Protein AF-A0AAU4XJ20-F1 (afdb_monomer)

Sequence (574 aa):
MHEIRPRGAARIRARSTVLAVLTAVTLGLTTAGTATAQQAAHQAPKASPHKAGSTNRAAAPVPATATSAFPKQSGERCEATKAGSKERRAGAVEACVSTSPILAARTTAQPKSLAATAAAPTAAAAAAASCSITTPGNYSYERFSYCVTGVNVLYLLRDSNGAELGRGTLTISTSASLPASGTTWSEQVTVTMTAASGEVTALNAKFRAACGTGCTATKTAPWYNSDLVLGQSLNGTVTYSSAPAAGAVAEFLTSYKLYVTSPGATAIDPNASWDNPRKIRCDNAVGGTSTAGCVIPSIMPVVPMSAKASDAGGAVAAYAWAQNNLDDGWGKSKPLTRSTSGVADRTARTCGSFTAQTDLVSTDTCSEFPFAETKEGGTDGAQCVEVIPNLGNGEWDTYVLGNSKKLDRTSPCVRAHATAADKQFADAQLTKGFADQRVIDADQFEVKFTLPDTGPHARCLDTTPLNALPNGDGWILNTTEPVPHVNKTTSPLGPPGQRPTQAQACLDRTAPEGTDAQGDIPGWQDAEKFKADNSLTNGQARCHLIPKVTGGRGIQVNLVPCWHSGMNTGTPSM

Structure (mmCIF, N/CA/C/O backbone):
data_AF-A0AAU4XJ20-F1
#
_entry.id   AF-A0AAU4XJ20-F1
#
loop_
_atom_site.group_PDB
_atom_site.id
_atom_site.type_symbol
_atom_site.label_atom_id
_atom_site.label_alt_id
_atom_site.label_comp_id
_atom_site.label_asym_id
_atom_site.label_entity_id
_atom_site.label_seq_id
_atom_site.pdbx_PDB_ins_code
_atom_site.Cartn_x
_atom_site.Cartn_y
_atom_site.Cartn_z
_atom_site.occupancy
_atom_site.B_iso_or_equiv
_atom_site.auth_seq_id
_atom_site.auth_comp_id
_atom_site.auth_asym_id
_atom_site.auth_atom_id
_atom_site.pdbx_PDB_model_num
ATOM 1 N N . MET A 1 1 ? 58.243 -12.423 51.608 1.00 36.16 1 MET A N 1
ATOM 2 C CA . MET A 1 1 ? 58.651 -12.788 50.234 1.00 36.16 1 MET A CA 1
ATOM 3 C C . MET A 1 1 ? 57.671 -12.085 49.301 1.00 36.16 1 MET A C 1
ATOM 5 O O . MET A 1 1 ? 56.499 -12.417 49.372 1.00 36.16 1 MET A O 1
ATOM 9 N N . HIS A 1 2 ? 57.987 -10.848 48.884 1.00 33.62 2 HIS A N 1
ATOM 10 C CA . HIS A 1 2 ? 58.477 -10.471 47.530 1.00 33.62 2 HIS A CA 1
ATOM 11 C C . HIS A 1 2 ? 57.451 -10.815 46.434 1.00 33.62 2 HIS A C 1
ATOM 13 O O . HIS A 1 2 ? 56.965 -11.933 46.428 1.00 33.62 2 HIS A O 1
ATOM 19 N N . GLU A 1 3 ? 57.037 -9.979 45.480 1.00 32.97 3 GLU A N 1
ATOM 20 C CA . GLU A 1 3 ? 57.381 -8.645 44.943 1.00 32.97 3 GLU A CA 1
ATOM 21 C C . GLU A 1 3 ? 56.185 -8.262 44.023 1.00 32.97 3 GLU A C 1
ATOM 23 O O . GLU A 1 3 ? 55.478 -9.140 43.541 1.00 32.97 3 GLU A O 1
ATOM 28 N N . ILE A 1 4 ? 55.709 -7.015 43.940 1.00 34.19 4 ILE A N 1
ATOM 29 C CA . ILE A 1 4 ? 56.126 -5.911 43.041 1.00 34.19 4 ILE A CA 1
ATOM 30 C C . ILE A 1 4 ? 56.022 -6.206 41.514 1.00 34.19 4 ILE A C 1
ATOM 32 O O . ILE A 1 4 ? 56.618 -7.131 40.985 1.00 34.19 4 ILE A O 1
ATOM 36 N N . ARG A 1 5 ? 55.250 -5.330 40.835 1.00 42.62 5 ARG A N 1
ATOM 37 C CA . ARG A 1 5 ? 54.953 -5.157 39.382 1.00 42.62 5 ARG A CA 1
ATOM 38 C C . ARG A 1 5 ? 56.186 -5.021 38.453 1.00 42.62 5 ARG A C 1
ATOM 40 O O . ARG A 1 5 ? 57.239 -4.619 38.932 1.00 42.62 5 ARG A O 1
ATOM 47 N N . PRO A 1 6 ? 56.020 -5.131 37.109 1.00 47.75 6 PRO A N 1
ATOM 48 C CA . PRO A 1 6 ? 55.910 -3.936 36.213 1.00 47.75 6 PRO A CA 1
ATOM 49 C C . PRO A 1 6 ? 54.890 -4.126 35.045 1.00 47.75 6 PRO A C 1
ATOM 51 O O . PRO A 1 6 ? 54.542 -5.250 34.723 1.00 47.75 6 PRO A O 1
ATOM 54 N N . ARG A 1 7 ? 54.173 -3.131 34.479 1.00 36.56 7 ARG A N 1
ATOM 55 C CA . ARG A 1 7 ? 54.469 -1.861 33.746 1.00 36.56 7 ARG A CA 1
ATOM 56 C C . ARG A 1 7 ? 54.807 -2.007 32.239 1.00 36.56 7 ARG A C 1
ATOM 58 O O . ARG A 1 7 ? 55.828 -2.577 31.895 1.00 36.56 7 ARG A O 1
ATOM 65 N N . GLY A 1 8 ? 54.007 -1.320 31.403 1.00 31.56 8 GLY A N 1
ATOM 66 C CA . GLY A 1 8 ? 54.285 -0.828 30.029 1.00 31.56 8 GLY A CA 1
ATOM 67 C C . GLY A 1 8 ? 52.958 -0.455 29.324 1.00 31.56 8 GLY A C 1
ATOM 68 O O . GLY A 1 8 ? 52.155 -1.349 29.109 1.00 31.56 8 GLY A O 1
ATOM 69 N N . ALA A 1 9 ? 52.489 0.808 29.235 1.00 33.06 9 ALA A N 1
ATOM 70 C CA . ALA A 1 9 ? 52.901 1.973 28.403 1.00 33.06 9 ALA A CA 1
ATOM 71 C C . ALA A 1 9 ? 52.717 1.708 26.882 1.00 33.06 9 ALA A C 1
ATOM 73 O O . ALA A 1 9 ? 53.172 0.673 26.429 1.00 33.06 9 ALA A O 1
ATOM 74 N N . ALA A 1 10 ? 52.066 2.519 26.025 1.00 32.53 10 ALA A N 1
ATOM 75 C CA . ALA A 1 10 ? 51.855 3.979 25.923 1.00 32.53 10 ALA A CA 1
ATOM 76 C C . ALA A 1 10 ? 50.513 4.310 25.190 1.00 32.53 10 ALA A C 1
ATOM 78 O O . ALA A 1 10 ? 50.041 3.504 24.400 1.00 32.53 10 ALA A O 1
ATOM 79 N N . ARG A 1 11 ? 49.731 5.350 25.557 1.00 35.44 11 ARG A N 1
ATOM 80 C CA . ARG A 1 11 ? 49.649 6.732 24.978 1.00 35.44 11 ARG A CA 1
ATOM 81 C C . ARG A 1 11 ? 49.805 6.772 23.438 1.00 35.44 11 ARG A C 1
ATOM 83 O O . ARG A 1 11 ? 50.792 6.268 22.936 1.00 35.44 11 ARG A O 1
ATOM 90 N N . ILE A 1 12 ? 48.909 7.391 22.654 1.00 34.91 12 ILE A N 1
ATOM 91 C CA . ILE A 1 12 ? 48.776 8.855 22.459 1.00 34.91 12 ILE A CA 1
ATOM 92 C C . ILE A 1 12 ? 47.399 9.212 21.839 1.00 34.91 12 ILE A C 1
ATOM 94 O O . ILE A 1 12 ? 46.884 8.513 20.975 1.00 34.91 12 ILE A O 1
ATOM 98 N N . ARG A 1 13 ? 46.835 10.346 22.287 1.00 35.59 13 ARG A N 1
ATOM 99 C CA . ARG A 1 13 ? 45.705 11.088 21.693 1.00 35.59 13 ARG A CA 1
ATOM 100 C C . ARG A 1 13 ? 46.135 11.799 20.405 1.00 35.59 13 ARG A C 1
ATOM 102 O O . ARG A 1 13 ? 47.169 12.456 20.426 1.00 35.59 13 ARG A O 1
ATOM 109 N N . ALA A 1 14 ? 45.248 11.894 19.418 1.00 31.31 14 ALA A N 1
ATOM 110 C CA . ALA A 1 14 ? 45.191 13.068 18.549 1.00 31.31 14 ALA A CA 1
ATOM 111 C C . ALA A 1 14 ? 43.733 13.506 18.351 1.00 31.31 14 ALA A C 1
ATOM 113 O O . ALA A 1 14 ? 42.874 12.732 17.943 1.00 31.31 14 ALA A O 1
ATOM 114 N N . ARG A 1 15 ? 43.476 14.756 18.742 1.00 32.44 15 ARG A N 1
ATOM 115 C CA . ARG A 1 15 ? 42.273 15.542 18.468 1.00 32.44 15 ARG A CA 1
ATOM 116 C C . ARG A 1 15 ? 42.469 16.237 17.119 1.00 32.44 15 ARG A C 1
ATOM 118 O O . ARG A 1 15 ? 43.532 16.821 16.935 1.00 32.44 15 ARG A O 1
ATOM 125 N N . SER A 1 16 ? 41.427 16.309 16.295 1.00 29.61 16 SER A N 1
ATOM 126 C CA . SER A 1 16 ? 41.310 17.317 15.230 1.00 29.61 16 SER A CA 1
ATOM 127 C C . SER A 1 16 ? 39.855 17.781 15.096 1.00 29.61 16 SER A C 1
ATOM 129 O O . SER A 1 16 ? 39.064 17.245 14.336 1.00 29.61 16 SER A O 1
ATOM 131 N N . THR A 1 17 ? 39.506 18.777 15.906 1.00 33.38 17 THR A N 1
ATOM 132 C CA . THR A 1 17 ? 38.685 19.950 15.539 1.00 33.38 17 THR A CA 1
ATOM 133 C C . THR A 1 17 ? 39.444 20.761 14.475 1.00 33.38 17 THR A C 1
ATOM 135 O O . THR A 1 17 ? 40.669 20.746 14.523 1.00 33.38 17 THR A O 1
ATOM 138 N N . VAL A 1 18 ? 38.911 21.547 13.540 1.00 31.02 18 VAL A N 1
ATOM 139 C CA . VAL A 1 18 ? 37.603 22.132 13.188 1.00 31.02 18 VAL A CA 1
ATOM 140 C C . VAL A 1 18 ? 37.873 22.843 11.845 1.00 31.02 18 VAL A C 1
ATOM 142 O O . VAL A 1 18 ? 38.970 23.370 11.691 1.00 31.02 18 VAL A O 1
ATOM 145 N N . LEU A 1 19 ? 36.910 22.952 10.924 1.00 28.14 19 LEU A N 1
ATOM 146 C CA . LEU A 1 19 ? 36.649 24.242 10.263 1.00 28.14 19 LEU A CA 1
ATOM 147 C C . LEU A 1 19 ? 35.261 24.264 9.616 1.00 28.14 19 LEU A C 1
ATOM 149 O O . LEU A 1 19 ? 34.884 23.371 8.863 1.00 28.14 19 LEU A O 1
ATOM 153 N N . ALA A 1 20 ? 34.516 25.306 9.967 1.00 31.84 20 ALA A N 1
ATOM 154 C CA . ALA A 1 20 ? 33.204 25.653 9.460 1.00 31.84 20 ALA A CA 1
ATOM 155 C C . ALA A 1 20 ? 33.313 26.390 8.118 1.00 31.84 20 ALA A C 1
ATOM 157 O O . ALA A 1 20 ? 34.233 27.184 7.931 1.00 31.84 20 ALA A O 1
ATOM 158 N N . VAL A 1 21 ? 32.314 26.221 7.249 1.00 29.55 21 VAL A N 1
ATOM 159 C CA . VAL A 1 21 ? 31.978 27.212 6.220 1.00 29.55 21 VAL A CA 1
ATOM 160 C C . VAL A 1 21 ? 30.470 27.438 6.262 1.00 29.55 21 VAL A C 1
ATOM 162 O O . VAL A 1 21 ? 29.679 26.594 5.851 1.00 29.55 21 VAL A O 1
ATOM 165 N N . LEU A 1 22 ? 30.095 28.596 6.806 1.00 29.64 22 LEU A N 1
ATOM 166 C CA . LEU A 1 22 ? 28.813 29.247 6.575 1.00 29.64 22 LEU A CA 1
ATOM 167 C C . LEU A 1 22 ? 28.816 29.823 5.156 1.00 29.64 22 LEU A C 1
ATOM 169 O O . LEU A 1 22 ? 29.710 30.592 4.813 1.00 29.64 22 LEU A O 1
ATOM 173 N N . THR A 1 23 ? 27.776 29.545 4.376 1.00 33.59 23 THR A N 1
ATOM 174 C CA . THR A 1 23 ? 27.365 30.418 3.271 1.00 33.59 23 THR A CA 1
ATOM 175 C C . THR A 1 23 ? 25.874 30.692 3.403 1.00 33.59 23 THR A C 1
ATOM 177 O O . THR A 1 23 ? 25.020 29.862 3.110 1.00 33.59 23 THR A O 1
ATOM 180 N N . ALA A 1 24 ? 25.579 31.881 3.923 1.00 30.08 24 ALA A N 1
ATOM 181 C CA . ALA A 1 24 ? 24.290 32.531 3.797 1.00 30.08 24 ALA A CA 1
ATOM 182 C C . ALA A 1 24 ? 24.243 33.184 2.410 1.00 30.08 24 ALA A C 1
ATOM 184 O O . ALA A 1 24 ? 25.094 34.017 2.100 1.00 30.08 24 ALA A O 1
ATOM 185 N N . VAL A 1 25 ? 23.263 32.816 1.585 1.00 31.80 25 VAL A N 1
ATOM 186 C CA . VAL A 1 25 ? 22.926 33.562 0.370 1.00 31.80 25 VAL A CA 1
ATOM 187 C C . VAL A 1 25 ? 21.595 34.261 0.604 1.00 31.80 25 VAL A C 1
ATOM 189 O O . VAL A 1 25 ? 20.555 33.648 0.826 1.00 31.80 25 VAL A O 1
ATOM 192 N N . THR A 1 26 ? 21.688 35.580 0.594 1.00 31.41 26 THR A N 1
ATOM 193 C CA . THR A 1 26 ? 20.624 36.576 0.614 1.00 31.41 26 THR A CA 1
ATOM 194 C C . THR A 1 26 ? 19.790 36.525 -0.670 1.00 31.41 26 THR A C 1
ATOM 196 O O . THR A 1 26 ? 20.343 36.686 -1.756 1.00 31.41 26 THR A O 1
ATOM 199 N N . LEU A 1 27 ? 18.465 36.394 -0.555 1.00 30.55 27 LEU A N 1
ATOM 200 C CA . LEU A 1 27 ? 17.513 36.720 -1.624 1.00 30.55 27 LEU A CA 1
ATOM 201 C C . LEU A 1 27 ? 16.862 38.071 -1.314 1.00 30.55 27 LEU A C 1
ATOM 203 O O . LEU A 1 27 ? 16.144 38.224 -0.326 1.00 30.55 27 LEU A O 1
ATOM 207 N N . GLY A 1 28 ? 17.166 39.057 -2.157 1.00 29.97 28 GLY A N 1
ATOM 208 C CA . GLY A 1 28 ? 16.568 40.385 -2.143 1.00 29.97 28 GLY A CA 1
ATOM 209 C C . GLY A 1 28 ? 15.246 40.436 -2.914 1.00 29.97 28 GLY A C 1
ATOM 210 O O . GLY A 1 28 ? 15.143 39.925 -4.022 1.00 29.97 28 GLY A O 1
ATOM 211 N N . LEU A 1 29 ? 14.258 41.059 -2.269 1.00 28.86 29 LEU A N 1
ATOM 212 C CA . LEU A 1 29 ? 13.296 42.052 -2.773 1.00 28.86 29 LEU A CA 1
ATOM 213 C C . LEU A 1 29 ? 12.764 41.958 -4.224 1.00 28.86 29 LEU A C 1
ATOM 215 O O . LEU A 1 29 ? 13.434 42.287 -5.194 1.00 28.86 29 LEU A O 1
ATOM 219 N N . THR A 1 30 ? 11.459 41.663 -4.282 1.00 29.00 30 THR A N 1
ATOM 220 C CA . THR A 1 30 ? 10.385 42.384 -4.999 1.00 29.00 30 THR A CA 1
ATOM 221 C C . THR A 1 30 ? 10.644 42.923 -6.411 1.00 29.00 30 THR A C 1
ATOM 223 O O . THR A 1 30 ? 11.262 43.969 -6.584 1.00 29.00 30 THR A O 1
ATOM 226 N N . THR A 1 31 ? 9.918 42.367 -7.383 1.00 30.39 31 THR A N 1
ATOM 227 C CA . THR A 1 31 ? 9.288 43.168 -8.443 1.00 30.39 31 THR A CA 1
ATOM 228 C C . THR A 1 31 ? 7.810 42.799 -8.564 1.00 30.39 31 THR A C 1
ATOM 230 O O . THR A 1 31 ? 7.437 41.665 -8.852 1.00 30.39 31 THR A O 1
ATOM 233 N N . ALA A 1 32 ? 6.965 43.787 -8.273 1.00 29.75 32 ALA A N 1
ATOM 234 C CA . ALA A 1 32 ? 5.574 43.827 -8.690 1.00 29.75 32 ALA A CA 1
ATOM 235 C C . ALA A 1 32 ? 5.523 44.144 -10.192 1.00 29.75 32 ALA A C 1
ATOM 237 O O . ALA A 1 32 ? 6.342 44.919 -10.684 1.00 29.75 32 ALA A O 1
ATOM 238 N N . GLY A 1 33 ? 4.554 43.578 -10.912 1.00 25.56 33 GLY A N 1
ATOM 239 C CA . GLY A 1 33 ? 4.447 43.778 -12.356 1.00 25.56 33 GLY A CA 1
ATOM 240 C C . GLY A 1 33 ? 3.155 43.235 -12.952 1.00 25.56 33 GLY A C 1
ATOM 241 O O . GLY A 1 33 ? 3.169 42.248 -13.670 1.00 25.56 33 GLY A O 1
ATOM 242 N N . THR A 1 34 ? 2.055 43.916 -12.629 1.00 27.42 34 THR A N 1
ATOM 243 C CA . THR A 1 34 ? 0.860 44.121 -13.472 1.00 27.42 34 THR A CA 1
ATOM 244 C C . THR A 1 34 ? 0.098 42.896 -13.994 1.00 27.42 34 THR A C 1
ATOM 246 O O . THR A 1 34 ? 0.376 42.358 -15.063 1.00 27.42 34 THR A O 1
ATOM 249 N N . ALA A 1 35 ? -1.003 42.587 -13.302 1.00 25.22 35 ALA A N 1
ATOM 250 C CA . ALA A 1 35 ? -2.187 42.011 -13.925 1.00 25.22 35 ALA A CA 1
ATOM 251 C C . ALA A 1 35 ? -2.747 43.003 -14.961 1.00 25.22 35 ALA A C 1
ATOM 253 O O . ALA A 1 35 ? -3.074 44.139 -14.616 1.00 25.22 35 ALA A O 1
ATOM 254 N N . THR A 1 36 ? -2.887 42.574 -16.212 1.00 27.05 36 THR A N 1
ATOM 255 C CA . THR A 1 36 ? -3.798 43.209 -17.167 1.00 27.05 36 THR A CA 1
ATOM 256 C C . THR A 1 36 ? -5.055 42.358 -17.247 1.00 27.05 36 THR A C 1
ATOM 258 O O . THR A 1 36 ? -5.070 41.245 -17.766 1.00 27.05 36 THR A O 1
ATOM 261 N N . ALA A 1 37 ? -6.125 42.889 -16.663 1.00 25.30 37 ALA A N 1
ATOM 262 C CA . ALA A 1 37 ? -7.474 42.494 -17.001 1.00 25.30 37 ALA A CA 1
ATOM 263 C C . ALA A 1 37 ? -7.771 43.010 -18.414 1.00 25.30 37 ALA A C 1
ATOM 265 O O . ALA A 1 37 ? -7.664 44.210 -18.660 1.00 25.30 37 ALA A O 1
ATOM 266 N N . GLN A 1 38 ? -8.188 42.128 -19.319 1.00 25.50 38 GLN A N 1
ATOM 267 C CA . GLN A 1 38 ? -8.923 42.550 -20.503 1.00 25.50 38 GLN A CA 1
ATOM 268 C C . GLN A 1 38 ? -10.220 41.754 -20.587 1.00 25.50 38 GLN A C 1
ATOM 270 O O . GLN A 1 38 ? -10.243 40.531 -20.716 1.00 25.50 38 GLN A O 1
ATOM 275 N N . GLN A 1 39 ? -11.307 42.497 -20.403 1.00 25.17 39 GLN A N 1
ATOM 276 C CA . GLN A 1 39 ? -12.683 42.050 -20.490 1.00 25.17 39 GLN A CA 1
ATOM 277 C C . GLN A 1 39 ? -13.047 41.653 -21.924 1.00 25.17 39 GLN A C 1
ATOM 279 O O . GLN A 1 39 ? -12.772 42.376 -22.874 1.00 25.17 39 GLN A O 1
ATOM 284 N N . ALA A 1 40 ? -13.729 40.511 -21.995 1.00 23.86 40 ALA A N 1
ATOM 285 C CA . ALA A 1 40 ? -14.938 40.230 -22.762 1.00 23.86 40 ALA A CA 1
ATOM 286 C C . ALA A 1 40 ? -15.026 40.682 -24.232 1.00 23.86 40 ALA A C 1
ATOM 288 O O . ALA A 1 40 ? -15.221 41.852 -24.545 1.00 23.86 40 ALA A O 1
ATOM 289 N N . ALA A 1 41 ? -15.175 39.686 -25.106 1.00 24.86 41 ALA A N 1
ATOM 290 C CA . ALA A 1 41 ? -16.140 39.769 -26.194 1.00 24.86 41 ALA A CA 1
ATOM 291 C C . ALA A 1 41 ? -17.032 38.519 -26.169 1.00 24.86 41 ALA A C 1
ATOM 293 O O . ALA A 1 41 ? -16.570 37.387 -26.293 1.00 24.86 41 ALA A O 1
ATOM 294 N N . HIS A 1 42 ? -18.323 38.758 -25.945 1.00 24.69 42 HIS A N 1
ATOM 295 C CA . HIS A 1 42 ? -19.412 37.799 -26.054 1.00 24.69 42 HIS A CA 1
ATOM 296 C C . HIS A 1 42 ? -19.491 37.185 -27.455 1.00 24.69 42 HIS A C 1
ATOM 298 O O . HIS A 1 42 ? -19.696 37.913 -28.423 1.00 24.69 42 HIS A O 1
ATOM 304 N N . GLN A 1 43 ? -19.498 35.854 -27.543 1.00 25.05 43 GLN A N 1
ATOM 305 C CA . GLN A 1 43 ? -20.256 35.147 -28.576 1.00 25.05 43 GLN A CA 1
ATOM 306 C C . GLN A 1 43 ? -20.977 33.946 -27.954 1.00 25.05 43 GLN A C 1
ATOM 308 O O . GLN A 1 43 ? -20.374 33.092 -27.308 1.00 25.05 43 GLN A O 1
ATOM 313 N N . ALA A 1 44 ? -22.300 33.942 -28.109 1.00 24.62 44 ALA A N 1
ATOM 314 C CA . ALA A 1 44 ? -23.206 32.906 -27.638 1.00 24.62 44 ALA A CA 1
ATOM 315 C C . ALA A 1 44 ? -23.003 31.590 -28.421 1.00 24.62 44 ALA A C 1
ATOM 317 O O . ALA A 1 44 ? -22.858 31.636 -29.646 1.00 24.62 44 ALA A O 1
ATOM 318 N N . PRO A 1 45 ? -23.028 30.413 -27.768 1.00 24.28 45 PRO A N 1
ATOM 319 C CA . PRO A 1 45 ? -22.847 29.144 -28.458 1.00 24.28 45 PRO A CA 1
ATOM 320 C C . PRO A 1 45 ? -24.155 28.685 -29.118 1.00 24.28 45 PRO A C 1
ATOM 322 O O . PRO A 1 45 ? -25.199 28.573 -28.473 1.00 24.28 45 PRO A O 1
ATOM 325 N N . LYS A 1 46 ? -24.087 28.372 -30.417 1.00 26.11 46 LYS A N 1
ATOM 326 C CA . LYS A 1 46 ? -25.129 27.618 -31.123 1.00 26.11 46 LYS A CA 1
ATOM 327 C C . LYS A 1 46 ? -25.125 26.174 -30.618 1.00 26.11 46 LYS A C 1
ATOM 329 O O . LYS A 1 46 ? -24.128 25.469 -30.740 1.00 26.11 46 LYS A O 1
ATOM 334 N N . ALA A 1 47 ? -26.256 25.750 -30.069 1.00 25.83 47 ALA A N 1
ATOM 335 C CA . ALA A 1 47 ? -26.515 24.382 -29.658 1.00 25.83 47 ALA A CA 1
ATOM 336 C C . ALA A 1 47 ? -26.763 23.471 -30.873 1.00 25.83 47 ALA A C 1
ATOM 338 O O . ALA A 1 47 ? -27.598 23.780 -31.724 1.00 25.83 47 ALA A O 1
ATOM 339 N N . SER A 1 48 ? -26.087 22.321 -30.918 1.00 24.62 48 SER A N 1
ATOM 340 C CA . SER A 1 48 ? -26.604 21.075 -31.502 1.00 24.62 48 SER A CA 1
ATOM 341 C C . SER A 1 48 ? -25.793 19.867 -31.008 1.00 24.62 48 SER A C 1
ATOM 343 O O . SER A 1 48 ? -24.654 20.031 -30.572 1.00 24.62 48 SER A O 1
ATOM 345 N N . PRO A 1 49 ? -26.404 18.671 -30.957 1.00 27.70 49 PRO A N 1
ATOM 346 C CA . PRO A 1 49 ? -26.225 17.748 -29.846 1.00 27.70 49 PRO A CA 1
ATOM 347 C C . PRO A 1 49 ? -25.270 16.609 -30.202 1.00 27.70 49 PRO A C 1
ATOM 349 O O . PRO A 1 49 ? -25.588 15.755 -31.026 1.00 27.70 49 PRO A O 1
ATOM 352 N N . HIS A 1 50 ? -24.135 16.526 -29.511 1.00 23.86 50 HIS A N 1
ATOM 353 C CA . HIS A 1 50 ? -23.345 15.301 -29.481 1.00 23.86 50 HIS A CA 1
ATOM 354 C C . HIS A 1 50 ? -23.408 14.686 -28.088 1.00 23.86 50 HIS A C 1
ATOM 356 O O . HIS A 1 50 ? -23.030 15.295 -27.091 1.00 23.86 50 HIS A O 1
ATOM 362 N N . LYS A 1 51 ? -23.964 13.469 -28.053 1.00 26.39 51 LYS A N 1
ATOM 363 C CA . LYS A 1 51 ? -24.025 12.562 -26.907 1.00 26.39 51 LYS A CA 1
ATOM 364 C C . LYS A 1 51 ? -22.692 12.577 -26.156 1.00 26.39 51 LYS A C 1
ATOM 366 O O . LYS A 1 51 ? -21.694 12.074 -26.663 1.00 26.39 51 LYS A O 1
ATOM 371 N N . ALA A 1 52 ? -22.711 13.114 -24.940 1.00 22.98 52 ALA A N 1
ATOM 372 C CA . ALA A 1 52 ? -21.644 12.934 -23.975 1.00 22.98 52 ALA A CA 1
ATOM 373 C C . ALA A 1 52 ? -21.567 11.441 -23.622 1.00 22.98 52 ALA A C 1
ATOM 375 O O . ALA A 1 52 ? -22.382 10.921 -22.860 1.00 22.98 52 ALA A O 1
ATOM 376 N N . GLY A 1 53 ? -20.613 10.739 -24.233 1.00 23.09 53 GLY A N 1
ATOM 377 C CA . GLY A 1 53 ? -20.135 9.467 -23.717 1.00 23.09 53 GLY A CA 1
ATOM 378 C C . GLY A 1 53 ? -19.518 9.734 -22.351 1.00 23.09 53 GLY A C 1
ATOM 379 O O . GLY A 1 53 ? -18.591 10.530 -22.235 1.00 23.09 53 GLY A O 1
ATOM 380 N N . SER A 1 54 ? -20.095 9.122 -21.322 1.00 25.05 54 SER A N 1
ATOM 381 C CA . SER A 1 54 ? -19.595 9.138 -19.953 1.00 25.05 54 SER A CA 1
ATOM 382 C C . SER A 1 54 ? -18.145 8.646 -19.939 1.00 25.05 54 SER A C 1
ATOM 384 O O . SER A 1 54 ? -17.884 7.450 -20.029 1.00 25.05 54 SER A O 1
ATOM 386 N N . THR A 1 55 ? -17.190 9.572 -19.866 1.00 24.36 55 THR A N 1
ATOM 387 C CA . THR A 1 55 ? -15.814 9.243 -19.519 1.00 24.36 55 THR A CA 1
ATOM 388 C C . THR A 1 55 ? -15.780 9.033 -18.013 1.00 24.36 55 THR A C 1
ATOM 390 O O . THR A 1 55 ? -16.008 9.948 -17.218 1.00 24.36 55 THR A O 1
ATOM 393 N N . ASN A 1 56 ? -15.572 7.776 -17.625 1.00 25.38 56 ASN A N 1
ATOM 394 C CA . ASN A 1 56 ? -15.286 7.387 -16.256 1.00 25.38 56 ASN A CA 1
ATOM 395 C C . ASN A 1 56 ? -14.074 8.185 -15.773 1.00 25.38 56 ASN A C 1
ATOM 397 O O . ASN A 1 56 ? -12.933 7.889 -16.113 1.00 25.38 56 ASN A O 1
ATOM 401 N N . ARG A 1 57 ? -14.340 9.207 -14.962 1.00 24.03 57 ARG A N 1
ATOM 402 C CA . ARG A 1 57 ? -13.345 9.825 -14.097 1.00 24.03 57 ARG A CA 1
ATOM 403 C C . ARG A 1 57 ? -12.787 8.703 -13.229 1.00 24.03 57 ARG A C 1
ATOM 405 O O . ARG A 1 57 ? -13.549 8.099 -12.476 1.00 24.03 57 ARG A O 1
ATOM 412 N N . ALA A 1 58 ? -11.500 8.395 -13.380 1.00 26.44 58 ALA A N 1
ATOM 413 C CA . ALA A 1 58 ? -10.817 7.421 -12.544 1.00 26.44 58 ALA A CA 1
ATOM 414 C C . ALA A 1 58 ? -11.098 7.763 -11.075 1.00 26.44 58 ALA A C 1
ATOM 416 O O . ALA A 1 58 ? -10.715 8.826 -10.579 1.00 26.44 58 ALA A O 1
ATOM 417 N N . ALA A 1 59 ? -11.864 6.897 -10.415 1.00 23.55 59 ALA A N 1
ATOM 418 C CA . ALA A 1 59 ? -12.131 7.017 -8.999 1.00 23.55 59 ALA A CA 1
ATOM 419 C C . ALA A 1 59 ? -10.797 6.883 -8.257 1.00 23.55 59 ALA A C 1
ATOM 421 O O . ALA A 1 59 ? -9.992 5.998 -8.561 1.00 23.55 59 ALA A O 1
ATOM 422 N N . ALA A 1 60 ? -10.564 7.762 -7.282 1.00 25.38 60 ALA A N 1
ATOM 423 C CA . ALA A 1 60 ? -9.508 7.559 -6.301 1.00 25.38 60 ALA A CA 1
ATOM 424 C C . ALA A 1 60 ? -9.656 6.149 -5.687 1.00 25.38 60 ALA A C 1
ATOM 426 O O . ALA A 1 60 ? -10.788 5.678 -5.532 1.00 25.38 60 ALA A O 1
ATOM 427 N N . PRO A 1 61 ? -8.549 5.450 -5.380 1.00 33.75 61 PRO A N 1
ATOM 428 C CA . PRO A 1 61 ? -8.616 4.067 -4.937 1.00 33.75 61 PRO A CA 1
ATOM 429 C C . PRO A 1 61 ? -9.443 3.961 -3.659 1.00 33.75 61 PRO A C 1
ATOM 431 O O . PRO A 1 61 ? -9.166 4.649 -2.680 1.00 33.75 61 PRO A O 1
ATOM 434 N N . VAL A 1 62 ? -10.437 3.076 -3.676 1.00 30.95 62 VAL A N 1
ATOM 435 C CA . VAL A 1 62 ? -11.050 2.576 -2.448 1.00 30.95 62 VAL A CA 1
ATOM 436 C C . VAL A 1 62 ? -9.979 1.703 -1.783 1.00 30.95 62 VAL A C 1
ATOM 438 O O . VAL A 1 62 ? -9.483 0.784 -2.443 1.00 30.95 62 VAL A O 1
ATOM 441 N N . PRO A 1 63 ? -9.550 1.996 -0.544 1.00 50.47 63 PRO A N 1
ATOM 442 C CA . PRO A 1 63 ? -8.639 1.125 0.191 1.00 50.47 63 PRO A CA 1
ATOM 443 C C . PRO A 1 63 ? -9.205 -0.297 0.244 1.00 50.47 63 PRO A C 1
ATOM 445 O O . PRO A 1 63 ? -10.422 -0.478 0.211 1.00 50.47 63 PRO A O 1
ATOM 448 N N . ALA A 1 64 ? -8.346 -1.315 0.325 1.00 58.75 64 ALA A N 1
ATOM 449 C CA . ALA A 1 64 ? -8.801 -2.686 0.531 1.00 58.75 64 ALA A CA 1
ATOM 450 C C . ALA A 1 64 ? -9.522 -2.780 1.888 1.00 58.75 64 ALA A C 1
ATOM 452 O O . ALA A 1 64 ? -8.895 -2.936 2.935 1.00 58.75 64 ALA A O 1
ATOM 453 N N . THR A 1 65 ? -10.845 -2.625 1.866 1.00 71.12 65 THR A N 1
ATOM 454 C CA . THR A 1 65 ? -11.692 -2.697 3.050 1.00 71.12 65 THR A CA 1
ATOM 455 C C . THR A 1 65 ? -12.047 -4.154 3.301 1.00 71.12 65 THR A C 1
ATOM 457 O O . THR A 1 65 ? -12.700 -4.793 2.476 1.00 71.12 65 THR A O 1
ATOM 460 N N . ALA A 1 66 ? -11.647 -4.688 4.450 1.00 79.31 66 ALA A N 1
ATOM 461 C CA . ALA A 1 66 ? -12.109 -5.993 4.901 1.00 79.31 66 ALA A CA 1
ATOM 462 C C . ALA A 1 66 ? -13.076 -5.825 6.069 1.00 79.31 66 ALA A C 1
ATOM 464 O O . ALA A 1 66 ? -12.954 -4.894 6.862 1.00 79.31 66 ALA A O 1
ATOM 465 N N . THR A 1 67 ? -14.013 -6.755 6.214 1.00 79.62 67 THR A N 1
ATOM 466 C CA . THR A 1 67 ? -14.943 -6.756 7.341 1.00 79.62 67 THR A CA 1
ATOM 467 C C . THR A 1 67 ? -14.670 -7.918 8.289 1.00 79.62 67 THR A C 1
ATOM 469 O O . THR A 1 67 ? -13.966 -8.887 7.976 1.00 79.62 67 THR A O 1
ATOM 472 N N . SER A 1 68 ? -15.177 -7.817 9.510 1.00 77.38 68 SER A N 1
ATOM 473 C CA . SER A 1 68 ? -15.309 -8.956 10.418 1.00 77.38 68 SER A CA 1
ATOM 474 C C . SER A 1 68 ? -16.601 -8.810 11.194 1.00 77.38 68 SER A C 1
ATOM 476 O O . SER A 1 68 ? -16.952 -7.709 11.621 1.00 77.38 68 SER A O 1
ATOM 478 N N . ALA A 1 69 ? -17.309 -9.922 11.370 1.00 75.25 69 ALA A N 1
ATOM 479 C CA . ALA A 1 69 ? -18.493 -9.927 12.207 1.00 75.25 69 ALA A CA 1
ATOM 480 C C . ALA A 1 69 ? -18.112 -9.503 13.628 1.00 75.25 69 ALA A C 1
ATOM 482 O O . ALA A 1 69 ? -17.048 -9.874 14.135 1.00 75.25 69 ALA A O 1
ATOM 483 N N . PHE A 1 70 ? -18.988 -8.735 14.273 1.00 78.25 70 PHE A N 1
ATOM 484 C CA . PHE A 1 70 ? -18.863 -8.521 15.705 1.00 78.25 70 PHE A CA 1
ATOM 485 C C . PHE A 1 70 ? -18.877 -9.885 16.424 1.00 78.25 70 PHE A C 1
ATOM 487 O O . PHE A 1 70 ? -19.648 -10.764 16.011 1.00 78.25 70 PHE A O 1
ATOM 494 N N . PRO A 1 71 ? -18.044 -10.099 17.463 1.00 72.38 71 PRO A N 1
ATOM 495 C CA . PRO A 1 71 ? -18.026 -11.360 18.194 1.00 72.38 71 PRO A CA 1
ATOM 496 C C . PRO A 1 71 ? -19.439 -11.767 18.623 1.00 72.38 71 PRO A C 1
ATOM 498 O O . PRO A 1 71 ? -20.246 -10.928 19.029 1.00 72.38 71 PRO A O 1
ATOM 501 N N . LYS A 1 72 ? -19.761 -13.060 18.498 1.00 61.44 72 LYS A N 1
ATOM 502 C CA . LYS A 1 72 ? -21.091 -13.574 18.845 1.00 61.44 72 LYS A CA 1
ATOM 503 C C . LYS A 1 72 ? -21.430 -13.188 20.289 1.00 61.44 72 LYS A C 1
ATOM 505 O O . LYS A 1 72 ? -20.553 -13.240 21.146 1.00 61.44 72 LYS A O 1
ATOM 510 N N . GLN A 1 73 ? -22.696 -12.810 20.494 1.00 61.53 73 GLN A N 1
ATOM 511 C CA . GLN A 1 73 ? -23.305 -12.325 21.736 1.00 61.53 73 GLN A CA 1
ATOM 512 C C . GLN A 1 73 ? -22.529 -12.754 22.989 1.00 61.53 73 GLN A C 1
ATOM 514 O O . GLN A 1 73 ? -22.463 -13.949 23.290 1.00 61.53 73 GLN A O 1
ATOM 519 N N . SER A 1 74 ? -21.959 -11.799 23.736 1.00 61.19 74 SER A N 1
ATOM 520 C CA . SER A 1 74 ? -21.512 -12.117 25.093 1.00 61.19 74 SER A CA 1
ATOM 521 C C . SER A 1 74 ? -22.738 -12.626 25.855 1.00 61.19 74 SER A C 1
ATOM 523 O O . SER A 1 74 ? -23.758 -11.930 25.866 1.00 61.19 74 SER A O 1
ATOM 525 N N . GLY A 1 75 ? -22.659 -13.819 26.455 1.00 63.47 75 GLY A N 1
ATOM 526 C CA . GLY A 1 75 ? -23.759 -14.369 27.252 1.00 63.47 75 GLY A CA 1
ATOM 527 C C . GLY A 1 75 ? -24.305 -13.327 28.234 1.00 63.47 75 GLY A C 1
ATOM 528 O O . GLY A 1 75 ? -23.542 -12.498 28.736 1.00 63.47 75 GLY A O 1
ATOM 529 N N . GLU A 1 76 ? -25.623 -13.333 28.446 1.00 78.81 76 GLU A N 1
ATOM 530 C CA . GLU A 1 76 ? -26.291 -12.417 29.374 1.00 78.81 76 GLU A CA 1
ATOM 531 C C . GLU A 1 76 ? -25.641 -12.519 30.759 1.00 78.81 76 GLU A C 1
ATOM 533 O O . GLU A 1 76 ? -25.509 -13.611 31.313 1.00 78.81 76 GLU A O 1
ATOM 538 N N . ARG A 1 77 ? -25.181 -11.384 31.296 1.00 81.12 77 ARG A N 1
ATOM 539 C CA . ARG A 1 77 ? -24.607 -11.298 32.641 1.00 81.12 77 ARG A CA 1
ATOM 540 C C . ARG A 1 77 ? -25.560 -10.552 33.547 1.00 81.12 77 ARG A C 1
ATOM 542 O O . ARG A 1 77 ? -25.761 -9.354 33.354 1.00 81.12 77 ARG A O 1
ATOM 549 N N . CYS A 1 78 ? -26.112 -11.264 34.519 1.00 83.50 78 CYS A N 1
ATOM 550 C CA . CYS A 1 78 ? -27.025 -10.723 35.511 1.00 83.50 78 CYS A CA 1
ATOM 551 C C . CYS A 1 78 ? -26.314 -10.543 36.850 1.00 83.50 78 CYS A C 1
ATOM 553 O O . CYS A 1 78 ? -25.583 -11.424 37.297 1.00 83.50 78 CYS A O 1
ATOM 555 N N . GLU A 1 79 ? -26.552 -9.404 37.483 1.00 84.00 79 GLU A N 1
ATOM 556 C CA . GLU A 1 79 ? -26.092 -9.083 38.829 1.00 84.00 79 GLU A CA 1
ATOM 557 C C . GLU A 1 79 ? -27.305 -8.734 39.693 1.00 84.00 79 GLU A C 1
ATOM 559 O O . GLU A 1 79 ? -28.269 -8.124 39.219 1.00 84.00 79 GLU A O 1
ATOM 564 N N . ALA A 1 80 ? -27.273 -9.103 40.974 1.00 82.38 80 ALA A N 1
ATOM 565 C CA . ALA A 1 80 ? -28.348 -8.749 41.895 1.00 82.38 80 ALA A CA 1
ATOM 566 C C . ALA A 1 80 ? -28.440 -7.222 42.042 1.00 82.38 80 ALA A C 1
ATOM 568 O O . ALA A 1 80 ? -27.425 -6.548 42.213 1.00 82.38 80 ALA A O 1
ATOM 569 N N . THR A 1 81 ? -29.648 -6.658 42.038 1.00 77.44 81 THR A N 1
ATOM 570 C CA . THR A 1 81 ? -29.817 -5.228 42.336 1.00 77.44 81 THR A CA 1
ATOM 571 C C . THR A 1 81 ? -29.504 -4.960 43.811 1.00 77.44 81 THR A C 1
ATOM 573 O O . THR A 1 81 ? -29.848 -5.743 44.704 1.00 77.44 81 THR A O 1
ATOM 576 N N . LYS A 1 82 ? -28.831 -3.843 44.105 1.00 73.56 82 LYS A N 1
ATOM 577 C CA . LYS A 1 82 ? -28.446 -3.520 45.484 1.00 73.56 82 LYS A CA 1
ATOM 578 C C . LYS A 1 82 ? -29.675 -3.237 46.354 1.00 73.56 82 LYS A C 1
ATOM 580 O O . LYS A 1 82 ? -30.570 -2.485 45.975 1.00 73.56 82 LYS A O 1
ATOM 585 N N . ALA A 1 83 ? -29.667 -3.758 47.582 1.00 69.25 83 ALA A N 1
ATOM 586 C CA . ALA A 1 83 ? -30.675 -3.431 48.586 1.00 69.25 83 ALA A CA 1
ATOM 587 C C . ALA A 1 83 ? -30.814 -1.906 48.790 1.00 69.25 83 ALA A C 1
ATOM 589 O O . ALA A 1 83 ? -29.827 -1.199 48.999 1.00 69.25 83 ALA A O 1
ATOM 590 N N . GLY A 1 84 ? -32.053 -1.405 48.728 1.00 68.06 84 GLY A N 1
ATOM 591 C CA . GLY A 1 84 ? -32.385 0.011 48.922 1.00 68.06 84 GLY A CA 1
ATOM 592 C C . GLY A 1 84 ? -32.279 0.905 47.679 1.00 68.06 84 GLY A C 1
ATOM 593 O O . GLY A 1 84 ? -32.653 2.078 47.778 1.00 68.06 84 GLY A O 1
ATOM 594 N N . SER A 1 85 ? -31.825 0.375 46.535 1.00 74.00 85 SER A N 1
ATOM 595 C CA . SER A 1 85 ? -31.760 1.107 45.263 1.00 74.00 85 SER A CA 1
ATOM 596 C C . SER A 1 85 ? -33.153 1.423 44.697 1.00 74.00 85 SER A C 1
ATOM 598 O O . SER A 1 85 ? -34.148 0.826 45.120 1.00 74.00 85 SER A O 1
ATOM 600 N N . LYS A 1 86 ? -33.247 2.363 43.742 1.00 74.88 86 LYS A N 1
ATOM 601 C CA . LYS A 1 86 ? -34.522 2.705 43.076 1.00 74.88 86 LYS A CA 1
ATOM 602 C C . LYS A 1 86 ? -35.148 1.463 42.432 1.00 74.88 86 LYS A C 1
ATOM 604 O O . LYS A 1 86 ? -36.344 1.242 42.553 1.00 74.88 86 LYS A O 1
ATOM 609 N N . GLU A 1 87 ? -34.321 0.625 41.827 1.00 75.56 87 GLU A N 1
ATOM 610 C CA . GLU A 1 87 ? -34.712 -0.584 41.098 1.00 75.56 87 GLU A CA 1
ATOM 611 C C . GLU A 1 87 ? -35.250 -1.632 42.068 1.00 75.56 87 GLU A C 1
ATOM 613 O O . GLU A 1 87 ? -36.307 -2.205 41.830 1.00 75.56 87 GLU A O 1
ATOM 618 N N . ARG A 1 88 ? -34.583 -1.822 43.216 1.00 77.94 88 ARG A N 1
ATOM 619 C CA . ARG A 1 88 ? -35.065 -2.728 44.265 1.00 77.94 88 ARG A CA 1
ATOM 620 C C . ARG A 1 88 ? -36.389 -2.259 44.867 1.00 77.94 88 ARG A C 1
ATOM 622 O O . ARG A 1 88 ? -37.218 -3.092 45.215 1.00 77.94 88 ARG A O 1
ATOM 629 N N . ARG A 1 89 ? -36.613 -0.941 44.969 1.00 78.88 89 ARG A N 1
ATOM 630 C CA . ARG A 1 89 ? -37.907 -0.362 45.385 1.00 78.88 89 ARG A CA 1
ATOM 631 C C . ARG A 1 89 ? -38.995 -0.538 44.325 1.00 78.88 89 ARG A C 1
ATOM 633 O O . ARG A 1 89 ? -40.154 -0.675 44.690 1.00 78.88 89 ARG A O 1
ATOM 640 N N . ALA A 1 90 ? -38.615 -0.570 43.050 1.00 77.19 90 ALA A N 1
ATOM 641 C CA . ALA A 1 90 ? -39.497 -0.886 41.929 1.00 77.19 90 ALA A CA 1
ATOM 642 C C . ALA A 1 90 ? -39.735 -2.402 41.749 1.00 77.19 90 ALA A C 1
ATOM 644 O O . ALA A 1 90 ? -40.395 -2.809 40.800 1.00 77.19 90 ALA A O 1
ATOM 645 N N . GLY A 1 91 ? -39.212 -3.246 42.648 1.00 81.75 91 GLY A N 1
ATOM 646 C CA . GLY A 1 91 ? -39.413 -4.697 42.630 1.00 81.75 91 GLY A CA 1
ATOM 647 C C . GLY A 1 91 ? -38.362 -5.490 41.847 1.00 81.75 91 GLY A C 1
ATOM 648 O O . GLY A 1 91 ? -38.427 -6.718 41.832 1.00 81.75 91 GLY A O 1
ATOM 649 N N . ALA A 1 92 ? -37.367 -4.834 41.239 1.00 83.75 92 ALA A N 1
ATOM 650 C CA . ALA A 1 92 ? -36.314 -5.528 40.503 1.00 83.75 92 ALA A CA 1
ATOM 651 C C . ALA A 1 92 ? -35.373 -6.250 41.466 1.00 83.75 92 ALA A C 1
ATOM 653 O O . ALA A 1 92 ? -34.849 -5.632 42.400 1.00 83.75 92 ALA A O 1
ATOM 654 N N . VAL A 1 93 ? -35.096 -7.530 41.214 1.00 85.06 93 VAL A N 1
ATOM 655 C CA . VAL A 1 93 ? -34.122 -8.307 41.991 1.00 85.06 93 VAL A CA 1
ATOM 656 C C . VAL A 1 93 ? -32.787 -8.501 41.276 1.00 85.06 93 VAL A C 1
ATOM 658 O O . VAL A 1 93 ? -31.768 -8.689 41.947 1.00 85.06 93 VAL A O 1
ATOM 661 N N . GLU A 1 94 ? -32.779 -8.389 39.948 1.00 86.88 94 GLU A N 1
ATOM 662 C CA . GLU A 1 94 ? -31.600 -8.553 39.099 1.00 86.88 94 GLU A CA 1
ATOM 663 C C . GLU A 1 94 ? -31.567 -7.538 37.946 1.00 86.88 94 GLU A C 1
ATOM 665 O O . GLU A 1 94 ? -32.603 -7.062 37.469 1.00 86.88 94 GLU A O 1
ATOM 670 N N . ALA A 1 95 ? -30.352 -7.199 37.519 1.00 86.50 95 ALA A N 1
ATOM 671 C CA . ALA A 1 95 ? -30.061 -6.380 36.352 1.00 86.50 95 ALA A CA 1
ATOM 672 C C . ALA A 1 95 ? -29.132 -7.152 35.412 1.00 86.50 95 ALA A C 1
ATOM 674 O O . ALA A 1 95 ? -28.056 -7.586 35.824 1.00 86.50 95 ALA A O 1
ATOM 675 N N . CYS A 1 96 ? -29.533 -7.300 34.153 1.00 86.19 96 CYS A N 1
ATOM 676 C CA . CYS A 1 96 ? -28.834 -8.110 33.164 1.00 86.19 96 CYS A CA 1
ATOM 677 C C . CYS A 1 96 ? -28.303 -7.259 32.010 1.00 86.19 96 CYS A C 1
ATOM 679 O O . CYS A 1 96 ? -29.013 -6.394 31.496 1.00 86.19 96 CYS A O 1
ATOM 681 N N . VAL A 1 97 ? -27.069 -7.533 31.574 1.00 86.56 97 VAL A N 1
ATOM 682 C CA . VAL A 1 97 ? -26.429 -6.877 30.425 1.00 86.56 97 VAL A CA 1
ATOM 683 C C . VAL A 1 97 ? -25.974 -7.910 29.400 1.00 86.56 97 VAL A C 1
ATOM 685 O O . VAL A 1 97 ? -25.367 -8.924 29.745 1.00 86.56 97 VAL A O 1
ATOM 688 N N . SER A 1 98 ? -26.234 -7.643 28.122 1.00 83.31 98 SER A N 1
ATOM 689 C CA . SER A 1 98 ? -25.717 -8.443 27.005 1.00 83.31 98 SER A CA 1
ATOM 690 C C . SER A 1 98 ? -25.307 -7.571 25.817 1.00 83.31 98 SER A C 1
ATOM 692 O O . SER A 1 98 ? -25.763 -6.436 25.685 1.00 83.31 98 SER A O 1
ATOM 694 N N . THR A 1 99 ? -24.435 -8.096 24.950 1.00 83.88 99 THR A N 1
ATOM 695 C CA . THR A 1 99 ? -24.022 -7.447 23.692 1.00 83.88 99 THR A CA 1
ATOM 696 C C . THR A 1 99 ? -24.546 -8.216 22.503 1.00 83.88 99 THR A C 1
ATOM 698 O O . THR A 1 99 ? -24.474 -9.432 22.506 1.00 83.88 99 THR A O 1
ATOM 701 N N . SER A 1 100 ? -25.007 -7.552 21.452 1.00 79.88 100 SER A N 1
ATOM 702 C CA . SER A 1 100 ? -25.329 -8.204 20.179 1.00 79.88 100 SER A CA 1
ATOM 703 C C . SER A 1 100 ? -25.085 -7.245 19.017 1.00 79.88 100 SER A C 1
ATOM 705 O O . SER A 1 100 ? -25.229 -6.036 19.193 1.00 79.88 100 SER A O 1
ATOM 707 N N . PRO A 1 101 ? -24.719 -7.721 17.819 1.00 75.94 101 PRO A N 1
ATOM 708 C CA . PRO A 1 101 ? -24.794 -6.866 16.641 1.00 75.94 101 PRO A CA 1
ATOM 709 C C . PRO A 1 101 ? -26.257 -6.468 16.391 1.00 75.94 101 PRO A C 1
ATOM 711 O O . PRO A 1 101 ? -27.166 -7.271 16.617 1.00 75.94 101 PRO A O 1
ATOM 714 N N . ILE A 1 102 ? -26.500 -5.253 15.886 1.00 67.94 102 ILE A N 1
ATOM 715 C CA . ILE A 1 102 ? -27.796 -4.928 15.283 1.00 67.94 102 ILE A CA 1
ATOM 716 C C . ILE A 1 102 ? -28.025 -5.949 14.169 1.00 67.94 102 ILE A C 1
ATOM 718 O O . ILE A 1 102 ? -27.242 -6.031 13.221 1.00 67.94 102 ILE A O 1
ATOM 722 N N . LEU A 1 103 ? -29.096 -6.737 14.280 1.00 55.31 103 LEU A N 1
ATOM 723 C CA . LEU A 1 103 ? -29.541 -7.555 13.162 1.00 55.31 103 LEU A CA 1
ATOM 724 C C . LEU A 1 103 ? -29.878 -6.597 12.024 1.00 55.31 103 LEU A C 1
ATOM 726 O O . LEU A 1 103 ? -30.720 -5.715 12.201 1.00 55.31 103 LEU A O 1
ATOM 730 N N . ALA A 1 104 ? -29.217 -6.754 10.875 1.00 47.09 104 ALA A N 1
ATOM 731 C CA . ALA A 1 104 ? -29.617 -6.053 9.667 1.00 47.09 104 ALA A CA 1
ATOM 732 C C . ALA A 1 104 ? -31.118 -6.297 9.485 1.00 47.09 104 ALA A C 1
ATOM 734 O O . ALA A 1 104 ? -31.552 -7.444 9.330 1.00 47.09 104 ALA A O 1
ATOM 735 N N . ALA A 1 105 ? -31.921 -5.237 9.595 1.00 39.53 105 ALA A N 1
ATOM 736 C CA . ALA A 1 105 ? -33.341 -5.342 9.323 1.00 39.53 105 ALA A CA 1
ATOM 737 C C . ALA A 1 105 ? -33.476 -5.956 7.925 1.00 39.53 105 ALA A C 1
ATOM 739 O O . ALA A 1 105 ? -32.815 -5.500 6.991 1.00 39.53 105 ALA A O 1
ATOM 740 N N . ARG A 1 106 ? -34.292 -7.007 7.775 1.00 30.33 106 ARG A N 1
ATOM 741 C CA . ARG A 1 106 ? -34.713 -7.473 6.449 1.00 30.33 106 ARG A CA 1
ATOM 742 C C . ARG A 1 106 ? -35.540 -6.347 5.838 1.00 30.33 106 ARG A C 1
ATOM 744 O O . ARG A 1 106 ? -36.752 -6.302 6.011 1.00 30.33 106 ARG A O 1
ATOM 751 N N . THR A 1 107 ? -34.884 -5.389 5.201 1.00 29.00 107 THR A N 1
ATOM 752 C CA . THR A 1 107 ? -35.553 -4.308 4.498 1.00 29.00 107 THR A CA 1
ATOM 753 C C . THR A 1 107 ? -36.057 -4.867 3.179 1.00 29.00 107 THR A C 1
ATOM 755 O O . THR A 1 107 ? -35.296 -5.159 2.259 1.00 29.00 107 THR A O 1
ATOM 758 N N . THR A 1 108 ? -37.375 -5.024 3.078 1.00 30.52 108 THR A N 1
ATOM 759 C CA . THR A 1 108 ? -38.052 -4.911 1.787 1.00 30.52 108 THR A CA 1
ATOM 760 C C . THR A 1 108 ? -37.582 -3.612 1.137 1.00 30.52 108 THR A C 1
ATOM 762 O O . THR A 1 108 ? -37.621 -2.556 1.768 1.00 30.52 108 THR A O 1
ATOM 765 N N . ALA A 1 109 ? -37.061 -3.718 -0.085 1.00 31.80 109 ALA A N 1
ATOM 766 C CA . ALA A 1 109 ? -36.455 -2.618 -0.821 1.00 31.80 109 ALA A CA 1
ATOM 767 C C . ALA A 1 109 ? -37.366 -1.378 -0.838 1.00 31.80 109 ALA A C 1
ATOM 769 O O . ALA A 1 109 ? -38.514 -1.459 -1.269 1.00 31.80 109 ALA A O 1
ATOM 770 N N . GLN A 1 110 ? -36.842 -0.228 -0.410 1.00 27.14 110 GLN A N 1
ATOM 771 C CA . GLN A 1 110 ? -37.505 1.065 -0.584 1.00 27.14 110 GLN A CA 1
ATOM 772 C C . GLN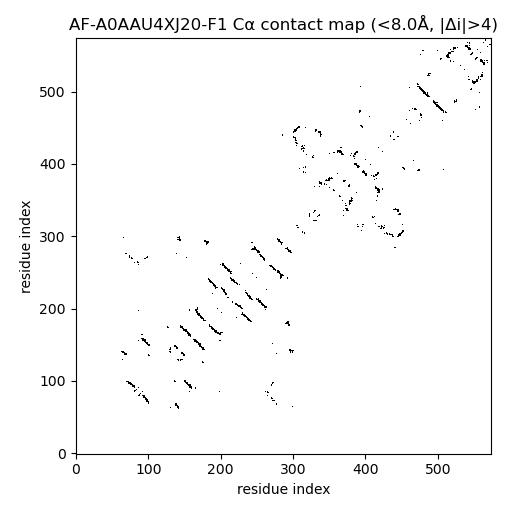 A 1 110 ? -36.480 2.109 -1.077 1.00 27.14 110 GLN A C 1
ATOM 774 O O . GLN A 1 110 ? -35.299 2.005 -0.730 1.00 27.14 110 GLN A O 1
ATOM 779 N N . PRO A 1 111 ? -36.871 3.042 -1.971 1.00 30.75 111 PRO A N 1
ATOM 780 C CA . PRO A 1 111 ? -35.955 3.684 -2.907 1.00 30.75 111 PRO A CA 1
ATOM 781 C C . PRO A 1 111 ? -35.077 4.765 -2.273 1.00 30.75 111 PRO A C 1
ATOM 783 O O . PRO A 1 111 ? -35.486 5.481 -1.361 1.00 30.75 111 PRO A O 1
ATOM 786 N N . LYS A 1 112 ? -33.879 4.919 -2.849 1.00 27.02 112 LYS A N 1
ATOM 787 C CA . LYS A 1 112 ? -32.928 6.008 -2.593 1.00 27.02 112 LYS A CA 1
ATOM 788 C C . LYS A 1 112 ? -33.586 7.375 -2.808 1.00 27.02 112 LYS A C 1
ATOM 790 O O . LYS A 1 112 ? -33.915 7.726 -3.937 1.00 27.02 112 LYS A O 1
ATOM 795 N N . SER A 1 113 ? -33.665 8.170 -1.746 1.00 26.16 113 SER A N 1
ATOM 796 C CA . SER A 1 113 ? -33.780 9.625 -1.837 1.00 26.16 113 SER A CA 1
ATOM 797 C C . SER A 1 113 ? -32.380 10.232 -1.715 1.00 26.16 113 SER A C 1
ATOM 799 O O . SER A 1 113 ? -31.695 10.047 -0.710 1.00 26.16 113 SER A O 1
ATOM 801 N N . LEU A 1 114 ? -31.939 10.902 -2.780 1.00 32.97 114 LEU A N 1
ATOM 802 C CA . LEU A 1 114 ? -30.739 11.731 -2.837 1.00 32.97 114 LEU A CA 1
ATOM 803 C C . LEU A 1 114 ? -31.124 13.156 -2.429 1.00 32.97 114 LEU A C 1
ATOM 805 O O . LEU A 1 114 ? -31.740 13.849 -3.230 1.00 32.97 114 LEU A O 1
ATOM 809 N N . ALA A 1 115 ? -30.736 13.600 -1.233 1.00 26.72 115 ALA A N 1
ATOM 810 C CA . ALA A 1 115 ? -30.503 15.018 -0.938 1.00 26.72 115 ALA A CA 1
ATOM 811 C C . ALA A 1 115 ? -29.888 15.195 0.460 1.00 26.72 115 ALA A C 1
ATOM 813 O O . ALA A 1 115 ? -30.578 15.039 1.461 1.00 26.72 115 ALA A O 1
ATOM 814 N N . ALA A 1 116 ? -28.615 15.588 0.523 1.00 25.92 116 ALA A N 1
ATOM 815 C CA . ALA A 1 116 ? -28.113 16.479 1.568 1.00 25.92 116 ALA A CA 1
ATOM 816 C C . ALA A 1 116 ? -26.815 17.140 1.083 1.00 25.92 116 ALA A C 1
ATOM 818 O O . ALA A 1 116 ? -25.810 16.486 0.812 1.00 25.92 116 ALA A O 1
ATOM 819 N N . THR A 1 117 ? -26.902 18.452 0.917 1.00 24.42 117 THR A N 1
ATOM 820 C CA . THR A 1 117 ? -25.869 19.403 0.508 1.00 24.42 117 THR A CA 1
ATOM 821 C C . THR A 1 117 ? -24.698 19.474 1.487 1.00 24.42 117 THR A C 1
ATOM 823 O O . THR A 1 117 ? -24.871 19.400 2.701 1.00 24.42 117 THR A O 1
ATOM 826 N N . ALA A 1 118 ? -23.504 19.653 0.920 1.00 28.53 118 ALA A N 1
ATOM 827 C CA . ALA A 1 118 ? -22.220 19.713 1.600 1.00 28.53 118 ALA A CA 1
ATOM 828 C C . ALA A 1 118 ? -22.093 20.903 2.568 1.00 28.53 118 ALA A C 1
ATOM 830 O O . ALA A 1 118 ? -22.297 22.054 2.186 1.00 28.53 118 ALA A O 1
ATOM 831 N N . ALA A 1 119 ? -21.646 20.610 3.788 1.00 26.05 119 ALA A N 1
ATOM 832 C CA . ALA A 1 119 ? -20.973 21.550 4.677 1.00 26.05 119 ALA A CA 1
ATOM 833 C C . ALA A 1 119 ? -19.552 21.019 4.940 1.00 26.05 119 ALA A C 1
ATOM 835 O O . ALA A 1 119 ? -19.351 19.808 5.040 1.00 26.05 119 ALA A O 1
ATOM 836 N N . ALA A 1 120 ? -18.564 21.916 4.989 1.00 28.20 120 ALA A N 1
ATOM 837 C CA . ALA A 1 120 ? -17.149 21.565 5.120 1.00 28.20 120 ALA A CA 1
ATOM 838 C C . ALA A 1 120 ? -16.873 20.744 6.404 1.00 28.20 120 ALA A C 1
ATOM 840 O O . ALA A 1 120 ? -17.419 21.082 7.458 1.00 28.20 120 ALA A O 1
ATOM 841 N N . PRO A 1 121 ? -16.036 19.686 6.361 1.00 28.06 121 PRO A N 1
ATOM 842 C CA . PRO A 1 121 ? -15.849 18.809 7.507 1.00 28.06 121 PRO A CA 1
ATOM 843 C C . PRO A 1 121 ? -14.892 19.421 8.535 1.00 28.06 121 PRO A C 1
ATOM 845 O O . PRO A 1 121 ? -13.831 19.944 8.199 1.00 28.06 121 PRO A O 1
ATOM 848 N N . THR A 1 122 ? -15.245 19.300 9.813 1.00 29.42 122 THR A N 1
ATOM 849 C CA . THR A 1 122 ? -14.320 19.479 10.939 1.00 29.42 122 THR A CA 1
ATOM 850 C C . THR A 1 122 ? -13.417 18.247 11.080 1.00 29.42 122 THR A C 1
ATOM 852 O O . THR A 1 122 ? -13.741 17.166 10.591 1.00 29.42 122 THR A O 1
ATOM 855 N N . ALA A 1 123 ? -12.285 18.369 11.781 1.00 32.16 123 ALA A N 1
ATOM 856 C CA . ALA A 1 123 ? -11.298 17.291 11.960 1.00 32.16 123 ALA A CA 1
ATOM 857 C C . ALA A 1 123 ? -11.867 15.971 12.541 1.00 32.16 123 ALA A C 1
ATOM 859 O O . ALA A 1 123 ? -11.299 14.907 12.313 1.00 32.16 123 ALA A O 1
ATOM 860 N N . ALA A 1 124 ? -13.015 16.008 13.228 1.00 32.47 124 ALA A N 1
ATOM 861 C CA . ALA A 1 124 ? -13.728 14.811 13.685 1.00 32.47 124 ALA A CA 1
ATOM 862 C C . ALA A 1 124 ? -14.371 14.009 12.531 1.00 32.47 124 ALA A C 1
ATOM 864 O O . ALA A 1 124 ? -14.449 12.785 12.595 1.00 32.47 124 ALA A O 1
ATOM 865 N N . ALA A 1 125 ? -14.775 14.675 11.445 1.00 27.06 125 ALA A N 1
ATOM 866 C CA . ALA A 1 125 ? -15.301 14.027 10.246 1.00 27.06 125 ALA A CA 1
ATOM 867 C C . ALA A 1 125 ? -14.192 13.408 9.375 1.00 27.06 125 ALA A C 1
ATOM 869 O O . ALA A 1 125 ? -14.450 12.444 8.661 1.00 27.06 125 ALA A O 1
ATOM 870 N N . ALA A 1 126 ? -12.945 13.883 9.488 1.00 28.47 126 ALA A N 1
ATOM 871 C CA . ALA A 1 126 ? -11.797 13.254 8.830 1.00 28.47 126 ALA A CA 1
ATOM 872 C C . ALA A 1 126 ? -11.473 11.862 9.415 1.00 28.47 126 ALA A C 1
ATOM 874 O O . ALA A 1 126 ? -11.038 10.983 8.679 1.00 28.47 126 ALA A O 1
ATOM 875 N N . ALA A 1 127 ? -11.754 11.630 10.705 1.00 36.19 127 ALA A N 1
ATOM 876 C CA . ALA A 1 127 ? -11.616 10.315 11.343 1.00 36.19 127 ALA A CA 1
ATOM 877 C C . ALA A 1 127 ? -12.754 9.339 10.980 1.00 36.19 127 ALA A C 1
ATOM 879 O O . ALA A 1 127 ? -12.548 8.130 10.976 1.00 36.19 127 ALA A O 1
ATOM 880 N N . ALA A 1 128 ? -13.942 9.851 10.636 1.00 34.47 128 ALA A N 1
ATOM 881 C CA . ALA A 1 128 ? -15.046 9.047 10.104 1.00 34.47 128 ALA A CA 1
ATOM 882 C C . ALA A 1 128 ? -14.896 8.746 8.598 1.00 34.47 128 ALA A C 1
ATOM 884 O O . ALA A 1 128 ? -15.524 7.820 8.089 1.00 34.47 128 ALA A O 1
ATOM 885 N N . ALA A 1 129 ? -14.070 9.515 7.879 1.00 33.66 129 ALA A N 1
ATOM 886 C CA . ALA A 1 129 ? -13.892 9.394 6.434 1.00 33.66 129 ALA A CA 1
ATOM 887 C C . ALA A 1 129 ? -13.002 8.212 5.998 1.00 33.66 129 ALA A C 1
ATOM 889 O O . ALA A 1 129 ? -13.088 7.810 4.841 1.00 33.66 129 ALA A O 1
ATOM 890 N N . SER A 1 130 ? -12.177 7.639 6.884 1.00 48.44 130 SER A N 1
ATOM 891 C CA . SER A 1 130 ? -11.241 6.550 6.541 1.00 48.44 130 SER A CA 1
ATOM 892 C C . SER A 1 130 ? -11.774 5.136 6.778 1.00 48.44 130 SER A C 1
ATOM 894 O O . SER A 1 130 ? -11.026 4.183 6.621 1.00 48.44 130 SER A O 1
ATOM 896 N N . CYS A 1 131 ? -13.034 4.961 7.177 1.00 55.88 131 CYS A N 1
ATOM 897 C CA . CYS A 1 131 ? -13.667 3.645 7.165 1.00 55.88 131 CYS A CA 1
ATOM 898 C C . CYS A 1 131 ? -15.125 3.799 6.736 1.00 55.88 131 CYS A C 1
ATOM 900 O O . CYS A 1 131 ? -15.966 4.256 7.514 1.00 55.88 131 CYS A O 1
ATOM 902 N N . SER A 1 132 ? -15.453 3.397 5.507 1.00 55.47 132 SER A N 1
ATOM 903 C CA . SER A 1 132 ? -16.853 3.344 5.084 1.00 55.47 132 SER A CA 1
ATOM 904 C C . SER A 1 132 ? -17.598 2.276 5.898 1.00 55.47 132 SER A C 1
ATOM 906 O O . SER A 1 132 ? -17.281 1.085 5.872 1.00 55.47 132 SER A O 1
ATOM 908 N N . ILE A 1 133 ? -18.576 2.716 6.685 1.00 60.84 133 ILE A N 1
ATOM 909 C CA . ILE A 1 133 ? -19.434 1.845 7.486 1.00 60.84 133 ILE A CA 1
ATOM 910 C C . ILE A 1 133 ? -20.624 1.474 6.608 1.00 60.84 133 ILE A C 1
ATOM 912 O O . ILE A 1 133 ? -21.629 2.179 6.556 1.00 60.84 133 ILE A O 1
ATOM 916 N N . THR A 1 134 ? -20.490 0.389 5.855 1.00 58.59 134 THR A N 1
ATOM 917 C CA . THR A 1 134 ? -21.538 -0.061 4.926 1.00 58.59 134 THR A CA 1
ATOM 918 C C . THR A 1 134 ? -22.491 -1.073 5.555 1.00 58.59 134 THR A C 1
ATOM 920 O O . THR A 1 134 ? -23.608 -1.234 5.072 1.00 58.59 134 THR A O 1
ATOM 923 N N . THR A 1 135 ? -22.080 -1.734 6.646 1.00 64.31 135 THR A N 1
ATOM 924 C CA . THR A 1 135 ? -22.854 -2.810 7.286 1.00 64.31 135 THR A CA 1
ATOM 925 C C . THR A 1 135 ? -22.818 -2.682 8.816 1.00 64.31 135 THR A C 1
ATOM 927 O O . THR A 1 135 ? -21.800 -3.022 9.424 1.00 64.31 135 THR A O 1
ATOM 930 N N . PRO A 1 136 ? -23.901 -2.214 9.468 1.00 75.69 136 PRO A N 1
ATOM 931 C CA . PRO A 1 136 ? -24.011 -2.209 10.928 1.00 75.69 136 PRO A CA 1
ATOM 932 C C . PRO A 1 136 ? -23.749 -3.596 11.538 1.00 75.69 136 PRO A C 1
ATOM 934 O O . PRO A 1 136 ? -24.012 -4.623 10.910 1.00 75.69 136 PRO A O 1
ATOM 937 N N . GLY A 1 137 ? -23.206 -3.632 12.755 1.00 75.62 137 GLY A N 1
ATOM 938 C CA . GLY A 1 137 ? -22.868 -4.871 13.463 1.00 75.62 137 GLY A CA 1
ATOM 939 C C . GLY A 1 137 ? -21.612 -5.584 12.945 1.00 75.62 137 GLY A C 1
ATOM 940 O O . GLY A 1 137 ? -21.330 -6.705 13.368 1.00 75.62 137 GLY A O 1
ATOM 941 N N . ASN A 1 138 ? -20.853 -4.957 12.042 1.00 83.62 138 ASN A N 1
ATOM 942 C CA . ASN A 1 138 ? -19.588 -5.474 11.531 1.00 83.62 138 ASN A CA 1
ATOM 943 C C . ASN A 1 138 ? -18.481 -4.446 11.734 1.00 83.62 138 ASN A C 1
ATOM 945 O O . ASN A 1 138 ? -18.685 -3.245 11.539 1.00 83.62 138 ASN A O 1
ATOM 949 N N . TYR A 1 139 ? -17.299 -4.936 12.092 1.00 87.56 139 TYR A N 1
ATOM 950 C CA . TYR A 1 139 ? -16.093 -4.136 11.998 1.00 87.56 139 TYR A CA 1
ATOM 951 C C . TYR A 1 139 ? -15.707 -3.964 10.528 1.00 87.56 139 TYR A C 1
ATOM 953 O O . TYR A 1 139 ? -15.801 -4.910 9.742 1.00 87.56 139 TYR A O 1
ATOM 961 N N . SER A 1 140 ? -15.245 -2.768 10.186 1.00 89.81 140 SER A N 1
ATOM 962 C CA . SER A 1 140 ? -14.613 -2.412 8.920 1.00 89.81 140 SER A CA 1
ATOM 963 C C . SER A 1 140 ? -13.148 -2.086 9.190 1.00 89.81 140 SER A C 1
ATOM 965 O O . SER A 1 140 ? -12.841 -1.392 10.162 1.00 89.81 140 SER A O 1
ATOM 967 N N . TYR A 1 141 ? -12.251 -2.610 8.362 1.00 90.38 141 TYR A N 1
ATOM 968 C CA . TYR A 1 141 ? -10.808 -2.477 8.517 1.00 90.38 141 TYR A CA 1
ATOM 969 C C . TYR A 1 141 ? -10.171 -2.022 7.219 1.00 90.38 141 TYR A C 1
ATOM 971 O O . TYR A 1 141 ? -10.401 -2.616 6.164 1.00 90.38 141 TYR A O 1
ATOM 979 N N . GLU A 1 142 ? -9.274 -1.059 7.347 1.00 92.06 142 GLU A N 1
ATOM 980 C CA . GLU A 1 142 ? -8.213 -0.809 6.385 1.00 92.06 142 GLU A CA 1
ATOM 981 C C . GLU A 1 142 ? -6.873 -1.075 7.076 1.00 92.06 142 GLU A C 1
ATOM 983 O O . GLU A 1 142 ? -6.800 -1.364 8.274 1.00 92.06 142 GLU A O 1
ATOM 988 N N . ARG A 1 143 ? -5.767 -0.988 6.337 1.00 93.38 143 ARG A N 1
ATOM 989 C CA . ARG A 1 143 ? -4.451 -1.303 6.906 1.00 93.38 143 ARG A CA 1
ATOM 990 C C . ARG A 1 143 ? -4.081 -0.411 8.094 1.00 93.38 143 ARG A C 1
ATOM 992 O O . ARG A 1 143 ? -3.431 -0.879 9.026 1.00 93.38 143 ARG A O 1
ATOM 999 N N . PHE A 1 144 ? -4.520 0.844 8.073 1.00 95.44 144 PHE A N 1
ATOM 1000 C CA . PHE A 1 144 ? -4.213 1.853 9.087 1.00 95.44 144 PHE A CA 1
ATOM 1001 C C . PHE A 1 144 ? -5.457 2.377 9.808 1.00 95.44 144 PHE A C 1
ATOM 1003 O O . PHE A 1 144 ? -5.399 3.427 10.440 1.00 95.44 144 PHE A O 1
ATOM 1010 N N . SER A 1 145 ? -6.592 1.687 9.736 1.00 93.19 145 SER A N 1
ATOM 1011 C CA . SER A 1 145 ? -7.809 2.122 10.423 1.00 93.19 145 SER A CA 1
ATOM 1012 C C . SER A 1 145 ? -8.738 0.953 10.716 1.00 93.19 145 SER A C 1
ATOM 1014 O O . SER A 1 145 ? -8.711 -0.089 10.062 1.00 93.19 145 SER A O 1
ATOM 1016 N N . TYR A 1 146 ? -9.570 1.122 11.735 1.00 92.94 146 TYR A N 1
ATOM 1017 C CA . TYR A 1 146 ? -10.674 0.215 12.008 1.00 92.94 146 TYR A CA 1
ATOM 1018 C C . TYR A 1 146 ? -11.844 0.983 12.597 1.00 92.94 146 TYR A C 1
ATOM 1020 O O . TYR A 1 146 ? -11.659 1.978 13.300 1.00 92.94 146 TYR A O 1
ATOM 1028 N N . CYS A 1 147 ? -13.057 0.517 12.330 1.00 91.44 147 CYS A N 1
ATOM 1029 C CA . CYS A 1 147 ? -14.253 1.043 12.968 1.00 91.44 147 CYS A CA 1
ATOM 1030 C C . CYS A 1 147 ? -15.348 -0.015 13.080 1.00 91.44 147 CYS A C 1
ATOM 1032 O O . CYS A 1 147 ? -15.328 -1.029 12.387 1.00 91.44 147 CYS A O 1
ATOM 1034 N N . VAL A 1 148 ? -16.328 0.242 13.936 1.00 88.56 148 VAL A N 1
ATOM 1035 C CA . VAL A 1 148 ? -17.571 -0.522 14.039 1.00 88.56 148 VAL A CA 1
ATOM 1036 C C . VAL A 1 148 ? -18.706 0.433 14.379 1.00 88.56 148 VAL A C 1
ATOM 1038 O O . VAL A 1 148 ? -18.514 1.402 15.112 1.00 88.56 148 VAL A O 1
ATOM 1041 N N . THR A 1 149 ? -19.904 0.152 13.876 1.00 84.81 149 THR A N 1
ATOM 1042 C CA . THR A 1 149 ? -21.141 0.778 14.362 1.00 84.81 149 THR A CA 1
ATOM 1043 C C . THR A 1 149 ? -22.214 -0.273 14.552 1.00 84.81 149 THR A C 1
ATOM 1045 O O . THR A 1 149 ? -22.112 -1.384 14.028 1.00 84.81 149 THR A O 1
ATOM 1048 N N . GLY A 1 150 ? -23.275 0.084 15.270 1.00 76.44 150 GLY A N 1
ATOM 1049 C CA . GLY A 1 150 ? -24.441 -0.779 15.381 1.00 76.44 150 GLY A CA 1
ATOM 1050 C C . GLY A 1 150 ? -24.184 -2.015 16.235 1.00 76.44 150 GLY A C 1
ATOM 1051 O O . GLY A 1 150 ? -24.658 -3.101 15.912 1.00 76.44 150 GLY A O 1
ATOM 1052 N N . VAL A 1 151 ? -23.413 -1.858 17.309 1.00 85.44 151 VAL A N 1
ATOM 1053 C CA . VAL A 1 151 ? -23.305 -2.860 18.372 1.00 85.44 151 VAL A CA 1
ATOM 1054 C C . VAL A 1 151 ? -24.307 -2.486 19.452 1.00 85.44 151 VAL A C 1
ATOM 1056 O O . VAL A 1 151 ? -24.187 -1.425 20.057 1.00 85.44 151 VAL A O 1
ATOM 1059 N N . ASN A 1 152 ? -25.296 -3.337 19.690 1.00 88.12 152 ASN A N 1
ATOM 1060 C CA . ASN A 1 152 ? -26.287 -3.138 20.734 1.00 88.12 152 ASN A CA 1
ATOM 1061 C C . ASN A 1 152 ? -25.799 -3.691 22.068 1.00 88.12 152 ASN A C 1
ATOM 1063 O O . ASN A 1 152 ? -25.328 -4.825 22.153 1.00 88.12 152 ASN A O 1
ATOM 1067 N N . VAL A 1 153 ? -26.009 -2.915 23.123 1.00 88.69 153 VAL A N 1
ATOM 1068 C CA . VAL A 1 153 ? -25.934 -3.364 24.507 1.00 88.69 153 VAL A CA 1
ATOM 1069 C C . VAL A 1 153 ? -27.321 -3.263 25.108 1.00 88.69 153 VAL A C 1
ATOM 1071 O O . VAL A 1 153 ? -27.897 -2.177 25.188 1.00 88.69 153 VAL A O 1
ATOM 1074 N N . LEU A 1 154 ? -27.864 -4.412 25.490 1.00 89.56 154 LEU A N 1
ATOM 1075 C CA . LEU A 1 154 ? -29.182 -4.522 26.092 1.00 89.56 154 LEU A CA 1
ATOM 1076 C C . LEU A 1 154 ? -29.031 -4.559 27.609 1.00 89.56 154 LEU A C 1
ATOM 1078 O O . LEU A 1 154 ? -28.291 -5.394 28.126 1.00 89.56 154 LEU A O 1
ATOM 1082 N N . TYR A 1 155 ? -29.752 -3.676 28.292 1.00 89.94 155 TYR A N 1
ATOM 1083 C CA . TYR A 1 155 ? -29.916 -3.656 29.740 1.00 89.94 155 TYR A CA 1
ATOM 1084 C C . TYR A 1 155 ? -31.355 -4.043 30.090 1.00 89.94 155 TYR A C 1
ATOM 1086 O O . TYR A 1 155 ? -32.292 -3.434 29.569 1.00 89.94 155 TYR A O 1
ATOM 1094 N N . LEU A 1 156 ? -31.531 -5.032 30.967 1.00 89.25 156 LEU A N 1
ATOM 1095 C CA . LEU A 1 156 ? -32.833 -5.511 31.440 1.00 89.25 156 LEU A CA 1
ATOM 1096 C C . LEU A 1 156 ? -32.902 -5.462 32.967 1.00 89.25 156 LEU A C 1
ATOM 1098 O O . LEU A 1 156 ? -31.965 -5.891 33.637 1.00 89.25 156 LEU A O 1
ATOM 1102 N N . LEU A 1 157 ? -34.032 -5.001 33.501 1.00 87.44 157 LEU A N 1
ATOM 1103 C CA . LEU A 1 157 ? -34.406 -5.155 34.909 1.00 87.44 157 LEU A CA 1
ATOM 1104 C C . LEU A 1 157 ? -35.454 -6.253 35.033 1.00 87.44 157 LEU A C 1
ATOM 1106 O O . LEU A 1 157 ? -36.460 -6.205 34.321 1.00 87.44 157 LEU A O 1
ATOM 1110 N N . ARG A 1 158 ? -35.251 -7.207 35.948 1.00 88.38 158 ARG A N 1
ATOM 1111 C CA . ARG A 1 158 ? -36.215 -8.286 36.201 1.00 88.38 158 ARG A CA 1
ATOM 1112 C C . ARG A 1 158 ? -36.604 -8.401 37.669 1.00 88.38 158 ARG A C 1
ATOM 1114 O O . ARG A 1 158 ? -35.800 -8.116 38.561 1.00 88.38 158 ARG A O 1
ATOM 1121 N N . ASP A 1 159 ? -37.849 -8.799 37.905 1.00 87.19 159 ASP A N 1
ATOM 1122 C CA . ASP A 1 159 ? -38.386 -9.114 39.231 1.00 87.19 159 ASP A CA 1
ATOM 1123 C C . ASP A 1 159 ? -37.992 -10.530 39.702 1.00 87.19 159 ASP A C 1
ATOM 1125 O O . ASP A 1 159 ? -37.278 -11.261 39.014 1.00 87.19 159 ASP A O 1
ATOM 1129 N N . SER A 1 160 ? -38.459 -10.938 40.887 1.00 86.00 160 SER A N 1
ATOM 1130 C CA . SER A 1 160 ? -38.178 -12.268 41.456 1.00 86.00 160 SER A CA 1
ATOM 1131 C C . SER A 1 160 ? -38.753 -13.448 40.671 1.00 86.00 160 SER A C 1
ATOM 1133 O O . SER A 1 160 ? -38.369 -14.584 40.935 1.00 86.00 160 SER A O 1
ATOM 1135 N N . ASN A 1 161 ? -39.669 -13.197 39.736 1.00 85.88 161 ASN A N 1
ATOM 1136 C CA . ASN A 1 161 ? -40.277 -14.199 38.865 1.00 85.88 161 ASN A CA 1
ATOM 1137 C C . ASN A 1 161 ? -39.633 -14.206 37.465 1.00 85.88 161 ASN A C 1
ATOM 1139 O O . ASN A 1 161 ? -40.071 -14.960 36.596 1.00 85.88 161 ASN A O 1
ATOM 1143 N N . GLY A 1 162 ? -38.618 -13.364 37.232 1.00 81.88 162 GLY A N 1
ATOM 1144 C CA . GLY A 1 162 ? -37.975 -13.178 35.933 1.00 81.88 162 GLY A CA 1
ATOM 1145 C C . GLY A 1 162 ? -38.755 -12.276 34.969 1.00 81.88 162 GLY A C 1
ATOM 1146 O O . GLY A 1 162 ? -38.386 -12.185 33.797 1.00 81.88 162 GLY A O 1
ATOM 1147 N N . ALA A 1 163 ? -39.819 -11.605 35.423 1.00 88.25 163 ALA A N 1
ATOM 1148 C CA . ALA A 1 163 ? -40.597 -10.694 34.593 1.00 88.25 163 ALA A CA 1
ATOM 1149 C C . ALA A 1 163 ? -39.822 -9.392 34.339 1.00 88.25 163 ALA A C 1
ATOM 1151 O O . ALA A 1 163 ? -39.240 -8.813 35.256 1.00 88.25 163 ALA A O 1
ATOM 1152 N N . GLU A 1 164 ? -39.820 -8.922 33.090 1.00 90.44 164 GLU A N 1
ATOM 1153 C CA . GLU A 1 164 ? -39.154 -7.679 32.690 1.00 90.44 164 GLU A CA 1
ATOM 1154 C C . GLU A 1 164 ? -39.905 -6.456 33.236 1.00 90.44 164 GLU A C 1
ATOM 1156 O O . GLU A 1 164 ? -41.047 -6.196 32.863 1.00 90.44 164 GLU A O 1
ATOM 1161 N N . LEU A 1 165 ? -39.237 -5.682 34.091 1.00 87.38 165 LEU A N 1
ATOM 1162 C CA . LEU A 1 165 ? -39.753 -4.432 34.661 1.00 87.38 165 LEU A CA 1
ATOM 1163 C C . LEU A 1 165 ? -39.336 -3.206 33.845 1.00 87.38 165 LEU A C 1
ATOM 1165 O O . LEU A 1 165 ? -39.979 -2.158 33.887 1.00 87.38 165 LEU A O 1
ATOM 1169 N N . GLY A 1 166 ? -38.245 -3.316 33.091 1.00 88.62 166 GLY A N 1
ATOM 1170 C CA . GLY A 1 166 ? -37.779 -2.243 32.231 1.00 88.62 166 GLY A CA 1
ATOM 1171 C C . GLY A 1 166 ? -36.578 -2.639 31.389 1.00 88.62 166 GLY A C 1
ATOM 1172 O O . GLY A 1 166 ? -35.860 -3.595 31.695 1.00 88.62 166 GLY A O 1
ATOM 1173 N N . ARG A 1 167 ? -36.363 -1.871 30.322 1.00 90.94 167 ARG A N 1
ATOM 1174 C CA . ARG A 1 167 ? -35.352 -2.143 29.302 1.00 90.94 167 ARG A CA 1
ATOM 1175 C C . ARG A 1 167 ? -34.716 -0.865 28.795 1.00 90.94 167 ARG A C 1
ATOM 1177 O O . ARG A 1 167 ? -35.404 0.102 28.485 1.00 90.94 167 ARG A O 1
ATOM 1184 N N . GLY A 1 168 ? -33.401 -0.900 28.627 1.00 91.19 168 GLY A N 1
ATOM 1185 C CA . GLY A 1 168 ? -32.651 0.118 27.903 1.00 91.19 168 GLY A CA 1
ATOM 1186 C C . GLY A 1 168 ? -31.795 -0.519 26.816 1.00 91.19 168 GLY A C 1
ATOM 1187 O O . GLY A 1 168 ? -31.217 -1.583 27.019 1.00 91.19 168 GLY A O 1
ATOM 1188 N N . THR A 1 169 ? -31.720 0.116 25.650 1.00 91.88 169 THR A N 1
ATOM 1189 C CA . THR A 1 169 ? -30.813 -0.288 24.567 1.00 91.88 169 THR A CA 1
ATOM 1190 C C . THR A 1 169 ? -29.825 0.831 24.302 1.00 91.88 169 THR A C 1
ATOM 1192 O O . THR A 1 169 ? -30.218 1.973 24.055 1.00 91.88 169 THR A O 1
ATOM 1195 N N . LEU A 1 170 ? -28.542 0.488 24.354 1.00 92.06 170 LEU A N 1
ATOM 1196 C CA . LEU A 1 170 ? -27.445 1.357 23.960 1.00 92.06 170 LEU A CA 1
ATOM 1197 C C . LEU A 1 170 ? -26.870 0.866 22.635 1.00 92.06 170 LEU A C 1
ATOM 1199 O O . LEU A 1 170 ? -26.738 -0.336 22.429 1.00 92.06 170 LEU A O 1
ATOM 1203 N N . THR A 1 171 ? -26.474 1.781 21.763 1.00 91.44 171 THR A N 1
ATOM 1204 C CA . THR A 1 171 ? -25.735 1.471 20.541 1.00 91.44 171 THR A CA 1
ATOM 1205 C C . THR A 1 171 ? -24.332 2.054 20.642 1.00 91.44 171 THR A C 1
ATOM 1207 O O . THR A 1 171 ? -24.169 3.226 20.979 1.00 91.44 171 THR A O 1
ATOM 1210 N N . ILE A 1 172 ? -23.323 1.231 20.361 1.00 89.62 172 ILE A N 1
ATOM 1211 C CA . ILE A 1 172 ? -21.909 1.607 20.380 1.00 89.62 172 ILE A CA 1
ATOM 1212 C C . ILE A 1 172 ? -21.408 1.791 18.948 1.00 89.62 172 ILE A C 1
ATOM 1214 O O . ILE A 1 172 ? -21.697 0.980 18.058 1.00 89.62 172 ILE A O 1
ATOM 1218 N N . SER A 1 173 ? -20.593 2.826 18.776 1.00 90.06 173 SER A N 1
ATOM 1219 C CA . SER A 1 173 ? -19.747 3.038 17.609 1.00 90.06 173 SER A CA 1
ATOM 1220 C C . SER A 1 173 ? -18.323 3.346 18.062 1.00 90.06 173 SER A C 1
ATOM 1222 O O . SER A 1 173 ? -18.133 4.165 18.965 1.00 90.06 173 SER A O 1
ATOM 1224 N N . THR A 1 174 ? -17.324 2.715 17.444 1.00 91.88 174 THR A N 1
ATOM 1225 C CA . THR A 1 174 ? -15.914 3.056 17.673 1.00 91.88 174 THR A CA 1
ATOM 1226 C C . THR A 1 174 ? -15.140 3.185 16.372 1.00 91.88 174 THR A C 1
ATOM 1228 O O . THR A 1 174 ? -15.497 2.575 15.365 1.00 91.88 174 THR A O 1
ATOM 1231 N N . SER A 1 175 ? -14.094 4.009 16.374 1.00 92.62 175 SER A N 1
ATOM 1232 C CA . SER A 1 175 ? -13.209 4.192 15.221 1.00 92.62 175 SER A CA 1
ATOM 1233 C C . SER A 1 175 ? -11.820 4.653 15.645 1.00 92.62 175 SER A C 1
ATOM 1235 O O . SER A 1 175 ? -11.699 5.511 16.522 1.00 92.62 175 SER A O 1
ATOM 1237 N N . ALA A 1 176 ? -10.779 4.159 14.983 1.00 94.75 176 ALA A N 1
ATOM 1238 C CA . ALA A 1 176 ? -9.406 4.593 15.207 1.00 94.75 176 ALA A CA 1
ATOM 1239 C C . ALA A 1 176 ? -8.592 4.615 13.910 1.00 94.75 176 ALA A C 1
ATOM 1241 O O . ALA A 1 176 ? -8.815 3.803 13.011 1.00 94.75 176 ALA A O 1
ATOM 1242 N N . SER A 1 177 ? -7.587 5.493 13.886 1.00 95.44 177 SER A N 1
ATOM 1243 C CA . SER A 1 177 ? -6.522 5.503 12.882 1.00 95.44 177 SER A CA 1
ATOM 1244 C C . SER A 1 177 ? -5.205 5.106 13.538 1.00 95.44 177 SER A C 1
ATOM 1246 O O . SER A 1 177 ? -4.828 5.648 14.579 1.00 95.44 177 SER A O 1
ATOM 1248 N N . LEU A 1 178 ? -4.508 4.157 12.928 1.00 95.94 178 LEU A N 1
ATOM 1249 C CA . LEU A 1 178 ? -3.213 3.662 13.360 1.00 95.94 178 LEU A CA 1
ATOM 1250 C C . LEU A 1 178 ? -2.086 4.466 12.694 1.00 95.94 178 LEU A C 1
ATOM 1252 O O . LEU A 1 178 ? -2.147 4.744 11.495 1.00 95.94 178 LEU A O 1
ATOM 1256 N N . PRO A 1 179 ? -1.041 4.841 13.444 1.00 94.25 179 PRO A N 1
ATOM 1257 C CA . PRO A 1 179 ? 0.068 5.613 12.908 1.00 94.25 179 PRO A CA 1
ATOM 1258 C C . PRO A 1 179 ? 1.021 4.727 12.096 1.00 94.25 179 PRO A C 1
ATOM 1260 O O . PRO A 1 179 ? 1.654 3.830 12.647 1.00 94.25 179 PRO A O 1
ATOM 1263 N N . ALA A 1 180 ? 1.224 5.033 10.812 1.00 91.12 180 ALA A N 1
ATOM 1264 C CA . ALA A 1 180 ? 2.312 4.426 10.032 1.00 91.12 180 ALA A CA 1
ATOM 1265 C C . ALA A 1 180 ? 3.702 4.761 10.615 1.00 91.12 180 ALA A C 1
ATOM 1267 O O . ALA A 1 180 ? 4.626 3.953 10.526 1.00 91.12 180 ALA A O 1
ATOM 1268 N N . SER A 1 181 ? 3.812 5.922 11.272 1.00 91.75 181 SER A N 1
ATOM 1269 C CA . SER A 1 181 ? 4.949 6.362 12.086 1.00 91.75 181 SER A CA 1
ATOM 1270 C C . SER A 1 181 ? 4.435 6.942 13.404 1.00 91.75 181 SER A C 1
ATOM 1272 O O . SER A 1 181 ? 3.663 7.902 13.404 1.00 91.75 181 SER A O 1
ATOM 1274 N N . GLY A 1 182 ? 4.886 6.384 14.523 1.00 92.56 182 GLY A N 1
ATOM 1275 C CA . GLY A 1 182 ? 4.464 6.725 15.878 1.00 92.56 182 GLY A CA 1
ATOM 1276 C C . GLY A 1 182 ? 3.967 5.506 16.653 1.00 92.56 182 GLY A C 1
ATOM 1277 O O . GLY A 1 182 ? 3.552 4.504 16.087 1.00 92.56 182 GLY A O 1
ATOM 1278 N N . THR A 1 183 ? 3.999 5.592 17.979 1.00 91.88 183 THR A N 1
ATOM 1279 C CA . THR A 1 183 ? 3.703 4.466 18.882 1.00 91.88 183 THR A CA 1
ATOM 1280 C C . THR A 1 183 ? 2.422 4.647 19.686 1.00 91.88 183 THR A C 1
ATOM 1282 O O . THR A 1 183 ? 2.126 3.825 20.547 1.00 91.88 183 THR A O 1
ATOM 1285 N N . THR A 1 184 ? 1.660 5.709 19.424 1.00 96.19 184 THR A N 1
ATOM 1286 C CA . THR A 1 184 ? 0.473 6.092 20.198 1.00 96.19 184 THR A CA 1
ATOM 1287 C C . THR A 1 184 ? -0.676 6.409 19.255 1.00 96.19 184 THR A C 1
ATOM 1289 O O . THR A 1 184 ? -0.484 7.107 18.261 1.00 96.19 184 THR A O 1
ATOM 1292 N N . TRP A 1 185 ? -1.879 5.944 19.585 1.00 97.31 185 TRP A N 1
ATOM 1293 C CA . TRP A 1 185 ? -3.098 6.278 18.850 1.00 97.31 185 TRP A CA 1
ATOM 1294 C C . TRP A 1 185 ? -4.288 6.419 19.794 1.00 97.31 185 TRP A C 1
ATOM 1296 O O . TRP A 1 185 ? -4.264 5.946 20.932 1.00 97.31 185 TRP A O 1
ATOM 1306 N N . SER A 1 186 ? -5.335 7.089 19.319 1.00 96.81 186 SER A N 1
ATOM 1307 C CA . SER A 1 186 ? -6.602 7.208 20.040 1.00 96.81 186 SER A CA 1
ATOM 1308 C C . SER A 1 186 ? -7.724 6.536 19.267 1.00 96.81 186 SER A C 1
ATOM 1310 O O . SER A 1 186 ? -7.768 6.594 18.040 1.00 96.81 186 SER A O 1
ATOM 1312 N N . GLU A 1 187 ? -8.636 5.920 20.006 1.00 96.06 187 GLU A N 1
ATOM 1313 C CA . GLU A 1 187 ? -9.885 5.378 19.491 1.00 96.06 187 GLU A CA 1
ATOM 1314 C C . GLU A 1 187 ? -11.031 6.251 19.999 1.00 96.06 187 GLU A C 1
ATOM 1316 O O . GLU A 1 187 ? -11.165 6.502 21.202 1.00 96.06 187 GLU A O 1
ATOM 1321 N N . GLN A 1 188 ? -11.832 6.750 19.063 1.00 95.50 188 GLN A N 1
ATOM 1322 C CA . GLN A 1 188 ? -13.062 7.465 19.353 1.00 95.50 188 GLN A CA 1
ATOM 1323 C C . GLN A 1 188 ? -14.137 6.452 19.734 1.00 95.50 188 GLN A C 1
ATOM 1325 O O . GLN A 1 188 ? -14.329 5.455 19.041 1.00 95.50 188 GLN A O 1
ATOM 1330 N N . VAL A 1 189 ? -14.849 6.731 20.820 1.00 94.25 189 VAL A N 1
ATOM 1331 C CA . VAL A 1 189 ? -15.942 5.909 21.332 1.00 94.25 189 VAL A CA 1
ATOM 1332 C C . VAL A 1 189 ? -17.184 6.782 21.425 1.00 94.25 189 VAL A C 1
ATOM 1334 O O . VAL A 1 189 ? -17.148 7.880 21.993 1.00 94.25 189 VAL A O 1
ATOM 1337 N N . THR A 1 190 ? -18.287 6.273 20.891 1.00 93.00 190 THR A N 1
ATOM 1338 C CA . THR A 1 190 ? -19.610 6.882 20.989 1.00 93.00 190 THR A CA 1
ATOM 1339 C C . THR A 1 190 ? -20.603 5.843 21.483 1.00 93.00 190 THR A C 1
ATOM 1341 O O . THR A 1 190 ? -20.655 4.729 20.963 1.00 93.00 190 THR A O 1
ATOM 1344 N N . VAL A 1 191 ? -21.392 6.207 22.493 1.00 92.88 191 VAL A N 1
ATOM 1345 C CA . VAL A 1 191 ? -22.477 5.374 23.024 1.00 92.88 191 VAL A CA 1
ATOM 1346 C C . VAL A 1 191 ? -23.754 6.190 23.049 1.00 92.88 191 VAL A C 1
ATOM 1348 O O . VAL A 1 191 ? -23.796 7.239 23.687 1.00 92.88 191 VAL A O 1
ATOM 1351 N N . THR A 1 192 ? -24.794 5.701 22.386 1.00 93.06 192 THR A N 1
ATOM 1352 C CA . THR A 1 192 ? -26.094 6.372 22.273 1.00 93.06 192 THR A CA 1
ATOM 1353 C C . THR A 1 192 ? -27.175 5.512 22.903 1.00 93.06 192 THR A C 1
ATOM 1355 O O . THR A 1 192 ? -27.241 4.321 22.612 1.00 93.06 192 THR A O 1
ATOM 1358 N N . MET A 1 193 ? -28.054 6.087 23.724 1.00 93.44 193 MET A N 1
ATOM 1359 C CA . MET A 1 193 ? -29.250 5.373 24.181 1.00 93.44 193 MET A CA 1
ATOM 1360 C C . MET A 1 193 ? -30.337 5.463 23.110 1.00 93.44 193 MET A C 1
ATOM 1362 O O . MET A 1 193 ? -30.852 6.544 22.831 1.00 93.44 193 MET A O 1
ATOM 1366 N N . THR A 1 194 ? -30.673 4.334 22.495 1.00 92.88 194 THR A N 1
ATOM 1367 C CA . THR A 1 194 ? -31.565 4.269 21.325 1.00 92.88 194 THR A CA 1
ATOM 1368 C C . THR A 1 194 ? -32.965 3.765 21.656 1.00 92.88 194 THR A C 1
ATOM 1370 O O . THR A 1 194 ? -33.897 4.057 20.912 1.00 92.88 194 THR A O 1
ATOM 1373 N N . ALA A 1 195 ? -33.143 3.067 22.780 1.00 91.25 195 ALA A N 1
ATOM 1374 C CA . ALA A 1 195 ? -34.460 2.675 23.280 1.00 91.25 195 ALA A CA 1
ATOM 1375 C C . ALA A 1 195 ? -34.501 2.644 24.814 1.00 91.25 195 ALA A C 1
ATOM 1377 O O . ALA A 1 195 ? -33.499 2.333 25.461 1.00 91.25 195 ALA A O 1
ATOM 1378 N N . ALA A 1 196 ? -35.672 2.944 25.377 1.00 92.00 196 ALA A N 1
ATOM 1379 C CA . ALA A 1 196 ? -35.965 2.951 26.809 1.00 92.00 196 ALA A CA 1
ATOM 1380 C C . ALA A 1 196 ? -37.436 2.549 27.028 1.00 92.00 196 ALA A C 1
ATOM 1382 O O . ALA A 1 196 ? -38.302 3.035 26.298 1.00 92.00 196 ALA A O 1
ATOM 1383 N N . SER A 1 197 ? -37.735 1.689 28.002 1.00 90.06 197 SER A N 1
ATOM 1384 C CA . SER A 1 197 ? -39.111 1.319 28.366 1.00 90.06 197 SER A CA 1
ATOM 1385 C C . SER A 1 197 ? -39.241 0.842 29.814 1.00 90.06 197 SER A C 1
ATOM 1387 O O . SER A 1 197 ? -38.276 0.372 30.424 1.00 90.06 197 SER A O 1
ATOM 1389 N N . GLY A 1 198 ? -40.468 0.908 30.343 1.00 88.06 198 GLY A N 1
ATOM 1390 C CA . GLY A 1 198 ? -40.788 0.508 31.716 1.00 88.06 198 GLY A CA 1
ATOM 1391 C C . GLY A 1 198 ? -40.047 1.365 32.742 1.00 88.06 198 GLY A C 1
ATOM 1392 O O . GLY A 1 198 ? -39.927 2.578 32.578 1.00 88.06 198 GLY A O 1
ATOM 1393 N N . GLU A 1 199 ? -39.497 0.721 33.768 1.00 84.44 199 GLU A N 1
ATOM 1394 C CA . GLU A 1 199 ? -38.761 1.381 34.855 1.00 84.44 199 GLU A CA 1
ATOM 1395 C C . GLU A 1 199 ? -37.377 1.929 34.443 1.00 84.44 199 GLU A C 1
ATOM 1397 O O . GLU A 1 199 ? -36.740 2.678 35.193 1.00 84.44 199 GLU A O 1
ATOM 1402 N N . VAL A 1 200 ? -36.903 1.600 33.234 1.00 86.25 200 VAL A N 1
ATOM 1403 C CA . VAL A 1 200 ? -35.635 2.104 32.686 1.00 86.25 200 VAL A CA 1
ATOM 1404 C C . VAL A 1 200 ? -35.901 3.350 31.845 1.00 86.25 200 VAL A C 1
ATOM 1406 O O . VAL A 1 200 ? -36.173 3.274 30.650 1.00 86.25 200 VAL A O 1
ATOM 1409 N N . THR A 1 201 ? -35.787 4.519 32.474 1.00 86.50 201 THR A N 1
ATOM 1410 C CA . THR A 1 201 ? -35.940 5.831 31.814 1.00 86.50 201 THR A CA 1
ATOM 1411 C C . THR A 1 201 ? -34.606 6.523 31.524 1.00 86.50 201 THR A C 1
ATOM 1413 O O . THR A 1 201 ? -34.546 7.459 30.731 1.00 86.50 201 THR A O 1
ATOM 1416 N N . ALA A 1 202 ? -33.542 6.083 32.192 1.00 88.25 202 ALA A N 1
ATOM 1417 C CA . ALA A 1 202 ? -32.185 6.591 32.068 1.00 88.25 202 ALA A CA 1
ATOM 1418 C C . ALA A 1 202 ? -31.200 5.496 32.491 1.00 88.25 202 ALA A C 1
ATOM 1420 O O . ALA A 1 202 ? -31.546 4.620 33.288 1.00 88.25 202 ALA A O 1
ATOM 1421 N N . LEU A 1 203 ? -29.976 5.567 31.980 1.00 89.00 203 LEU A N 1
ATOM 1422 C CA . LEU A 1 203 ? -28.877 4.667 32.311 1.00 89.00 203 LEU A CA 1
ATOM 1423 C C . LEU A 1 203 ? -27.626 5.476 32.635 1.00 89.00 203 LEU A C 1
ATOM 1425 O O . LEU A 1 203 ? -27.445 6.577 32.132 1.00 89.00 203 LEU A O 1
ATOM 1429 N N . ASN A 1 204 ? -26.739 4.910 33.433 1.00 87.94 204 ASN A N 1
ATOM 1430 C CA . ASN A 1 204 ? -25.370 5.354 33.558 1.00 87.94 204 ASN A CA 1
ATOM 1431 C C . ASN A 1 204 ? -24.462 4.391 32.790 1.00 87.94 204 ASN A C 1
ATOM 1433 O O . ASN A 1 204 ? -24.629 3.171 32.859 1.00 87.94 204 ASN A O 1
ATOM 1437 N N . ALA A 1 205 ? -23.510 4.943 32.045 1.00 89.31 205 ALA A N 1
ATOM 1438 C CA . ALA A 1 205 ? -22.541 4.161 31.299 1.00 89.31 205 ALA A CA 1
ATOM 1439 C C . ALA A 1 205 ? -21.111 4.491 31.725 1.00 89.31 205 ALA A C 1
ATOM 1441 O O . ALA A 1 205 ? -20.720 5.651 31.877 1.00 89.31 205 ALA A O 1
ATOM 1442 N N . LYS A 1 206 ? -20.293 3.442 31.809 1.00 90.12 206 LYS A N 1
ATOM 1443 C CA . LYS A 1 206 ? -18.849 3.521 32.022 1.00 90.12 206 LYS A CA 1
ATOM 1444 C C . LYS A 1 206 ? -18.154 2.601 31.039 1.00 90.12 206 LYS A C 1
ATOM 1446 O O . LYS A 1 206 ? -18.420 1.404 30.995 1.00 90.12 206 LYS A O 1
ATOM 1451 N N . PHE A 1 207 ? -17.226 3.156 30.272 1.00 91.50 207 PHE A N 1
ATOM 1452 C CA . PHE A 1 207 ? -16.452 2.396 29.298 1.00 91.50 207 PHE A CA 1
ATOM 1453 C C . PHE A 1 207 ? -15.028 2.162 29.804 1.00 91.50 207 PHE A C 1
ATOM 1455 O O . PHE A 1 207 ? -14.420 3.021 30.460 1.00 91.50 207 PHE A O 1
ATOM 1462 N N . ARG A 1 208 ? -14.500 0.975 29.513 1.00 93.12 208 ARG A N 1
ATOM 1463 C CA . ARG A 1 208 ? -13.119 0.595 29.786 1.00 93.12 208 ARG A CA 1
ATOM 1464 C C . ARG A 1 208 ? -12.499 -0.093 28.585 1.00 93.12 208 ARG A C 1
ATOM 1466 O O . ARG A 1 208 ? -12.990 -1.124 28.147 1.00 93.12 208 ARG A O 1
ATOM 1473 N N . ALA A 1 209 ? -11.393 0.465 28.124 1.00 95.38 209 ALA A N 1
ATOM 1474 C CA . ALA A 1 209 ? -10.497 -0.114 27.145 1.00 95.38 209 ALA A CA 1
ATOM 1475 C C . ALA A 1 209 ? -9.284 -0.753 27.827 1.00 95.38 209 ALA A C 1
ATOM 1477 O O . ALA A 1 209 ? -8.740 -0.212 28.794 1.00 95.38 209 ALA A O 1
ATOM 1478 N N . ALA A 1 210 ? -8.837 -1.868 27.267 1.00 96.00 210 ALA A N 1
ATOM 1479 C CA . ALA A 1 210 ? -7.568 -2.513 27.558 1.00 96.00 210 ALA A CA 1
ATOM 1480 C C . ALA A 1 210 ? -6.971 -3.089 26.261 1.00 96.00 210 ALA A C 1
ATOM 1482 O O . ALA A 1 210 ? -7.584 -3.033 25.193 1.00 96.00 210 ALA A O 1
ATOM 1483 N N . CYS A 1 211 ? -5.758 -3.624 26.336 1.00 97.00 211 CYS A N 1
ATOM 1484 C CA . CYS A 1 211 ? -5.122 -4.335 25.232 1.00 97.00 211 CYS A CA 1
ATOM 1485 C C . CYS A 1 211 ? -4.184 -5.426 25.757 1.00 97.00 211 CYS A C 1
ATOM 1487 O O . CYS A 1 211 ? -3.841 -5.440 26.940 1.00 97.00 211 CYS A O 1
ATOM 1489 N N . GLY A 1 212 ? -3.837 -6.371 24.882 1.00 95.19 212 GLY A N 1
ATOM 1490 C CA . GLY A 1 212 ? -2.942 -7.483 25.205 1.00 95.19 212 GLY A CA 1
ATOM 1491 C C . GLY A 1 212 ? -1.472 -7.081 25.379 1.00 95.19 212 GLY A C 1
ATOM 1492 O O . GLY A 1 212 ? -1.092 -5.919 25.241 1.00 95.19 212 GLY A O 1
ATOM 1493 N N . THR A 1 213 ? -0.630 -8.079 25.657 1.00 94.81 213 THR A N 1
ATOM 1494 C CA . THR A 1 213 ? 0.822 -7.923 25.834 1.00 94.81 213 THR A CA 1
ATOM 1495 C C . THR A 1 213 ? 1.470 -7.176 24.667 1.00 94.81 213 THR A C 1
ATOM 1497 O O . THR A 1 213 ? 1.189 -7.455 23.505 1.00 94.81 213 THR A O 1
ATOM 1500 N N . GLY A 1 214 ? 2.369 -6.240 24.979 1.00 94.38 214 GLY A N 1
ATOM 1501 C CA . GLY A 1 214 ? 3.013 -5.374 23.986 1.00 94.38 214 GLY A CA 1
ATOM 1502 C C . GLY A 1 214 ? 2.257 -4.069 23.716 1.00 94.38 214 GLY A C 1
ATOM 1503 O O . GLY A 1 214 ? 2.762 -3.229 22.976 1.00 94.38 214 GLY A O 1
ATOM 1504 N N . CYS A 1 215 ? 1.099 -3.864 24.348 1.00 97.69 215 CYS A N 1
ATOM 1505 C CA . CYS A 1 215 ? 0.340 -2.619 24.322 1.00 97.69 215 CYS A CA 1
ATOM 1506 C C . CYS A 1 215 ? -0.047 -2.162 25.735 1.00 97.69 215 CYS A C 1
ATOM 1508 O O . CYS A 1 215 ? -0.273 -2.970 26.634 1.00 97.69 215 CYS A O 1
ATOM 1510 N N . THR A 1 216 ? -0.171 -0.846 25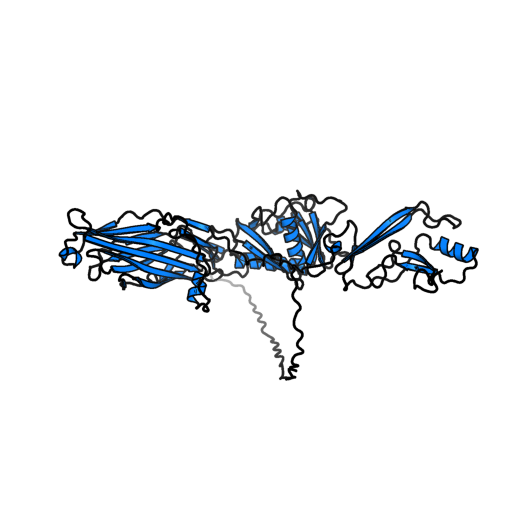.902 1.00 98.00 216 THR A N 1
ATOM 1511 C CA . THR A 1 216 ? -0.671 -0.188 27.108 1.00 98.00 216 THR A CA 1
ATOM 1512 C C . THR A 1 216 ? -1.841 0.721 26.746 1.00 98.00 216 THR A C 1
ATOM 1514 O O . THR A 1 216 ? -1.691 1.642 25.948 1.00 98.00 216 THR A O 1
ATOM 1517 N N . ALA A 1 217 ? -3.001 0.531 27.375 1.00 97.00 217 ALA A N 1
ATOM 1518 C CA . ALA A 1 217 ? -4.089 1.507 27.320 1.00 97.00 217 ALA A CA 1
ATOM 1519 C C . ALA A 1 217 ? -3.780 2.666 28.289 1.00 97.00 217 ALA A C 1
ATOM 1521 O O . ALA A 1 217 ? -4.007 2.560 29.493 1.00 97.00 217 ALA A O 1
ATOM 1522 N N . THR A 1 218 ? -3.220 3.762 27.776 1.00 96.44 218 THR A N 1
ATOM 1523 C CA . THR A 1 218 ? -2.771 4.924 28.567 1.00 96.44 218 THR A CA 1
ATOM 1524 C C . THR A 1 218 ? -3.925 5.803 29.039 1.00 96.44 218 THR A C 1
ATOM 1526 O O . THR A 1 218 ? -3.865 6.376 30.125 1.00 96.44 218 THR A O 1
ATOM 1529 N N . LYS A 1 219 ? -5.014 5.859 28.266 1.00 96.31 219 LYS A N 1
ATOM 1530 C CA . LYS A 1 219 ? -6.305 6.407 28.695 1.00 96.31 219 LYS A CA 1
ATOM 1531 C C . LYS A 1 219 ? -7.353 5.316 28.550 1.00 96.31 219 LYS A C 1
ATOM 1533 O O . LYS A 1 219 ? -7.857 5.074 27.459 1.00 96.31 219 LYS A O 1
ATOM 1538 N N . THR A 1 220 ? -7.678 4.659 29.660 1.00 94.69 220 THR A N 1
ATOM 1539 C CA . THR A 1 220 ? -8.546 3.469 29.673 1.00 94.69 220 THR A CA 1
ATOM 1540 C C . THR A 1 220 ? -10.032 3.795 29.617 1.00 94.69 220 THR A C 1
ATOM 1542 O O . THR A 1 220 ? -10.836 2.905 29.370 1.00 94.69 220 THR A O 1
ATOM 1545 N N . ALA A 1 221 ? -10.428 5.042 29.868 1.00 92.88 221 ALA A N 1
ATOM 1546 C CA . ALA A 1 221 ? -11.826 5.428 29.970 1.00 92.88 221 ALA A CA 1
ATOM 1547 C C . ALA A 1 221 ? -12.074 6.779 29.289 1.00 92.88 221 ALA A C 1
ATOM 1549 O O . ALA A 1 221 ? -11.419 7.762 29.646 1.00 92.88 221 ALA A O 1
ATOM 1550 N N . PRO A 1 222 ? -13.028 6.860 28.352 1.00 91.31 222 PRO A N 1
ATOM 1551 C CA . PRO A 1 222 ? -13.441 8.125 27.766 1.00 91.31 222 PRO A CA 1
ATOM 1552 C C . PRO A 1 222 ? -14.385 8.891 28.711 1.00 91.31 222 PRO A C 1
ATOM 1554 O O . PRO A 1 222 ? -14.387 10.118 28.706 1.00 91.31 222 PRO A O 1
ATOM 1557 N N . TRP A 1 223 ? -15.119 8.167 29.565 1.00 90.00 223 TRP A N 1
ATOM 1558 C CA . TRP A 1 223 ? -15.983 8.655 30.645 1.00 90.00 223 TRP A CA 1
ATOM 1559 C C . TRP A 1 223 ? -16.081 7.597 31.763 1.00 90.00 223 TRP A C 1
ATOM 1561 O O . TRP A 1 223 ? -15.841 6.407 31.529 1.00 90.00 223 TRP A O 1
ATOM 1571 N N . TYR A 1 224 ? -16.389 8.022 32.997 1.00 80.12 224 TYR A N 1
ATOM 1572 C CA . TYR A 1 224 ? -16.364 7.150 34.186 1.00 80.12 224 TYR A CA 1
ATOM 1573 C C . TYR A 1 224 ? -17.742 6.846 34.781 1.00 80.12 224 TYR A C 1
ATOM 1575 O O . TYR A 1 224 ? -17.927 5.743 35.278 1.00 80.12 224 TYR A O 1
ATOM 1583 N N . ASN A 1 225 ? -18.668 7.802 34.781 1.00 76.25 225 ASN A N 1
ATOM 1584 C CA . ASN A 1 225 ? -20.015 7.644 35.329 1.00 76.25 225 ASN A CA 1
ATOM 1585 C C . ASN A 1 225 ? -20.886 8.744 34.719 1.00 76.25 225 ASN A C 1
ATOM 1587 O O . ASN A 1 225 ? -20.984 9.835 35.279 1.00 76.25 225 ASN A O 1
ATOM 1591 N N . SER A 1 226 ? -21.437 8.495 33.535 1.00 83.06 226 SER A N 1
ATOM 1592 C CA . SER A 1 226 ? -22.166 9.511 32.774 1.00 83.06 226 SER A CA 1
ATOM 1593 C C . SER A 1 226 ? -23.577 9.046 32.460 1.00 83.06 226 SER A C 1
ATOM 1595 O O . SER A 1 226 ? -23.769 7.934 31.965 1.00 83.06 226 SER A O 1
ATOM 1597 N N . ASP A 1 227 ? -24.540 9.915 32.755 1.00 85.50 227 ASP A N 1
ATOM 1598 C CA . ASP A 1 227 ? -25.952 9.636 32.543 1.00 85.50 227 ASP A CA 1
ATOM 1599 C C . ASP A 1 227 ? -26.317 9.756 31.059 1.00 85.50 227 ASP A C 1
ATOM 1601 O O . ASP A 1 227 ? -25.819 10.615 30.326 1.00 85.50 227 ASP A O 1
ATOM 1605 N N . LEU A 1 228 ? -27.196 8.856 30.643 1.00 88.56 228 LEU A N 1
ATOM 1606 C CA . LEU A 1 228 ? -27.747 8.701 29.312 1.00 88.56 228 LEU A CA 1
ATOM 1607 C C . LEU A 1 228 ? -29.265 8.609 29.434 1.00 88.56 228 LEU A C 1
ATOM 1609 O O . LEU A 1 228 ? -29.794 7.681 30.048 1.00 88.56 228 LEU A O 1
ATOM 1613 N N . VAL A 1 229 ? -29.960 9.557 28.816 1.00 92.00 229 VAL A N 1
ATOM 1614 C CA . VAL A 1 229 ? -31.397 9.458 28.529 1.00 92.00 229 VAL A CA 1
ATOM 1615 C C . VAL A 1 229 ? -31.624 9.118 27.058 1.00 92.00 229 VAL A C 1
ATOM 1617 O O . VAL A 1 229 ? -30.709 9.216 26.237 1.00 92.00 229 VAL A O 1
ATOM 1620 N N . LEU A 1 230 ? -32.850 8.724 26.708 1.00 91.62 230 LEU A N 1
ATOM 1621 C CA . LEU A 1 230 ? -33.213 8.364 25.337 1.00 91.62 230 LEU A CA 1
ATOM 1622 C C . LEU A 1 230 ? -32.823 9.469 24.335 1.00 91.62 230 LEU A C 1
ATOM 1624 O O . LEU A 1 230 ? -33.176 10.633 24.511 1.00 91.62 230 LEU A O 1
ATOM 1628 N N . GLY A 1 231 ? -32.096 9.090 23.281 1.00 89.56 231 GLY A N 1
ATOM 1629 C CA . GLY A 1 231 ? -31.593 9.991 22.239 1.00 89.56 231 GLY A CA 1
ATOM 1630 C C . GLY A 1 231 ? -30.265 10.685 22.569 1.00 89.56 231 GLY A C 1
ATOM 1631 O O . GLY A 1 231 ? -29.633 11.247 21.674 1.00 89.56 231 GLY A O 1
ATOM 1632 N N . GLN A 1 232 ? -29.793 10.629 23.817 1.00 92.75 232 GLN A N 1
ATOM 1633 C CA . GLN A 1 232 ? -28.513 11.214 24.213 1.00 92.75 232 GLN A CA 1
ATOM 1634 C C . GLN A 1 232 ? -27.337 10.328 23.779 1.00 92.75 232 GLN A C 1
ATOM 1636 O O . GLN A 1 232 ? -27.449 9.102 23.709 1.00 92.75 232 GLN A O 1
ATOM 1641 N N . SER A 1 233 ? -26.188 10.959 23.518 1.00 91.94 233 SER A N 1
ATOM 1642 C CA . SER A 1 233 ? -24.927 10.276 23.219 1.00 91.94 233 SER A CA 1
ATOM 1643 C C . SER A 1 233 ? -23.796 10.729 24.139 1.00 91.94 233 SER A C 1
ATOM 1645 O O . SER A 1 233 ? -23.634 11.923 24.390 1.00 91.94 233 SER A O 1
ATOM 1647 N N . LEU A 1 234 ? -22.976 9.779 24.581 1.00 92.56 234 LEU A N 1
ATOM 1648 C CA . LEU A 1 234 ? -21.674 10.022 25.197 1.00 92.56 234 LEU A CA 1
ATOM 1649 C C . LEU A 1 234 ? -20.592 9.888 24.134 1.00 92.56 234 LEU A C 1
ATOM 1651 O O . LEU A 1 234 ? -20.612 8.942 23.348 1.00 92.56 234 LEU A O 1
ATOM 1655 N N . ASN A 1 235 ? -19.650 10.827 24.122 1.00 93.81 235 ASN A N 1
ATOM 1656 C CA . ASN A 1 235 ? -18.554 10.876 23.162 1.00 93.81 235 ASN A CA 1
ATOM 1657 C C . ASN A 1 235 ? -17.238 11.145 23.884 1.00 93.81 235 ASN A C 1
ATOM 1659 O O . ASN A 1 235 ? -17.185 11.919 24.838 1.00 93.81 235 ASN A O 1
ATOM 1663 N N . GLY A 1 236 ? -16.161 10.532 23.407 1.00 94.44 236 GLY A N 1
ATOM 1664 C CA . GLY A 1 236 ? -14.848 10.665 24.016 1.00 94.44 236 GLY A CA 1
ATOM 1665 C C . GLY A 1 236 ? -13.867 9.639 23.473 1.00 94.44 236 GLY A C 1
ATOM 1666 O O . GLY A 1 236 ? -14.212 8.792 22.658 1.00 94.44 236 GLY A O 1
ATOM 1667 N N . THR A 1 237 ? -12.627 9.725 23.936 1.00 96.38 237 THR A N 1
ATOM 1668 C CA . THR A 1 237 ? -11.524 8.920 23.409 1.00 96.38 237 THR A CA 1
ATOM 1669 C C . THR A 1 237 ? -10.898 8.034 24.469 1.00 96.38 237 THR A C 1
ATOM 1671 O O . THR A 1 237 ? -10.769 8.440 25.628 1.00 96.38 237 THR A O 1
ATOM 1674 N N . VAL A 1 238 ? -10.452 6.856 24.049 1.00 97.12 238 VAL A N 1
ATOM 1675 C CA . VAL A 1 238 ? -9.436 6.061 24.747 1.00 97.12 238 VAL A CA 1
ATOM 1676 C C . VAL A 1 238 ? -8.125 6.156 23.979 1.00 97.12 238 VAL A C 1
ATOM 1678 O O . VAL A 1 238 ? -8.120 6.462 22.787 1.00 97.12 238 VAL A O 1
ATOM 1681 N N . THR A 1 239 ? -7.008 5.931 24.659 1.00 97.94 239 THR A N 1
ATOM 1682 C CA . THR A 1 239 ? -5.672 6.072 24.067 1.00 97.94 239 THR A CA 1
ATOM 1683 C C . THR A 1 239 ? -4.844 4.850 24.400 1.00 97.94 239 THR A C 1
ATOM 1685 O O . THR A 1 239 ? -4.889 4.346 25.526 1.00 97.94 239 THR A O 1
ATOM 1688 N N . TYR A 1 240 ? -4.080 4.401 23.414 1.00 98.25 240 TYR A N 1
ATOM 1689 C CA . TYR A 1 240 ? -3.201 3.251 23.495 1.00 98.25 240 TYR A CA 1
ATOM 1690 C C . TYR A 1 240 ? -1.786 3.646 23.091 1.00 98.25 240 TYR A C 1
ATOM 1692 O O . TYR A 1 240 ? -1.595 4.572 22.299 1.00 98.25 240 TYR A O 1
ATOM 1700 N N . SER A 1 241 ? -0.803 2.916 23.603 1.00 97.56 241 SER A N 1
ATOM 1701 C CA . SER A 1 241 ? 0.573 2.983 23.136 1.00 97.56 241 SER A CA 1
ATOM 1702 C C . SER A 1 241 ? 1.213 1.601 23.042 1.00 97.56 241 SER A C 1
ATOM 1704 O O . SER A 1 241 ? 0.886 0.691 23.801 1.00 97.56 241 SER A O 1
ATOM 1706 N N . SER A 1 242 ? 2.141 1.438 22.105 1.00 97.12 242 SER A N 1
ATOM 1707 C CA . SER A 1 242 ? 2.959 0.237 21.942 1.00 97.12 242 SER A CA 1
ATOM 1708 C C . SER A 1 242 ? 4.351 0.641 21.474 1.00 97.12 242 SER A C 1
ATOM 1710 O O . SER A 1 242 ? 4.496 1.266 20.428 1.00 97.12 242 SER A O 1
ATOM 1712 N N . ALA A 1 243 ? 5.374 0.310 22.260 1.00 92.62 243 ALA A N 1
ATOM 1713 C CA . ALA A 1 243 ? 6.761 0.694 22.003 1.00 92.62 243 ALA A CA 1
ATOM 1714 C C . ALA A 1 243 ? 7.638 -0.554 21.793 1.00 92.62 243 ALA A C 1
ATOM 1716 O O . ALA A 1 243 ? 8.393 -0.928 22.694 1.00 92.62 243 ALA A O 1
ATOM 1717 N N . PRO A 1 244 ? 7.523 -1.241 20.641 1.00 94.31 244 PRO A N 1
ATOM 1718 C CA . PRO A 1 244 ? 8.399 -2.360 20.319 1.00 94.31 244 PRO A CA 1
ATOM 1719 C C . PRO A 1 244 ? 9.857 -1.889 20.212 1.00 94.31 244 PRO A C 1
ATOM 1721 O O . PRO A 1 244 ? 10.141 -0.781 19.748 1.00 94.31 244 PRO A O 1
ATOM 1724 N N . ALA A 1 245 ? 10.792 -2.744 20.631 1.00 91.75 245 ALA A N 1
ATOM 1725 C CA . ALA A 1 245 ? 12.218 -2.503 20.430 1.00 91.75 245 ALA A CA 1
ATOM 1726 C C . ALA A 1 245 ? 12.567 -2.441 18.929 1.00 91.75 245 ALA A C 1
ATOM 1728 O O . ALA A 1 245 ? 11.814 -2.922 18.081 1.00 91.75 245 ALA A O 1
ATOM 1729 N N . ALA A 1 246 ? 13.723 -1.865 18.588 1.00 90.94 246 ALA A N 1
ATOM 1730 C CA . ALA A 1 246 ? 14.218 -1.869 17.211 1.00 90.94 246 ALA A CA 1
ATOM 1731 C C . ALA A 1 246 ? 14.309 -3.303 16.661 1.00 90.94 246 ALA A C 1
ATOM 1733 O O . ALA A 1 246 ? 14.823 -4.194 17.334 1.00 90.94 246 ALA A O 1
ATOM 1734 N N . GLY A 1 247 ? 13.772 -3.527 15.460 1.00 90.62 247 GLY A N 1
ATOM 1735 C CA . GLY A 1 247 ? 13.672 -4.848 14.835 1.00 90.62 247 GLY A CA 1
ATOM 1736 C C . GLY A 1 247 ? 12.569 -5.757 15.392 1.00 90.62 247 GLY A C 1
ATOM 1737 O O . GLY A 1 247 ? 12.350 -6.831 14.842 1.00 90.62 247 GLY A O 1
ATOM 1738 N N . ALA A 1 248 ? 11.864 -5.360 16.457 1.00 93.00 248 ALA A N 1
ATOM 1739 C CA . ALA A 1 248 ? 10.852 -6.193 17.098 1.00 93.00 248 ALA A CA 1
ATOM 1740 C C . ALA A 1 248 ? 9.438 -5.932 16.563 1.00 93.00 248 ALA A C 1
ATOM 1742 O O . ALA A 1 248 ? 9.120 -4.858 16.043 1.00 93.00 248 ALA A O 1
ATOM 1743 N N . VAL A 1 249 ? 8.579 -6.931 16.763 1.00 96.31 249 VAL A N 1
ATOM 1744 C CA . VAL A 1 249 ? 7.161 -6.933 16.404 1.00 96.31 249 VAL A CA 1
ATOM 1745 C C . VAL A 1 249 ? 6.340 -7.235 17.657 1.00 96.31 249 VAL A C 1
ATOM 1747 O O . VAL A 1 249 ? 6.652 -8.167 18.395 1.00 96.31 249 VAL A O 1
ATOM 1750 N N . ALA A 1 250 ? 5.283 -6.462 17.890 1.00 97.00 250 ALA A N 1
ATOM 1751 C CA . ALA A 1 250 ? 4.279 -6.701 18.918 1.00 97.00 250 ALA A CA 1
ATOM 1752 C C . ALA A 1 250 ? 2.904 -6.830 18.259 1.00 97.00 250 ALA A C 1
ATOM 1754 O O . ALA A 1 250 ? 2.485 -5.943 17.520 1.00 97.00 250 ALA A O 1
ATOM 1755 N N . GLU A 1 251 ? 2.185 -7.912 18.550 1.00 97.00 251 GLU A N 1
ATOM 1756 C CA . GLU A 1 251 ? 0.816 -8.111 18.078 1.00 97.00 251 GLU A CA 1
ATOM 1757 C C . GLU A 1 251 ? -0.138 -8.342 19.243 1.00 97.00 251 GLU A C 1
ATOM 1759 O O . GLU A 1 251 ? 0.120 -9.174 20.113 1.00 97.00 251 GLU A O 1
ATOM 1764 N N . PHE A 1 252 ? -1.271 -7.648 19.239 1.00 97.31 252 PHE A N 1
ATOM 1765 C CA . PHE A 1 252 ? -2.244 -7.716 20.326 1.00 97.31 252 PHE A CA 1
ATOM 1766 C C . PHE A 1 252 ? -3.657 -7.392 19.835 1.00 97.31 252 PHE A C 1
ATOM 1768 O O . PHE A 1 252 ? -3.851 -6.777 18.787 1.00 97.31 252 PHE A O 1
ATOM 1775 N N . LEU A 1 253 ? -4.656 -7.804 20.617 1.00 96.12 253 LEU A N 1
ATOM 1776 C CA . LEU A 1 253 ? -6.039 -7.348 20.477 1.00 96.12 253 LEU A CA 1
ATOM 1777 C C . LEU A 1 253 ? -6.286 -6.168 21.424 1.00 96.12 253 LEU A C 1
ATOM 1779 O O . LEU A 1 253 ? -5.719 -6.117 22.523 1.00 96.12 253 LEU A O 1
ATOM 1783 N N . THR A 1 254 ? -7.155 -5.244 21.022 1.00 95.75 254 THR A N 1
ATOM 1784 C CA . THR A 1 254 ? -7.826 -4.334 21.957 1.00 95.75 254 THR A CA 1
ATOM 1785 C C . THR A 1 254 ? -9.063 -5.023 22.525 1.00 95.75 254 THR A C 1
ATOM 1787 O O . THR A 1 254 ? -9.711 -5.821 21.849 1.00 95.75 254 THR A O 1
ATOM 1790 N N . SER A 1 255 ? -9.369 -4.731 23.783 1.00 93.50 255 SER A N 1
ATOM 1791 C CA . SER A 1 255 ? -10.480 -5.320 24.529 1.00 93.50 255 SER A CA 1
ATOM 1792 C C . SER A 1 255 ? -11.279 -4.235 25.230 1.00 93.50 255 SER A C 1
ATOM 1794 O O . SER A 1 255 ? -10.746 -3.182 25.602 1.00 93.50 255 SER A O 1
ATOM 1796 N N . TYR A 1 256 ? -12.571 -4.487 25.405 1.00 92.31 256 TYR A N 1
ATOM 1797 C CA . TYR A 1 256 ? -13.528 -3.483 25.838 1.00 92.31 256 TYR A CA 1
ATOM 1798 C C . TYR A 1 256 ? -14.485 -4.044 26.882 1.00 92.31 256 TYR A C 1
ATOM 1800 O O . TYR A 1 256 ? -14.900 -5.204 26.822 1.00 92.31 256 TYR A O 1
ATOM 1808 N N . LYS A 1 257 ? -14.863 -3.190 27.834 1.00 90.38 257 LYS A N 1
ATOM 1809 C CA . LYS A 1 257 ? -15.961 -3.420 28.772 1.00 90.38 257 LYS A CA 1
ATOM 1810 C C . LYS A 1 257 ? -16.859 -2.192 28.827 1.00 90.38 257 LYS A C 1
ATOM 1812 O O . LYS A 1 257 ? -16.376 -1.091 29.100 1.00 90.38 257 LYS A O 1
ATOM 1817 N N . LEU A 1 258 ? -18.157 -2.387 28.617 1.00 89.38 258 LEU A N 1
ATOM 1818 C CA . LEU A 1 258 ? -19.180 -1.381 28.887 1.00 89.38 258 LEU A CA 1
ATOM 1819 C C . LEU A 1 258 ? -19.985 -1.818 30.108 1.00 89.38 258 LEU A C 1
ATOM 1821 O O . LEU A 1 258 ? -20.707 -2.812 30.068 1.00 89.38 258 LEU A O 1
ATOM 1825 N N . TYR A 1 259 ? -19.838 -1.057 31.182 1.00 87.50 259 TYR A N 1
ATOM 1826 C CA . TYR A 1 259 ? -20.622 -1.187 32.398 1.00 87.50 259 TYR A CA 1
ATOM 1827 C C . TYR A 1 259 ? -21.864 -0.317 32.257 1.00 87.50 259 TYR A C 1
ATOM 1829 O O . TYR A 1 259 ? -21.750 0.860 31.893 1.00 87.50 259 TYR A O 1
ATOM 1837 N N . VAL A 1 260 ? -23.028 -0.906 32.517 1.00 86.25 260 VAL A N 1
ATOM 1838 C CA . VAL A 1 260 ? -24.318 -0.227 32.400 1.00 86.25 260 VAL A CA 1
ATOM 1839 C C . VAL A 1 260 ? -25.085 -0.423 33.693 1.00 86.25 260 VAL A C 1
ATOM 1841 O O . VAL A 1 260 ? -25.335 -1.551 34.113 1.00 86.25 260 VAL A O 1
ATOM 1844 N N . THR A 1 261 ? -25.461 0.681 34.320 1.00 82.12 261 THR A N 1
ATOM 1845 C CA . THR A 1 261 ? -26.253 0.689 35.549 1.00 82.12 261 THR A CA 1
ATOM 1846 C C . THR A 1 261 ? -27.394 1.684 35.410 1.00 82.12 261 THR A C 1
ATOM 1848 O O . THR A 1 261 ? -27.432 2.495 34.490 1.00 82.12 261 THR A O 1
ATOM 1851 N N . SER A 1 262 ? -28.363 1.627 36.304 1.00 76.06 262 SER A N 1
ATOM 1852 C CA . SER A 1 262 ? -29.369 2.673 36.440 1.00 76.06 262 SER A CA 1
ATOM 1853 C C . SER A 1 262 ? -28.836 3.825 37.317 1.00 76.06 262 SER A C 1
ATOM 1855 O O . SER A 1 262 ? -28.025 3.594 38.223 1.00 76.06 262 SER A O 1
ATOM 1857 N N . PRO A 1 263 ? -29.261 5.082 37.089 1.00 68.88 263 PRO A N 1
ATOM 1858 C CA . PRO A 1 263 ? -28.781 6.218 37.874 1.00 68.88 263 PRO A CA 1
ATOM 1859 C C . PRO A 1 263 ? -29.060 6.063 39.376 1.00 68.88 263 PRO A C 1
ATOM 1861 O O . PRO A 1 263 ? -30.178 5.763 39.789 1.00 68.88 263 PRO A O 1
ATOM 1864 N N . GLY A 1 264 ? -28.042 6.294 40.209 1.00 61.69 264 GLY A N 1
ATOM 1865 C CA . GLY A 1 264 ? -28.142 6.172 41.670 1.00 61.69 264 GLY A CA 1
ATOM 1866 C C . GLY A 1 264 ? -28.028 4.741 42.212 1.00 61.69 264 GLY A C 1
ATOM 1867 O O . GLY A 1 264 ? -27.945 4.560 43.430 1.00 61.69 264 GLY A O 1
ATOM 1868 N N . ALA A 1 265 ? -27.959 3.723 41.347 1.00 63.38 265 ALA A N 1
ATOM 1869 C CA . ALA A 1 265 ? -27.569 2.383 41.762 1.00 63.38 265 ALA A CA 1
ATOM 1870 C C . ALA A 1 265 ? -26.081 2.352 42.136 1.00 63.38 265 ALA A C 1
ATOM 1872 O O . ALA A 1 265 ? -25.244 3.056 41.572 1.00 63.38 265 ALA A O 1
ATOM 1873 N N . THR A 1 266 ? -25.727 1.525 43.118 1.00 54.84 266 THR A N 1
ATOM 1874 C CA . THR A 1 266 ? -24.311 1.258 43.398 1.00 54.84 266 THR A CA 1
ATOM 1875 C C . THR A 1 266 ? -23.846 0.176 42.441 1.00 54.84 266 THR A C 1
ATOM 1877 O O . THR A 1 266 ? -24.533 -0.831 42.302 1.00 54.84 266 THR A O 1
ATOM 1880 N N . ALA A 1 267 ? -22.701 0.412 41.810 1.00 51.94 267 ALA A N 1
ATOM 1881 C CA . ALA A 1 267 ? -22.053 -0.432 40.816 1.00 51.94 267 ALA A CA 1
ATOM 1882 C C . ALA A 1 267 ? -21.770 -1.861 41.325 1.00 51.94 267 ALA A C 1
ATOM 1884 O O . ALA A 1 267 ? -20.660 -2.189 41.733 1.00 51.94 267 ALA A O 1
ATOM 1885 N N . ILE A 1 268 ? -22.786 -2.716 41.323 1.00 56.69 268 ILE A N 1
ATOM 1886 C CA . ILE A 1 268 ? -22.614 -4.136 41.036 1.00 56.69 268 ILE A CA 1
ATOM 1887 C C . ILE A 1 268 ? -22.735 -4.133 39.519 1.00 56.69 268 ILE A C 1
ATOM 1889 O O . ILE A 1 268 ? -23.761 -3.698 39.014 1.00 56.69 268 ILE A O 1
ATOM 1893 N N . ASP A 1 269 ? -21.618 -4.347 38.833 1.00 59.00 269 ASP A N 1
ATOM 1894 C CA . ASP A 1 269 ? -21.285 -3.722 37.546 1.00 59.00 269 ASP A CA 1
ATOM 1895 C C . ASP A 1 269 ? -21.501 -4.753 36.401 1.00 59.00 269 ASP A C 1
ATOM 1897 O O . ASP A 1 269 ? -20.507 -5.271 35.859 1.00 59.00 269 ASP A O 1
ATOM 1901 N N . PRO A 1 270 ? -22.755 -5.133 36.024 1.00 61.59 270 PRO A N 1
ATOM 1902 C CA . PRO A 1 270 ? -22.954 -6.041 34.909 1.00 61.59 270 PRO A CA 1
ATOM 1903 C C . PRO A 1 270 ? -22.375 -5.360 33.676 1.00 61.59 270 PRO A C 1
ATOM 1905 O O . PRO A 1 270 ? -22.602 -4.176 33.401 1.00 61.59 270 PRO A O 1
ATOM 1908 N N . ASN A 1 271 ? -21.530 -6.100 32.971 1.00 75.44 271 ASN A N 1
ATOM 1909 C CA . ASN A 1 271 ? -20.786 -5.560 31.853 1.00 75.44 271 ASN A CA 1
ATOM 1910 C C . ASN A 1 271 ? -20.926 -6.431 30.623 1.00 75.44 271 ASN A C 1
ATOM 1912 O O . ASN A 1 271 ? -20.848 -7.658 30.663 1.00 75.44 271 ASN A O 1
ATOM 1916 N N . ALA A 1 272 ? -21.068 -5.718 29.523 1.00 81.88 272 ALA A N 1
ATOM 1917 C CA . ALA A 1 272 ? -20.797 -6.174 28.186 1.00 81.88 272 ALA A CA 1
ATOM 1918 C C . ALA A 1 272 ? -19.276 -6.205 27.988 1.00 81.88 272 ALA A C 1
ATOM 1920 O O . ALA A 1 272 ? -18.630 -5.183 28.215 1.00 81.88 272 ALA A O 1
ATOM 1921 N N . SER A 1 273 ? -18.701 -7.328 27.550 1.00 85.69 273 SER A N 1
ATOM 1922 C CA . SER A 1 273 ? -17.275 -7.409 27.205 1.00 85.69 273 SER A CA 1
ATOM 1923 C C . SER A 1 273 ? -17.063 -8.019 25.830 1.00 85.69 273 SER A C 1
ATOM 1925 O O . SER A 1 273 ? -17.681 -9.037 25.519 1.00 85.69 273 SER A O 1
ATOM 1927 N N . TRP A 1 274 ? -16.164 -7.438 25.046 1.00 88.38 274 TRP A N 1
ATOM 1928 C CA . TRP A 1 274 ? -15.788 -7.946 23.731 1.00 88.38 274 TRP A CA 1
ATOM 1929 C C . TRP A 1 274 ? -14.369 -7.506 23.372 1.00 88.38 274 TRP A C 1
ATOM 1931 O O . TRP A 1 274 ? -13.839 -6.556 23.949 1.00 88.38 274 TRP A O 1
ATOM 1941 N N . ASP A 1 275 ? -13.789 -8.178 22.385 1.00 90.00 275 ASP A N 1
ATOM 1942 C CA . ASP A 1 275 ? -12.496 -7.830 21.807 1.00 90.00 275 ASP A CA 1
ATOM 1943 C C . ASP A 1 275 ? -12.678 -7.302 20.386 1.00 90.00 275 ASP A C 1
ATOM 1945 O O . ASP A 1 275 ? -13.662 -7.618 19.709 1.00 90.00 275 ASP A O 1
ATOM 1949 N N . ASN A 1 276 ? -11.708 -6.524 19.912 1.00 91.19 276 ASN A N 1
ATOM 1950 C CA . ASN A 1 276 ? -11.561 -6.284 18.485 1.00 91.19 276 ASN A CA 1
ATOM 1951 C C . ASN A 1 276 ? -11.225 -7.625 17.798 1.00 91.19 276 ASN A C 1
ATOM 1953 O O . ASN A 1 276 ? -10.260 -8.272 18.202 1.00 91.19 276 ASN A O 1
ATOM 1957 N N . PRO A 1 277 ? -11.978 -8.061 16.771 1.00 91.06 277 PRO A N 1
ATOM 1958 C CA . PRO A 1 277 ? -11.736 -9.337 16.092 1.00 91.06 277 PRO A CA 1
ATOM 1959 C C . PRO A 1 277 ? -10.359 -9.489 15.435 1.00 91.06 277 PRO A C 1
ATOM 1961 O O . PRO A 1 277 ? -9.935 -10.613 15.163 1.00 91.06 277 PRO A O 1
ATOM 1964 N N . ARG A 1 278 ? -9.673 -8.382 15.126 1.00 93.94 278 ARG A N 1
ATOM 1965 C CA . ARG A 1 278 ? -8.385 -8.402 14.428 1.00 93.94 278 ARG A CA 1
ATOM 1966 C C . ARG A 1 278 ? -7.277 -7.838 15.299 1.00 93.94 278 ARG A C 1
ATOM 1968 O O . ARG A 1 278 ? -7.457 -6.860 16.021 1.00 93.94 278 ARG A O 1
ATOM 1975 N N . LYS A 1 279 ? -6.102 -8.457 15.178 1.00 96.75 279 LYS A N 1
ATOM 1976 C CA . LYS A 1 279 ? -4.879 -7.971 15.812 1.00 96.75 279 LYS A CA 1
ATOM 1977 C C . LYS A 1 279 ? -4.451 -6.641 15.220 1.00 96.75 279 LYS A C 1
ATOM 1979 O O . LYS A 1 279 ? -4.595 -6.410 14.022 1.00 96.75 279 LYS A O 1
ATOM 1984 N N . ILE A 1 280 ? -3.869 -5.818 16.076 1.00 97.56 280 ILE A N 1
ATOM 1985 C CA . ILE A 1 280 ? -3.023 -4.694 15.705 1.00 97.56 280 ILE A CA 1
ATOM 1986 C C . ILE A 1 280 ? -1.585 -5.181 15.849 1.00 97.56 280 ILE A C 1
ATOM 1988 O O . ILE A 1 280 ? -1.234 -5.780 16.867 1.00 97.56 280 ILE A O 1
ATOM 1992 N N . ARG A 1 281 ? -0.766 -4.933 14.829 1.00 97.69 281 ARG A N 1
ATOM 1993 C CA . ARG A 1 281 ? 0.682 -5.112 14.872 1.00 97.69 281 ARG A CA 1
ATOM 1994 C C . ARG A 1 281 ? 1.319 -3.746 15.021 1.00 97.69 281 ARG A C 1
ATOM 1996 O O . ARG A 1 281 ? 1.113 -2.910 14.152 1.00 97.69 281 ARG A O 1
ATOM 2003 N N . CYS A 1 282 ? 2.115 -3.543 16.060 1.00 97.88 282 CYS A N 1
ATOM 2004 C CA . CYS A 1 282 ? 3.059 -2.437 16.123 1.00 97.88 282 CYS A CA 1
ATOM 2005 C C . CYS A 1 282 ? 4.475 -2.995 16.032 1.00 97.88 282 CYS A C 1
ATOM 2007 O O . CYS A 1 282 ? 4.809 -3.974 16.698 1.00 97.88 282 CYS A O 1
ATOM 2009 N N . ASP A 1 283 ? 5.319 -2.395 15.208 1.00 97.12 283 ASP A N 1
ATOM 2010 C CA . ASP A 1 283 ? 6.665 -2.900 14.957 1.00 97.12 283 ASP A CA 1
ATOM 2011 C C . ASP A 1 283 ? 7.661 -1.759 14.757 1.00 97.12 283 ASP A C 1
ATOM 2013 O O . ASP A 1 283 ? 7.275 -0.628 14.472 1.00 97.12 283 ASP A O 1
ATOM 2017 N N . ASN A 1 284 ? 8.946 -2.077 14.888 1.00 95.62 284 ASN A N 1
ATOM 2018 C CA . ASN A 1 284 ? 10.050 -1.254 14.393 1.00 95.62 284 ASN A CA 1
ATOM 2019 C C . ASN A 1 284 ? 10.966 -2.104 13.496 1.00 95.62 284 ASN A C 1
ATOM 2021 O O . ASN A 1 284 ? 12.190 -2.074 13.624 1.00 95.62 284 ASN A O 1
ATOM 2025 N N . ALA A 1 285 ? 10.353 -2.945 12.656 1.00 95.12 285 ALA A N 1
ATOM 2026 C CA . ALA A 1 285 ? 11.024 -4.015 11.915 1.00 95.12 285 ALA A CA 1
ATOM 2027 C C . ALA A 1 285 ? 11.114 -3.754 10.402 1.00 95.12 285 ALA A C 1
ATOM 2029 O O . ALA A 1 285 ? 11.669 -4.564 9.665 1.00 95.12 285 ALA A O 1
ATOM 2030 N N . VAL A 1 286 ? 10.608 -2.615 9.918 1.00 94.44 286 VAL A N 1
ATOM 2031 C CA . VAL A 1 286 ? 10.719 -2.240 8.499 1.00 94.44 286 VAL A CA 1
ATOM 2032 C C . VAL A 1 286 ? 12.187 -2.073 8.076 1.00 94.44 286 VAL A C 1
ATOM 2034 O O . VAL A 1 286 ? 12.549 -2.503 6.980 1.00 94.44 286 VAL A O 1
ATOM 2037 N N . GLY A 1 287 ? 13.032 -1.513 8.947 1.00 86.62 287 GLY A N 1
ATOM 2038 C CA . GLY A 1 287 ? 14.443 -1.225 8.675 1.00 86.62 287 GLY A CA 1
ATOM 2039 C C . GLY A 1 287 ? 14.685 0.155 8.044 1.00 86.62 287 GLY A C 1
ATOM 2040 O O . GLY A 1 287 ? 13.759 0.945 7.844 1.00 86.62 287 GLY A O 1
ATOM 2041 N N . GLY A 1 288 ? 15.952 0.457 7.747 1.00 82.94 288 GLY A N 1
ATOM 2042 C CA . GLY A 1 288 ? 16.367 1.746 7.183 1.00 82.94 288 GLY A CA 1
ATOM 2043 C C . GLY A 1 288 ? 16.118 2.917 8.139 1.00 82.94 288 GLY A C 1
ATOM 2044 O O . GLY A 1 288 ? 16.456 2.849 9.317 1.00 82.94 288 GLY A O 1
ATOM 2045 N N . THR A 1 289 ? 15.529 3.998 7.625 1.00 82.38 289 THR A N 1
ATOM 2046 C CA . THR A 1 289 ? 15.159 5.200 8.398 1.00 82.38 289 THR A CA 1
ATOM 2047 C C . THR A 1 289 ? 13.727 5.154 8.942 1.00 82.38 289 THR A C 1
ATOM 2049 O O . THR A 1 289 ? 13.275 6.122 9.555 1.00 82.38 289 THR A O 1
ATOM 2052 N N . SER A 1 290 ? 12.999 4.053 8.718 1.00 88.31 290 SER A N 1
ATOM 2053 C CA . SER A 1 290 ? 11.630 3.892 9.205 1.00 88.31 290 SER A CA 1
ATOM 2054 C C . SER A 1 290 ? 11.604 3.833 10.733 1.00 88.31 290 SER A C 1
ATOM 2056 O O . SER A 1 290 ? 12.402 3.138 11.360 1.00 88.31 290 SER A O 1
ATOM 2058 N N . THR A 1 291 ? 10.679 4.574 11.334 1.00 91.69 291 THR A N 1
ATOM 2059 C CA . THR A 1 291 ? 10.416 4.566 12.776 1.00 91.69 291 THR A CA 1
ATOM 2060 C C . THR A 1 291 ? 9.389 3.492 13.134 1.00 91.69 291 THR A C 1
ATOM 2062 O O . THR A 1 291 ? 8.795 2.849 12.263 1.00 91.69 291 THR A O 1
ATOM 2065 N N . ALA A 1 292 ? 9.148 3.291 14.432 1.00 95.50 292 ALA A N 1
ATOM 2066 C CA . ALA A 1 292 ? 8.088 2.401 14.891 1.00 95.50 292 ALA A CA 1
ATOM 2067 C C . ALA A 1 292 ? 6.698 2.892 14.442 1.00 95.50 292 ALA A C 1
ATOM 2069 O O . ALA A 1 292 ? 6.465 4.098 14.366 1.00 95.50 292 ALA A O 1
ATOM 2070 N N . GLY A 1 293 ? 5.777 1.968 14.181 1.00 96.62 293 GLY A N 1
ATOM 2071 C CA . GLY A 1 293 ? 4.416 2.264 13.723 1.00 96.62 293 GLY A CA 1
ATOM 2072 C C . GLY A 1 293 ? 3.490 1.062 13.862 1.00 96.62 293 GLY A C 1
ATOM 2073 O O . GLY A 1 293 ? 3.948 -0.021 14.222 1.00 96.62 293 GLY A O 1
ATOM 2074 N N . CYS A 1 294 ? 2.200 1.247 13.579 1.00 97.44 294 CYS A N 1
ATOM 2075 C CA . CYS A 1 294 ? 1.159 0.244 13.785 1.00 97.44 294 CYS A CA 1
ATOM 2076 C C . CYS A 1 294 ? 0.274 0.034 12.545 1.00 97.44 294 CYS A C 1
ATOM 2078 O O . CYS A 1 294 ? -0.047 0.982 11.832 1.00 97.44 294 CYS A O 1
ATOM 2080 N N . VAL A 1 295 ? -0.157 -1.209 12.321 1.00 97.12 295 VAL A N 1
ATOM 2081 C CA . VAL A 1 295 ? -1.030 -1.651 11.220 1.00 97.12 295 VAL A CA 1
ATOM 2082 C C . VAL A 1 295 ? -2.008 -2.733 11.675 1.00 97.12 295 VAL A C 1
ATOM 2084 O O . VAL A 1 295 ? -1.806 -3.384 12.700 1.00 97.12 295 VAL A O 1
ATOM 2087 N N . ILE A 1 296 ? -3.036 -2.987 10.869 1.00 96.94 296 ILE A N 1
ATOM 2088 C CA . ILE A 1 296 ? -3.807 -4.231 10.887 1.00 96.94 296 ILE A CA 1
ATOM 2089 C C . ILE A 1 296 ? -3.117 -5.226 9.931 1.00 96.94 296 ILE A C 1
ATOM 2091 O O . ILE A 1 296 ? -3.310 -5.130 8.718 1.00 96.94 296 ILE A O 1
ATOM 2095 N N . PRO A 1 297 ? -2.316 -6.193 10.426 1.00 95.75 297 PRO A N 1
ATOM 2096 C CA . PRO A 1 297 ? -1.453 -7.032 9.586 1.00 95.75 297 PRO A CA 1
ATOM 2097 C C . PRO A 1 297 ? -2.233 -7.977 8.662 1.00 95.75 297 PRO A C 1
ATOM 2099 O O . PRO A 1 297 ? -1.712 -8.410 7.643 1.00 95.75 297 PRO A O 1
ATOM 2102 N N . SER A 1 298 ? -3.496 -8.273 8.986 1.00 94.56 298 SER A N 1
ATOM 2103 C CA . SER A 1 298 ? -4.378 -9.100 8.146 1.00 94.56 298 SER A CA 1
ATOM 2104 C C . SER A 1 298 ? -4.907 -8.392 6.892 1.00 94.56 298 SER A C 1
ATOM 2106 O O . SER A 1 298 ? -5.569 -9.029 6.077 1.00 94.56 298 SER A O 1
ATOM 2108 N N . ILE A 1 299 ? -4.674 -7.083 6.745 1.00 94.56 299 ILE A N 1
ATOM 2109 C CA . ILE A 1 299 ? -4.979 -6.343 5.518 1.00 94.56 299 ILE A CA 1
ATOM 2110 C C . ILE A 1 299 ? -3.712 -6.301 4.678 1.00 94.56 299 ILE A C 1
ATOM 2112 O O . ILE A 1 299 ? -2.714 -5.721 5.111 1.00 94.56 299 ILE A O 1
ATOM 2116 N N . MET A 1 300 ? -3.750 -6.901 3.488 1.00 95.06 300 MET A N 1
ATOM 2117 C CA . MET A 1 300 ? -2.595 -6.949 2.595 1.00 95.06 300 MET A CA 1
ATOM 2118 C C . MET A 1 300 ? -2.111 -5.520 2.265 1.00 95.06 300 MET A C 1
ATOM 2120 O O . MET A 1 300 ? -2.928 -4.668 1.905 1.00 95.06 300 MET A O 1
ATOM 2124 N N . PRO A 1 301 ? -0.813 -5.215 2.439 1.00 96.50 301 PRO A N 1
ATOM 2125 C CA . PRO A 1 301 ? -0.240 -3.943 2.027 1.00 96.50 301 PRO A CA 1
ATOM 2126 C C . PRO A 1 301 ? -0.272 -3.789 0.512 1.00 96.50 301 PRO A C 1
ATOM 2128 O O . PRO A 1 301 ? 0.017 -4.734 -0.220 1.00 96.50 301 PRO A O 1
ATOM 2131 N N . VAL A 1 302 ? -0.528 -2.561 0.066 1.00 96.56 302 VAL A N 1
ATOM 2132 C CA . VAL A 1 302 ? -0.403 -2.159 -1.337 1.00 96.56 302 VAL A CA 1
ATOM 2133 C C . VAL A 1 302 ? 0.689 -1.104 -1.416 1.00 96.56 302 VAL A C 1
ATOM 2135 O O . VAL A 1 302 ? 0.474 0.043 -1.032 1.00 96.56 302 VAL A O 1
ATOM 2138 N N . VAL A 1 303 ? 1.871 -1.502 -1.874 1.00 97.56 303 VAL A N 1
ATOM 2139 C CA . VAL A 1 303 ? 3.046 -0.644 -2.039 1.00 97.56 303 VAL A CA 1
ATOM 2140 C C . VAL A 1 303 ? 2.852 0.239 -3.275 1.00 97.56 303 VAL A C 1
ATOM 2142 O O . VAL A 1 303 ? 2.811 -0.280 -4.391 1.00 97.56 303 VAL A O 1
ATOM 2145 N N . PRO A 1 304 ? 2.702 1.565 -3.125 1.00 96.06 304 PRO A N 1
ATOM 2146 C CA . PRO A 1 304 ? 2.576 2.442 -4.276 1.00 96.06 304 PRO A CA 1
ATOM 2147 C C . PRO A 1 304 ? 3.956 2.738 -4.865 1.00 96.06 304 PRO A C 1
ATOM 2149 O O . PRO A 1 304 ? 4.887 3.085 -4.141 1.00 96.06 304 PRO A O 1
ATOM 2152 N N . MET A 1 305 ? 4.065 2.667 -6.187 1.00 96.81 305 MET A N 1
ATOM 2153 C CA . MET A 1 305 ? 5.203 3.191 -6.936 1.00 96.81 305 MET A CA 1
ATOM 2154 C C . MET A 1 305 ? 4.662 4.065 -8.058 1.00 96.81 305 MET A C 1
ATOM 2156 O O . MET A 1 305 ? 3.838 3.628 -8.860 1.00 96.81 305 MET A O 1
ATOM 2160 N N . SER A 1 306 ? 5.085 5.322 -8.106 1.00 93.94 306 SER A N 1
ATOM 2161 C CA . SER A 1 306 ? 4.576 6.266 -9.098 1.00 93.94 306 SER A CA 1
ATOM 2162 C C . SER A 1 306 ? 5.695 7.042 -9.756 1.00 93.94 306 SER A C 1
ATOM 2164 O O . SER A 1 306 ? 6.625 7.464 -9.070 1.00 93.94 306 SER A O 1
ATOM 2166 N N . ALA A 1 307 ? 5.543 7.292 -11.050 1.00 90.69 307 ALA A N 1
ATOM 2167 C CA . ALA A 1 307 ? 6.393 8.199 -11.800 1.00 90.69 307 ALA A CA 1
ATOM 2168 C C . ALA A 1 307 ? 5.525 9.174 -12.598 1.00 90.69 307 ALA A C 1
ATOM 2170 O O . ALA A 1 307 ? 4.502 8.796 -13.170 1.00 90.69 307 ALA A O 1
ATOM 2171 N N . LYS A 1 308 ? 5.931 10.438 -12.628 1.00 86.75 308 LYS A N 1
ATOM 2172 C CA . LYS A 1 308 ? 5.438 11.452 -13.562 1.00 86.75 308 LYS A CA 1
ATOM 2173 C C . LYS A 1 308 ? 6.340 11.483 -14.796 1.00 86.75 308 LYS A C 1
ATOM 2175 O O . LYS A 1 308 ? 7.449 10.964 -14.764 1.00 86.75 308 LYS A O 1
ATOM 2180 N N . ALA A 1 309 ? 5.906 12.167 -15.853 1.00 78.69 309 ALA A N 1
ATOM 2181 C CA . ALA A 1 309 ? 6.717 12.347 -17.060 1.00 78.69 309 ALA A CA 1
ATOM 2182 C C . ALA A 1 309 ? 8.041 13.098 -16.793 1.00 78.69 309 ALA A C 1
ATOM 2184 O O . ALA A 1 309 ? 9.004 12.934 -17.522 1.00 78.69 309 ALA A O 1
ATOM 2185 N N . SER A 1 310 ? 8.111 13.921 -15.742 1.00 80.62 310 SER A N 1
ATOM 2186 C CA . SER A 1 310 ? 9.340 14.625 -15.349 1.00 80.62 310 SER A CA 1
ATOM 2187 C C . SER A 1 310 ? 10.306 13.788 -14.507 1.00 80.62 310 SER A C 1
ATOM 2189 O O . SER A 1 310 ? 11.393 14.266 -14.190 1.00 80.62 310 SER A O 1
ATOM 2191 N N . ASP A 1 311 ? 9.887 12.606 -14.056 1.00 88.06 311 ASP A N 1
ATOM 2192 C CA . ASP A 1 311 ? 10.663 11.783 -13.133 1.00 88.06 311 ASP A CA 1
ATOM 2193 C C . ASP A 1 311 ? 11.551 10.798 -13.907 1.00 88.06 311 ASP A C 1
ATOM 2195 O O . ASP A 1 311 ? 11.228 10.401 -15.027 1.00 88.06 311 ASP A O 1
ATOM 2199 N N . ALA A 1 312 ? 12.632 10.336 -13.275 1.00 89.31 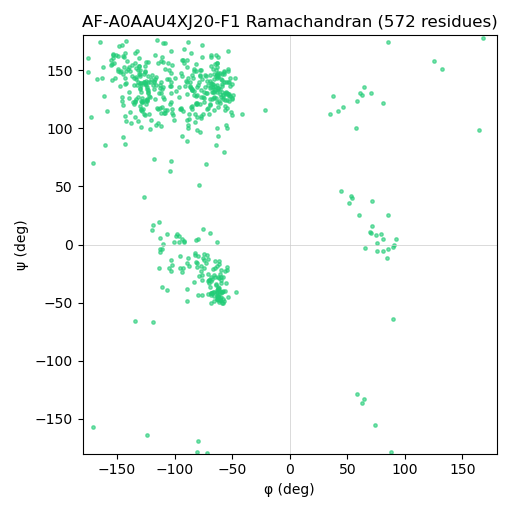312 ALA A N 1
ATOM 2200 C CA . ALA A 1 312 ? 13.419 9.194 -13.750 1.00 89.31 312 ALA A CA 1
ATOM 2201 C C . ALA A 1 312 ? 12.634 7.885 -13.514 1.00 89.31 312 ALA A C 1
ATOM 2203 O O . ALA A 1 312 ? 12.902 7.113 -12.597 1.00 89.31 312 ALA A O 1
ATOM 2204 N N . GLY A 1 313 ? 11.547 7.708 -14.264 1.00 90.06 313 GLY A N 1
ATOM 2205 C CA . GLY A 1 313 ? 10.540 6.671 -14.048 1.00 90.06 313 GLY A CA 1
ATOM 2206 C C . GLY A 1 313 ? 10.759 5.366 -14.809 1.00 90.06 313 GLY A C 1
ATOM 2207 O O . GLY A 1 313 ? 9.901 4.489 -14.702 1.00 90.06 313 GLY A O 1
ATOM 2208 N N . GLY A 1 314 ? 11.854 5.207 -15.560 1.00 90.00 314 GLY A N 1
ATOM 2209 C CA . GLY A 1 314 ? 11.991 4.124 -16.542 1.00 90.00 314 GLY A CA 1
ATOM 2210 C C . GLY A 1 314 ? 11.878 2.733 -15.931 1.00 90.00 314 GLY A C 1
ATOM 2211 O O . GLY A 1 314 ? 11.108 1.898 -16.404 1.00 90.00 314 GLY A O 1
ATOM 2212 N N . ALA A 1 315 ? 12.554 2.501 -14.808 1.00 96.00 315 ALA A N 1
ATOM 2213 C CA . ALA A 1 315 ? 12.456 1.235 -14.089 1.00 96.00 315 ALA A CA 1
ATOM 2214 C C . ALA A 1 315 ? 11.028 0.978 -13.563 1.00 96.00 315 ALA A C 1
ATOM 2216 O O . ALA A 1 315 ? 10.503 -0.121 -13.722 1.00 96.00 315 ALA A O 1
ATOM 2217 N N . VAL A 1 316 ? 10.350 2.000 -13.019 1.00 96.06 316 VAL A N 1
ATOM 2218 C CA . VAL A 1 316 ? 8.950 1.892 -12.554 1.00 96.06 316 VAL A CA 1
ATOM 2219 C C . VAL A 1 316 ? 8.021 1.498 -13.704 1.00 96.06 316 VAL A C 1
ATOM 2221 O O . VAL A 1 316 ? 7.131 0.666 -13.522 1.00 96.06 316 VAL A O 1
ATOM 2224 N N . ALA A 1 317 ? 8.244 2.065 -14.889 1.00 92.25 317 ALA A N 1
ATOM 2225 C CA . ALA A 1 317 ? 7.480 1.737 -16.079 1.00 92.25 317 ALA A CA 1
ATOM 2226 C C . ALA A 1 317 ? 7.695 0.299 -16.549 1.00 92.25 317 ALA A C 1
ATOM 2228 O O . ALA A 1 317 ? 6.721 -0.407 -16.808 1.00 92.25 317 ALA A O 1
ATOM 2229 N N . ALA A 1 318 ? 8.942 -0.171 -16.570 1.00 93.62 318 ALA A N 1
ATOM 2230 C CA . ALA A 1 318 ? 9.243 -1.552 -16.923 1.00 93.62 318 ALA A CA 1
ATOM 2231 C C . ALA A 1 318 ? 8.592 -2.556 -15.951 1.00 93.62 318 ALA A C 1
ATOM 2233 O O . ALA A 1 318 ? 8.079 -3.592 -16.377 1.00 93.62 318 ALA A O 1
ATOM 2234 N N . TYR A 1 319 ? 8.537 -2.238 -14.654 1.00 97.19 319 TYR A N 1
ATOM 2235 C CA . TYR A 1 319 ? 7.854 -3.075 -13.660 1.00 97.19 319 TYR A CA 1
ATOM 2236 C C . TYR A 1 319 ? 6.334 -3.103 -13.879 1.00 97.19 319 TYR A C 1
ATOM 2238 O O . TYR A 1 319 ? 5.710 -4.165 -13.809 1.00 97.19 319 TYR A O 1
ATOM 2246 N N . ALA A 1 320 ? 5.737 -1.953 -14.206 1.00 94.31 320 ALA A N 1
ATOM 2247 C CA . ALA A 1 320 ? 4.324 -1.865 -14.566 1.00 94.31 320 ALA A CA 1
ATOM 2248 C C . ALA A 1 320 ? 4.010 -2.653 -15.846 1.00 94.31 320 ALA A C 1
ATOM 2250 O O . ALA A 1 320 ? 2.992 -3.347 -15.918 1.00 94.31 320 ALA A O 1
ATOM 2251 N N . TRP A 1 321 ? 4.891 -2.581 -16.845 1.00 91.75 321 TRP A N 1
ATOM 2252 C CA . TRP A 1 321 ? 4.785 -3.369 -18.065 1.00 91.75 321 TRP A CA 1
ATOM 2253 C C . TRP A 1 321 ? 4.838 -4.867 -17.754 1.00 91.75 321 TRP A C 1
ATOM 2255 O O . TRP A 1 321 ? 3.951 -5.600 -18.193 1.00 91.75 321 TRP A O 1
ATOM 2265 N N . ALA A 1 322 ? 5.802 -5.310 -16.941 1.00 94.38 322 ALA A N 1
ATOM 2266 C CA . ALA A 1 322 ? 5.952 -6.710 -16.544 1.00 94.38 322 ALA A CA 1
ATOM 2267 C C . ALA A 1 322 ? 4.684 -7.237 -15.858 1.00 94.38 322 ALA A C 1
ATOM 2269 O O . ALA A 1 322 ? 4.156 -8.282 -16.237 1.00 94.38 322 ALA A O 1
ATOM 2270 N N . GLN A 1 323 ? 4.142 -6.467 -14.909 1.00 94.94 323 GLN A N 1
ATOM 2271 C CA . GLN A 1 323 ? 2.912 -6.801 -14.189 1.00 94.94 323 GLN A CA 1
ATOM 2272 C C . GLN A 1 323 ? 1.688 -6.954 -15.113 1.00 94.94 323 GLN A C 1
ATOM 2274 O O . GLN A 1 323 ? 0.772 -7.710 -14.790 1.00 94.94 323 GLN A O 1
ATOM 2279 N N . ASN A 1 324 ? 1.644 -6.234 -16.237 1.00 90.62 324 ASN A N 1
ATOM 2280 C CA . ASN A 1 324 ? 0.509 -6.256 -17.163 1.00 90.62 324 ASN A CA 1
ATOM 2281 C C . ASN A 1 324 ? 0.678 -7.229 -18.342 1.00 90.62 324 ASN A C 1
ATOM 2283 O O . ASN A 1 324 ? -0.325 -7.592 -18.955 1.00 90.62 324 ASN A O 1
ATOM 2287 N N . ASN A 1 325 ? 1.908 -7.632 -18.673 1.00 88.56 325 ASN A N 1
ATOM 2288 C CA . ASN A 1 325 ? 2.200 -8.402 -19.888 1.00 88.56 325 ASN A CA 1
ATOM 2289 C C . ASN A 1 325 ? 2.692 -9.832 -19.635 1.00 88.56 325 ASN A C 1
ATOM 2291 O O . ASN A 1 325 ? 2.580 -10.652 -20.547 1.00 88.56 325 ASN A O 1
ATOM 2295 N N . LEU A 1 326 ? 3.209 -10.138 -18.441 1.00 91.94 326 LEU A N 1
ATOM 2296 C CA . LEU A 1 326 ? 3.617 -11.493 -18.059 1.00 91.94 326 LEU A CA 1
ATOM 2297 C C . LEU A 1 326 ? 2.489 -12.231 -17.332 1.00 91.94 326 LEU A C 1
ATOM 2299 O O . LEU A 1 326 ? 1.741 -11.635 -16.554 1.00 91.94 326 LEU A O 1
ATOM 2303 N N . ASP A 1 327 ? 2.400 -13.542 -17.551 1.00 92.06 327 ASP A N 1
ATOM 2304 C CA . ASP A 1 327 ? 1.291 -14.383 -17.084 1.00 92.06 327 ASP A CA 1
ATOM 2305 C C . ASP A 1 327 ? 1.213 -14.478 -15.552 1.00 92.06 327 ASP A C 1
ATOM 2307 O O . ASP A 1 327 ? 0.132 -14.660 -14.986 1.00 92.06 327 ASP A O 1
ATOM 2311 N N . ASP A 1 328 ? 2.345 -14.329 -14.861 1.00 91.69 328 ASP A N 1
ATOM 2312 C CA . ASP A 1 328 ? 2.375 -14.364 -13.400 1.00 91.69 328 ASP A CA 1
ATOM 2313 C C . ASP A 1 328 ? 1.689 -13.152 -12.756 1.00 91.69 328 ASP A C 1
ATOM 2315 O O . ASP A 1 328 ? 1.135 -13.279 -11.659 1.00 91.69 328 ASP A O 1
ATOM 2319 N N . GLY A 1 329 ? 1.723 -11.983 -13.410 1.00 92.19 329 GLY A N 1
ATOM 2320 C CA . GLY A 1 329 ? 1.117 -10.754 -12.894 1.00 92.19 329 GLY A CA 1
ATOM 2321 C C . GLY A 1 329 ? 1.583 -10.387 -11.478 1.00 92.19 329 GLY A C 1
ATOM 2322 O O . GLY A 1 329 ? 0.760 -9.997 -10.639 1.00 92.19 329 GLY A O 1
ATOM 2323 N N . TRP A 1 330 ? 2.876 -10.567 -11.181 1.00 97.06 330 TRP A N 1
ATOM 2324 C CA . TRP A 1 330 ? 3.451 -10.333 -9.853 1.00 97.06 330 TRP A CA 1
ATOM 2325 C C . TRP A 1 330 ? 3.151 -8.922 -9.319 1.00 97.06 330 TRP A C 1
ATOM 2327 O O . TRP A 1 330 ? 3.159 -7.923 -10.043 1.00 97.06 330 TRP A O 1
ATOM 2337 N N . GLY A 1 331 ? 2.848 -8.837 -8.026 1.00 93.75 331 GLY A N 1
ATOM 2338 C CA . GLY A 1 331 ? 2.419 -7.612 -7.354 1.00 93.75 331 GLY A CA 1
ATOM 2339 C C . GLY A 1 331 ? 0.967 -7.201 -7.635 1.00 93.75 331 GLY A C 1
ATOM 2340 O O . GLY A 1 331 ? 0.546 -6.177 -7.110 1.00 93.75 331 GLY A O 1
ATOM 2341 N N . LYS A 1 332 ? 0.201 -7.967 -8.427 1.00 92.62 332 LYS A N 1
ATOM 2342 C CA . LYS A 1 332 ? -1.223 -7.705 -8.714 1.00 92.62 332 LYS A CA 1
ATOM 2343 C C . LYS A 1 332 ? -2.076 -8.963 -8.608 1.00 92.62 332 LYS A C 1
ATOM 2345 O O . LYS A 1 332 ? -2.923 -9.058 -7.733 1.00 92.62 332 LYS A O 1
ATOM 2350 N N . SER A 1 333 ? -1.864 -9.933 -9.496 1.00 90.75 333 SER A N 1
ATOM 2351 C CA . SER A 1 333 ? -2.600 -11.206 -9.488 1.00 90.75 333 SER A CA 1
ATOM 2352 C C . SER A 1 333 ? -1.993 -12.204 -8.509 1.00 90.75 333 SER A C 1
ATOM 2354 O O . SER A 1 333 ? -2.710 -13.002 -7.907 1.00 90.75 333 SER A O 1
ATOM 2356 N N . LYS A 1 334 ? -0.671 -12.136 -8.336 1.00 95.50 334 LYS A N 1
ATOM 2357 C CA . LYS A 1 334 ? 0.074 -12.879 -7.323 1.00 95.50 334 LYS A CA 1
ATOM 2358 C C . LYS A 1 334 ? 0.829 -11.885 -6.439 1.00 95.50 334 LYS A C 1
ATOM 2360 O O . LYS A 1 334 ? 1.533 -11.033 -6.986 1.00 95.50 334 LYS A O 1
ATOM 2365 N N . PRO A 1 335 ? 0.697 -11.948 -5.104 1.00 97.44 335 PRO A N 1
ATOM 2366 C CA . PRO A 1 335 ? 1.430 -11.051 -4.223 1.00 97.44 335 PRO A CA 1
ATOM 2367 C C . PRO A 1 335 ? 2.928 -11.366 -4.250 1.00 97.44 335 PRO A C 1
ATOM 2369 O O . PRO A 1 335 ? 3.333 -12.501 -4.495 1.00 97.44 335 PRO A O 1
ATOM 2372 N N . LEU A 1 336 ? 3.736 -10.354 -3.961 1.00 98.62 336 LEU A N 1
ATOM 2373 C CA . LEU A 1 336 ? 5.162 -10.49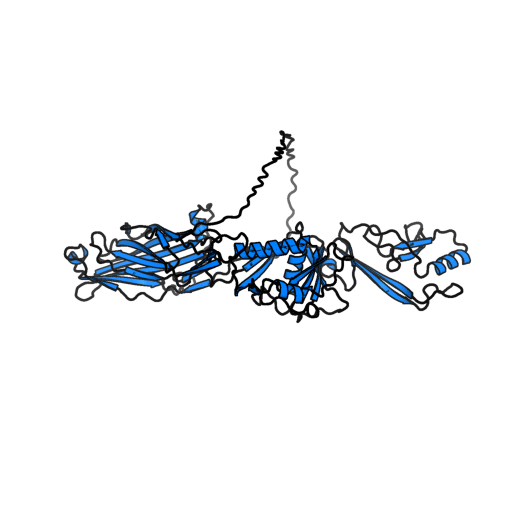4 -3.687 1.00 98.62 336 LEU A CA 1
ATOM 2374 C C . LEU A 1 336 ? 5.370 -10.731 -2.194 1.00 98.62 336 LEU A C 1
ATOM 2376 O O . LEU A 1 336 ? 4.581 -10.257 -1.382 1.00 98.62 336 LEU A O 1
ATOM 2380 N N . THR A 1 337 ? 6.446 -11.407 -1.809 1.00 98.50 337 THR A N 1
ATOM 2381 C CA . THR A 1 337 ? 6.790 -11.652 -0.407 1.00 98.50 337 THR A CA 1
ATOM 2382 C C . THR A 1 337 ? 8.092 -10.949 -0.068 1.00 98.50 337 THR A C 1
ATOM 2384 O O . THR A 1 337 ? 9.136 -11.300 -0.616 1.00 98.50 337 THR A O 1
ATOM 2387 N N . ARG A 1 338 ? 8.076 -9.990 0.866 1.00 97.88 338 ARG A N 1
ATOM 2388 C CA . ARG A 1 338 ? 9.284 -9.244 1.249 1.00 97.88 338 ARG A CA 1
ATOM 2389 C C . ARG A 1 338 ? 10.348 -10.196 1.800 1.00 97.88 338 ARG A C 1
ATOM 2391 O O . ARG A 1 338 ? 10.062 -11.054 2.636 1.00 97.88 338 ARG A O 1
ATOM 2398 N N . SER A 1 339 ? 11.583 -10.026 1.342 1.00 97.06 339 SER A N 1
ATOM 2399 C CA . SER A 1 339 ? 12.751 -10.768 1.807 1.00 97.06 339 SER A CA 1
ATOM 2400 C C . SER A 1 339 ? 13.948 -9.835 1.940 1.00 97.06 339 SER A C 1
ATOM 2402 O O . SER A 1 339 ? 14.472 -9.308 0.963 1.00 97.06 339 SER A O 1
ATOM 2404 N N . THR A 1 340 ? 14.390 -9.646 3.177 1.00 93.50 340 THR A N 1
ATOM 2405 C CA . THR A 1 340 ? 15.502 -8.761 3.550 1.00 93.50 340 THR A CA 1
ATOM 2406 C C . THR A 1 340 ? 16.864 -9.463 3.534 1.00 93.50 340 THR A C 1
ATOM 2408 O O . THR A 1 340 ? 17.900 -8.805 3.494 1.00 93.50 340 THR A O 1
ATOM 2411 N N . SER A 1 341 ? 16.881 -10.798 3.526 1.00 94.25 341 SER A N 1
ATOM 2412 C CA . SER A 1 341 ? 18.092 -11.624 3.441 1.00 94.25 341 SER A CA 1
ATOM 2413 C C . SER A 1 341 ? 18.273 -12.204 2.037 1.00 94.25 341 SER A C 1
ATOM 2415 O O . SER A 1 341 ? 17.295 -12.476 1.343 1.00 94.25 341 SER A O 1
ATOM 2417 N N . GLY A 1 342 ? 19.522 -12.389 1.595 1.00 96.69 342 GLY A N 1
ATOM 2418 C CA . GLY A 1 342 ? 19.840 -12.961 0.276 1.00 96.69 342 GLY A CA 1
ATOM 2419 C C . GLY A 1 342 ? 19.548 -12.044 -0.920 1.00 96.69 342 GLY A C 1
ATOM 2420 O O . GLY A 1 342 ? 19.485 -12.529 -2.047 1.00 96.69 342 GLY A O 1
ATOM 2421 N N . VAL A 1 343 ? 19.363 -10.736 -0.692 1.00 96.94 343 VAL A N 1
ATOM 2422 C CA . VAL A 1 343 ? 19.102 -9.744 -1.755 1.00 96.94 343 VAL A CA 1
ATOM 2423 C C . VAL A 1 343 ? 20.246 -9.736 -2.772 1.00 96.94 343 VAL A C 1
ATOM 2425 O O . VAL A 1 343 ? 20.000 -9.918 -3.958 1.00 96.94 343 VAL A O 1
ATOM 2428 N N . ALA A 1 344 ? 21.498 -9.644 -2.306 1.00 97.69 344 ALA A N 1
ATOM 2429 C CA . ALA A 1 344 ? 22.676 -9.644 -3.177 1.00 97.69 344 ALA A CA 1
ATOM 2430 C C . ALA A 1 344 ? 22.763 -10.902 -4.060 1.00 97.69 344 ALA A C 1
ATOM 2432 O O . ALA A 1 344 ? 23.063 -10.792 -5.244 1.00 97.69 344 ALA A O 1
ATOM 2433 N N . ASP A 1 345 ? 22.428 -12.079 -3.523 1.00 98.19 345 ASP A N 1
ATOM 2434 C CA . ASP A 1 345 ? 22.440 -13.337 -4.281 1.00 98.19 345 ASP A CA 1
ATOM 2435 C C . ASP A 1 345 ? 21.313 -13.401 -5.324 1.00 98.19 345 ASP A C 1
ATOM 2437 O O . ASP A 1 345 ? 21.466 -14.009 -6.384 1.00 98.19 345 ASP A O 1
ATOM 2441 N N . ARG A 1 346 ? 20.147 -12.803 -5.045 1.00 98.25 346 ARG A N 1
ATOM 2442 C CA . ARG A 1 346 ? 19.047 -12.692 -6.019 1.00 98.25 346 ARG A CA 1
ATOM 2443 C C . ARG A 1 346 ? 19.382 -11.695 -7.129 1.00 98.25 346 ARG A C 1
ATOM 2445 O O . ARG A 1 346 ? 19.200 -12.026 -8.301 1.00 98.25 346 ARG A O 1
ATOM 2452 N N . THR A 1 347 ? 19.960 -10.547 -6.787 1.00 97.94 347 THR A N 1
ATOM 2453 C CA . THR A 1 347 ? 20.459 -9.589 -7.782 1.00 97.94 347 THR A CA 1
ATOM 2454 C C . THR A 1 347 ? 21.568 -10.208 -8.626 1.00 97.94 347 THR A C 1
ATOM 2456 O O . THR A 1 347 ? 21.506 -10.142 -9.847 1.00 97.94 347 THR A O 1
ATOM 2459 N N . ALA A 1 348 ? 22.537 -10.905 -8.026 1.00 97.81 348 ALA A N 1
ATOM 2460 C CA . ALA A 1 348 ? 23.607 -11.566 -8.773 1.00 97.81 348 ALA A CA 1
ATOM 2461 C C . ALA A 1 348 ? 23.082 -12.653 -9.729 1.00 97.81 348 ALA A C 1
ATOM 2463 O O . ALA A 1 348 ? 23.593 -12.782 -10.836 1.00 97.81 348 ALA A O 1
ATOM 2464 N N . ARG A 1 349 ? 22.045 -13.409 -9.349 1.00 97.75 349 ARG A N 1
ATOM 2465 C CA . ARG A 1 349 ? 21.428 -14.411 -10.240 1.00 97.75 349 ARG A CA 1
ATOM 2466 C C . ARG A 1 349 ? 20.690 -13.793 -11.424 1.00 97.75 349 ARG A C 1
ATOM 2468 O O . ARG A 1 349 ? 20.829 -14.286 -12.539 1.00 97.75 349 ARG A O 1
ATOM 2475 N N . THR A 1 350 ? 19.946 -12.714 -11.191 1.00 97.62 350 THR A N 1
ATOM 2476 C CA . THR A 1 350 ? 19.157 -12.076 -12.258 1.00 97.62 350 THR A CA 1
ATOM 2477 C C . THR A 1 350 ? 20.018 -11.182 -13.143 1.00 97.62 350 THR A C 1
ATOM 2479 O O . THR A 1 350 ? 19.907 -11.211 -14.361 1.00 97.62 350 THR A O 1
ATOM 2482 N N . CYS A 1 351 ? 20.908 -10.396 -12.546 1.00 97.31 351 CYS A N 1
ATOM 2483 C CA . CYS A 1 351 ? 21.653 -9.343 -13.229 1.00 97.31 351 CYS A CA 1
ATOM 2484 C C . CYS A 1 351 ? 23.151 -9.628 -13.376 1.00 97.31 351 CYS A C 1
ATOM 2486 O O . CYS A 1 351 ? 23.848 -8.844 -14.011 1.00 97.31 351 CYS A O 1
ATOM 2488 N N . GLY A 1 352 ? 23.685 -10.725 -12.829 1.00 95.38 352 GLY A N 1
ATOM 2489 C CA . GLY A 1 352 ? 25.123 -11.022 -12.902 1.00 95.38 352 GLY A CA 1
ATOM 2490 C C . GLY A 1 352 ? 25.634 -11.298 -14.318 1.00 95.38 352 GLY A C 1
ATOM 2491 O O . GLY A 1 352 ? 26.800 -11.042 -14.602 1.00 95.38 352 GLY A O 1
ATOM 2492 N N . SER A 1 353 ? 24.764 -11.776 -15.212 1.00 92.56 353 SER A N 1
ATOM 2493 C CA . SER A 1 353 ? 25.039 -11.958 -16.645 1.00 92.56 353 SER A CA 1
ATOM 2494 C C . SER A 1 353 ? 24.557 -10.783 -17.509 1.00 92.56 353 SER A C 1
ATOM 2496 O O . SER A 1 353 ? 24.591 -10.870 -18.738 1.00 92.56 353 SER A O 1
ATOM 2498 N N . PHE A 1 354 ? 24.103 -9.683 -16.894 1.00 94.81 354 PHE A N 1
ATOM 2499 C CA . PHE A 1 354 ? 23.566 -8.538 -17.621 1.00 94.81 354 PHE A CA 1
ATOM 2500 C C . PHE A 1 354 ? 24.642 -7.854 -18.462 1.00 94.81 354 PHE A C 1
ATOM 2502 O O . PHE A 1 354 ? 25.691 -7.456 -17.956 1.00 94.81 354 PHE A O 1
ATOM 2509 N N . THR A 1 355 ? 24.359 -7.687 -19.753 1.00 93.75 355 THR A N 1
ATOM 2510 C CA . THR A 1 355 ? 25.232 -6.961 -20.678 1.00 93.75 355 THR A CA 1
ATOM 2511 C C . THR A 1 355 ? 24.667 -5.568 -20.901 1.00 93.75 355 THR A C 1
ATOM 2513 O O . THR A 1 355 ? 23.616 -5.421 -21.519 1.00 93.75 355 THR A O 1
ATOM 2516 N N . ALA A 1 356 ? 25.373 -4.554 -20.404 1.00 92.19 356 ALA A N 1
ATOM 2517 C CA . ALA A 1 356 ? 24.982 -3.162 -20.576 1.00 92.19 356 ALA A CA 1
ATOM 2518 C C . ALA A 1 356 ? 24.972 -2.761 -22.062 1.00 92.19 356 ALA A C 1
ATOM 2520 O O . ALA A 1 356 ? 25.928 -3.014 -22.795 1.00 92.19 356 ALA A O 1
ATOM 2521 N N . GLN A 1 357 ? 23.902 -2.097 -22.481 1.00 86.62 357 GLN A N 1
ATOM 2522 C CA . GLN A 1 357 ? 23.671 -1.556 -23.815 1.00 86.62 357 GLN A CA 1
ATOM 2523 C C . GLN A 1 357 ? 23.869 -0.042 -23.783 1.00 86.62 357 GLN A C 1
ATOM 2525 O O . GLN A 1 357 ? 22.939 0.733 -24.006 1.00 86.62 357 GLN A O 1
ATOM 2530 N N . THR A 1 358 ? 25.092 0.403 -23.484 1.00 85.81 358 THR A N 1
ATOM 2531 C CA . THR A 1 358 ? 25.389 1.834 -23.287 1.00 85.81 358 THR A CA 1
ATOM 2532 C C . THR A 1 358 ? 25.168 2.695 -24.529 1.00 85.81 358 THR A C 1
ATOM 2534 O O . THR A 1 358 ? 25.014 3.908 -24.408 1.00 85.81 358 THR A O 1
ATOM 2537 N N . ASP A 1 359 ? 25.120 2.072 -25.708 1.00 79.31 359 ASP A N 1
ATOM 2538 C CA . ASP A 1 359 ? 24.785 2.726 -26.976 1.00 79.31 359 ASP A CA 1
ATOM 2539 C C . ASP A 1 359 ? 23.283 3.047 -27.102 1.00 79.31 359 ASP A C 1
ATOM 2541 O O . ASP A 1 359 ? 22.897 3.891 -27.912 1.00 79.31 359 ASP A O 1
ATOM 2545 N N . LEU A 1 360 ? 22.434 2.375 -26.313 1.00 76.94 360 LEU A N 1
ATOM 2546 C CA . LEU A 1 360 ? 20.978 2.550 -26.284 1.00 76.94 360 LEU A CA 1
ATOM 2547 C C . LEU A 1 360 ? 20.512 3.287 -25.024 1.00 76.94 360 LEU A C 1
ATOM 2549 O O . LEU A 1 360 ? 19.618 4.125 -25.100 1.00 76.94 360 LEU A O 1
ATOM 2553 N N . VAL A 1 361 ? 21.122 2.991 -23.873 1.00 83.19 361 VAL A N 1
ATOM 2554 C CA . VAL A 1 361 ? 20.766 3.560 -22.569 1.00 83.19 361 VAL A CA 1
ATOM 2555 C C . VAL A 1 361 ? 22.026 4.101 -21.903 1.00 83.19 361 VAL A C 1
ATOM 2557 O O . VAL A 1 361 ? 22.953 3.368 -21.569 1.00 83.19 361 VAL A O 1
ATOM 2560 N N . SER A 1 362 ? 22.091 5.410 -21.677 1.00 84.38 362 SER A N 1
ATOM 2561 C CA . SER A 1 362 ? 23.238 6.001 -20.984 1.00 84.38 362 SER A CA 1
ATOM 2562 C C . SER A 1 362 ? 23.306 5.508 -19.538 1.00 84.38 362 SER A C 1
ATOM 2564 O O . SER A 1 362 ? 22.295 5.525 -18.837 1.00 84.38 362 SER A O 1
ATOM 2566 N N . THR A 1 363 ? 24.496 5.148 -19.049 1.00 90.62 363 THR A N 1
ATOM 2567 C CA . THR A 1 363 ? 24.679 4.577 -17.695 1.00 90.62 363 THR A CA 1
ATOM 2568 C C . THR A 1 363 ? 23.769 3.374 -17.436 1.00 90.62 363 THR A C 1
ATOM 2570 O O . THR A 1 363 ? 23.161 3.279 -16.374 1.00 90.62 363 THR A O 1
ATOM 2573 N N . ASP A 1 364 ? 23.636 2.507 -18.440 1.00 92.62 364 ASP A N 1
ATOM 2574 C CA . ASP A 1 364 ? 22.733 1.363 -18.402 1.00 92.62 364 ASP A CA 1
ATOM 2575 C C . ASP A 1 364 ? 22.989 0.451 -17.196 1.00 92.62 364 ASP A C 1
ATOM 2577 O O . ASP A 1 364 ? 24.116 0.022 -16.930 1.00 92.62 364 ASP A O 1
ATOM 2581 N N . THR A 1 365 ? 21.915 0.157 -16.477 1.00 96.38 365 THR A N 1
ATOM 2582 C CA . THR A 1 365 ? 21.886 -0.709 -15.307 1.00 96.38 365 THR A CA 1
ATOM 2583 C C . THR A 1 365 ? 20.771 -1.731 -15.441 1.00 96.38 365 THR A C 1
ATOM 2585 O O . THR A 1 365 ? 19.753 -1.492 -16.086 1.00 96.38 365 THR A O 1
ATOM 2588 N N . CYS A 1 366 ? 20.960 -2.871 -14.783 1.00 96.88 366 CYS A N 1
ATOM 2589 C CA . CYS A 1 366 ? 19.935 -3.895 -14.678 1.00 96.88 366 CYS A CA 1
ATOM 2590 C C . CYS A 1 366 ? 18.932 -3.531 -13.578 1.00 96.88 366 CYS A C 1
ATOM 2592 O O . CYS A 1 366 ? 19.305 -3.398 -12.409 1.00 96.88 366 CYS A O 1
ATOM 2594 N N . SER A 1 367 ? 17.665 -3.407 -13.958 1.00 96.94 367 SER A N 1
ATOM 2595 C CA . SER A 1 367 ? 16.529 -3.279 -13.048 1.00 96.94 367 SER A CA 1
ATOM 2596 C C . SER A 1 367 ? 15.659 -4.534 -13.141 1.00 96.94 367 SER A C 1
ATOM 2598 O O . SER A 1 367 ? 14.903 -4.696 -14.101 1.00 96.94 367 SER A O 1
ATOM 2600 N N . GLU A 1 368 ? 15.782 -5.445 -12.169 1.00 97.31 368 GLU A N 1
ATOM 2601 C CA . GLU A 1 368 ? 15.021 -6.698 -12.150 1.00 97.31 368 GLU A CA 1
ATOM 2602 C C . GLU A 1 368 ? 13.602 -6.587 -11.560 1.00 97.31 368 GLU A C 1
ATOM 2604 O O . GLU A 1 368 ? 13.362 -5.904 -10.562 1.00 97.31 368 GLU A O 1
ATOM 2609 N N . PHE A 1 369 ? 12.660 -7.335 -12.147 1.00 97.94 369 PHE A N 1
ATOM 2610 C CA . PHE A 1 369 ? 11.334 -7.588 -11.576 1.00 97.94 369 PHE A CA 1
ATOM 2611 C C . PHE A 1 369 ? 10.903 -9.048 -11.806 1.00 97.94 369 PHE A C 1
ATOM 2613 O O . PHE A 1 369 ? 10.975 -9.494 -12.952 1.00 97.94 369 PHE A O 1
ATOM 2620 N N . PRO A 1 370 ? 10.415 -9.796 -10.794 1.00 98.12 370 PRO A N 1
ATOM 2621 C CA . PRO A 1 370 ? 10.232 -9.411 -9.387 1.00 98.12 370 PRO A CA 1
ATOM 2622 C C . PRO A 1 370 ? 11.508 -8.932 -8.679 1.00 98.12 370 PRO A C 1
ATOM 2624 O O . PRO A 1 370 ? 12.608 -9.365 -9.014 1.00 98.12 370 PRO A O 1
ATOM 2627 N N . PHE A 1 371 ? 11.359 -8.024 -7.709 1.00 98.25 371 PHE A N 1
ATOM 2628 C CA . PHE A 1 371 ? 12.497 -7.357 -7.064 1.00 98.25 371 PHE A CA 1
ATOM 2629 C C . PHE A 1 371 ? 13.386 -8.332 -6.289 1.00 98.25 371 PHE A C 1
ATOM 2631 O O . PHE A 1 371 ? 12.892 -9.281 -5.671 1.00 98.25 371 PHE A O 1
ATOM 2638 N N . ALA A 1 372 ? 14.682 -8.045 -6.185 1.00 97.75 372 ALA A N 1
ATOM 2639 C CA . ALA A 1 372 ? 15.565 -8.801 -5.302 1.00 97.75 372 ALA A CA 1
ATOM 2640 C C . ALA A 1 372 ? 15.221 -8.647 -3.809 1.00 97.75 372 ALA A C 1
ATOM 2642 O O . ALA A 1 372 ? 15.552 -9.534 -3.022 1.00 97.75 372 ALA A O 1
ATOM 2643 N N . GLU A 1 373 ? 14.493 -7.609 -3.383 1.00 97.44 373 GLU A N 1
ATOM 2644 C CA . GLU A 1 373 ? 13.914 -7.532 -2.031 1.00 97.44 373 GLU A CA 1
ATOM 2645 C C . GLU A 1 373 ? 12.674 -8.425 -1.832 1.00 97.44 373 GLU A C 1
ATOM 2647 O O . GLU A 1 373 ? 11.955 -8.283 -0.837 1.00 97.44 373 GLU A O 1
ATOM 2652 N N . THR A 1 374 ? 12.404 -9.358 -2.752 1.00 98.31 374 THR A N 1
ATOM 2653 C CA . THR A 1 374 ? 11.299 -10.322 -2.662 1.00 98.31 374 THR A CA 1
ATOM 2654 C C . THR A 1 374 ? 11.777 -11.764 -2.781 1.00 98.31 374 THR A C 1
ATOM 2656 O O . THR A 1 374 ? 12.857 -12.024 -3.312 1.00 98.31 374 THR A O 1
ATOM 2659 N N . LYS A 1 375 ? 10.994 -12.720 -2.267 1.00 97.81 375 LYS A N 1
ATOM 2660 C CA . LYS A 1 375 ? 11.300 -14.157 -2.400 1.00 97.81 375 LYS A CA 1
ATOM 2661 C C . LYS A 1 375 ? 11.169 -14.645 -3.841 1.00 97.81 375 LYS A C 1
ATOM 2663 O O . LYS A 1 375 ? 11.824 -15.612 -4.207 1.00 97.81 375 LYS A O 1
ATOM 2668 N N . GLU A 1 376 ? 10.315 -13.987 -4.614 1.00 97.56 376 GLU A N 1
ATOM 2669 C CA . GLU A 1 376 ? 9.993 -14.299 -6.003 1.00 97.56 376 GLU A CA 1
ATOM 2670 C C . GLU A 1 376 ? 11.057 -13.767 -6.982 1.00 97.56 376 GLU A C 1
ATOM 2672 O O . GLU A 1 376 ? 11.109 -14.196 -8.132 1.00 97.56 376 GLU A O 1
ATOM 2677 N N . GLY A 1 377 ? 11.925 -12.852 -6.535 1.00 96.81 377 GLY A N 1
ATOM 2678 C CA . GLY A 1 377 ? 13.070 -12.378 -7.310 1.00 96.81 377 GLY A CA 1
ATOM 2679 C C . GLY A 1 377 ? 14.230 -13.378 -7.354 1.00 96.81 377 GLY A C 1
ATOM 2680 O O . GLY A 1 377 ? 14.277 -14.364 -6.615 1.00 96.81 377 GLY A O 1
ATOM 2681 N N . GLY A 1 378 ? 15.237 -13.089 -8.181 1.00 96.56 378 GLY A N 1
ATOM 2682 C CA . GLY A 1 378 ? 16.438 -13.927 -8.277 1.00 96.56 378 GLY A CA 1
ATOM 2683 C C . GLY A 1 378 ? 16.334 -15.114 -9.224 1.00 96.56 378 GLY A C 1
ATOM 2684 O O . GLY A 1 378 ? 17.042 -16.104 -9.024 1.00 96.56 378 GLY A O 1
ATOM 2685 N N . THR A 1 379 ? 15.459 -15.018 -10.223 1.00 96.56 379 THR A N 1
ATOM 2686 C CA . THR A 1 379 ? 15.446 -15.955 -11.349 1.00 96.56 379 THR A CA 1
ATOM 2687 C C . THR A 1 379 ? 16.719 -15.784 -12.183 1.00 96.56 379 THR A C 1
ATOM 2689 O O . THR A 1 379 ? 17.296 -14.700 -12.211 1.00 96.56 379 THR A O 1
ATOM 2692 N N . ASP A 1 380 ? 17.180 -16.849 -12.841 1.00 96.06 380 ASP A N 1
ATOM 2693 C CA . ASP A 1 380 ? 18.300 -16.757 -13.780 1.00 96.06 380 ASP A CA 1
ATOM 2694 C C . ASP A 1 380 ? 17.988 -15.721 -14.871 1.00 96.06 380 ASP A C 1
ATOM 2696 O O . ASP A 1 380 ? 16.977 -15.817 -15.572 1.00 96.06 380 ASP A O 1
ATOM 2700 N N . GLY A 1 381 ? 18.875 -14.734 -15.016 1.00 92.00 381 GLY A N 1
ATOM 2701 C CA . GLY A 1 381 ? 18.733 -13.642 -15.970 1.00 92.00 381 GLY A CA 1
ATOM 2702 C C . GLY A 1 381 ? 18.557 -14.076 -17.425 1.00 92.00 381 GLY A C 1
ATOM 2703 O O . GLY A 1 381 ? 18.013 -13.298 -18.205 1.00 92.00 381 GLY A O 1
ATOM 2704 N N . ALA A 1 382 ? 18.982 -15.289 -17.796 1.00 91.00 382 ALA A N 1
ATOM 2705 C CA . ALA A 1 382 ? 18.784 -15.850 -19.135 1.00 91.00 382 ALA A CA 1
ATOM 2706 C C . ALA A 1 382 ? 17.326 -16.265 -19.425 1.00 91.00 382 ALA A C 1
ATOM 2708 O O . ALA A 1 382 ? 16.968 -16.487 -20.580 1.00 91.00 382 ALA A O 1
ATOM 2709 N N . GLN A 1 383 ? 16.490 -16.389 -18.391 1.00 92.88 383 GLN A N 1
ATOM 2710 C CA . GLN A 1 383 ? 15.066 -16.725 -18.510 1.00 92.88 383 GLN A CA 1
ATOM 2711 C C . GLN A 1 383 ? 14.164 -15.481 -18.514 1.00 92.88 383 GLN A C 1
ATOM 2713 O O . GLN A 1 383 ? 12.961 -15.592 -18.765 1.00 92.88 383 GLN A O 1
ATOM 2718 N N . CYS A 1 384 ? 14.726 -14.307 -18.210 1.00 93.31 384 CYS A N 1
ATOM 2719 C CA . CYS A 1 384 ? 13.980 -13.059 -18.151 1.00 93.31 384 CYS A CA 1
ATOM 2720 C C . CYS A 1 384 ? 13.814 -12.431 -19.535 1.00 93.31 384 CYS A C 1
ATOM 2722 O O . CYS A 1 384 ? 14.685 -12.535 -20.397 1.00 93.31 384 CYS A O 1
ATOM 2724 N N . VAL A 1 385 ? 12.722 -11.689 -19.707 1.00 91.81 385 VAL A N 1
ATOM 2725 C CA . VAL A 1 385 ? 12.573 -10.779 -20.845 1.00 91.81 385 VAL A CA 1
ATOM 2726 C C . VAL A 1 385 ? 13.459 -9.559 -20.607 1.00 91.81 385 VAL A C 1
ATOM 2728 O O . VAL A 1 385 ? 13.349 -8.911 -19.566 1.00 91.81 385 VAL A O 1
ATOM 2731 N N . GLU A 1 386 ? 14.327 -9.223 -21.556 1.00 92.19 386 GLU A N 1
ATOM 2732 C CA . GLU A 1 386 ? 15.063 -7.959 -21.522 1.00 92.19 386 GLU A CA 1
ATOM 2733 C C . GLU A 1 386 ? 14.206 -6.851 -22.134 1.00 92.19 386 GLU A C 1
ATOM 2735 O O . GLU A 1 386 ? 13.592 -7.045 -23.185 1.00 92.19 386 GLU A O 1
ATOM 2740 N N . VAL A 1 387 ? 14.129 -5.693 -21.478 1.00 89.19 387 VAL A N 1
ATOM 2741 C CA . VAL A 1 387 ? 13.328 -4.563 -21.968 1.00 89.19 387 VAL A CA 1
ATOM 2742 C C . VAL A 1 387 ? 14.049 -3.230 -21.826 1.00 89.19 387 VAL A C 1
ATOM 2744 O O . VAL A 1 387 ? 14.876 -3.064 -20.939 1.00 89.19 387 VAL A O 1
ATOM 2747 N N . ILE A 1 388 ? 13.697 -2.260 -22.662 1.00 87.81 388 ILE A N 1
ATOM 2748 C CA . ILE A 1 388 ? 14.150 -0.873 -22.591 1.00 87.81 388 ILE A CA 1
ATOM 2749 C C . ILE A 1 388 ? 12.905 0.015 -22.436 1.00 87.81 388 ILE A C 1
ATOM 2751 O O . ILE A 1 388 ? 12.138 0.148 -23.394 1.00 87.81 388 ILE A O 1
ATOM 2755 N N . PRO A 1 389 ? 12.651 0.595 -21.252 1.00 85.06 389 PRO A N 1
ATOM 2756 C CA . PRO A 1 389 ? 11.601 1.586 -21.083 1.00 85.06 389 PRO A CA 1
ATOM 2757 C C . PRO A 1 389 ? 11.988 2.873 -21.820 1.00 85.06 389 PRO A C 1
ATOM 2759 O O . PRO A 1 389 ? 13.116 3.350 -21.712 1.00 85.06 389 PRO A O 1
ATOM 2762 N N . ASN A 1 390 ? 11.047 3.449 -22.555 1.00 74.56 390 ASN A N 1
ATOM 2763 C CA . ASN A 1 390 ? 11.220 4.695 -23.286 1.00 74.56 390 ASN A CA 1
ATOM 2764 C C . ASN A 1 390 ? 10.078 5.646 -22.930 1.00 74.56 390 ASN A C 1
ATOM 2766 O O . ASN A 1 390 ? 8.912 5.283 -23.056 1.00 74.56 390 ASN A O 1
ATOM 2770 N N . LEU A 1 391 ? 10.399 6.860 -22.494 1.00 63.59 391 LEU A N 1
ATOM 2771 C CA . LEU A 1 391 ? 9.390 7.891 -22.274 1.00 63.59 391 LEU A CA 1
ATOM 2772 C C . LEU A 1 391 ? 9.172 8.646 -23.591 1.00 63.59 391 LEU A C 1
ATOM 2774 O O . LEU A 1 391 ? 10.067 9.362 -24.032 1.00 63.59 391 LEU A O 1
ATOM 2778 N N . GLY A 1 392 ? 7.993 8.489 -24.194 1.00 54.44 392 GLY A N 1
ATOM 2779 C CA . GLY A 1 392 ? 7.568 9.189 -25.407 1.00 54.44 392 GLY A CA 1
ATOM 2780 C C . GLY A 1 392 ? 6.134 9.715 -25.275 1.00 54.44 392 GLY A C 1
ATOM 2781 O O . GLY A 1 392 ? 5.260 9.037 -24.748 1.00 54.44 392 GLY A O 1
ATOM 2782 N N . ASN A 1 393 ? 5.866 10.942 -25.721 1.00 48.16 393 ASN A N 1
ATOM 2783 C CA . ASN A 1 393 ? 4.580 11.659 -25.593 1.00 48.16 393 ASN A CA 1
ATOM 2784 C C . ASN A 1 393 ? 4.136 11.873 -24.134 1.00 48.16 393 ASN A C 1
ATOM 2786 O O . ASN A 1 393 ? 2.944 11.980 -23.835 1.00 48.16 393 ASN A O 1
ATOM 2790 N N . GLY A 1 394 ? 5.091 11.896 -23.202 1.00 53.88 394 GLY A N 1
ATOM 2791 C CA . GLY A 1 394 ? 4.816 11.927 -21.767 1.00 53.88 394 GLY A CA 1
ATOM 2792 C C . GLY A 1 394 ? 4.228 10.628 -21.199 1.00 53.88 394 GLY A C 1
ATOM 2793 O O . GLY A 1 394 ? 3.835 10.642 -20.035 1.00 53.88 394 GLY A O 1
ATOM 2794 N N . GLU A 1 395 ? 4.208 9.532 -21.965 1.00 61.97 395 GLU A N 1
ATOM 2795 C CA . GLU A 1 395 ? 3.867 8.170 -21.536 1.00 61.97 395 GLU A CA 1
ATOM 2796 C C . GLU A 1 395 ? 5.094 7.253 -21.645 1.00 61.97 395 GLU A C 1
ATOM 2798 O O . GLU A 1 395 ? 6.034 7.515 -22.393 1.00 61.97 395 GLU A O 1
ATOM 2803 N N . TRP A 1 396 ? 5.107 6.177 -20.865 1.00 68.62 396 TRP A N 1
ATOM 2804 C CA . TRP A 1 396 ? 6.149 5.166 -20.947 1.00 68.62 396 TRP A CA 1
ATOM 2805 C C . TRP A 1 396 ? 5.757 4.035 -21.905 1.00 68.62 396 TRP A C 1
ATOM 2807 O O . TRP A 1 396 ? 4.858 3.256 -21.598 1.00 68.62 396 TRP A O 1
ATOM 2817 N N . ASP A 1 397 ? 6.487 3.895 -23.010 1.00 68.94 397 ASP A N 1
ATOM 2818 C CA . ASP A 1 397 ? 6.528 2.674 -23.821 1.00 68.94 397 ASP A CA 1
ATOM 2819 C C . ASP A 1 397 ? 7.647 1.748 -23.301 1.00 68.94 397 ASP A C 1
ATOM 2821 O O . ASP A 1 397 ? 8.560 2.168 -22.588 1.00 68.94 397 ASP A O 1
ATOM 2825 N N . THR A 1 398 ? 7.584 0.455 -23.599 1.00 77.88 398 THR A N 1
ATOM 2826 C CA . THR A 1 398 ? 8.595 -0.530 -23.198 1.00 77.88 398 THR A CA 1
ATOM 2827 C C . THR A 1 398 ? 8.944 -1.421 -24.382 1.00 77.88 398 THR A C 1
ATOM 2829 O O . THR A 1 398 ? 8.162 -2.270 -24.808 1.00 77.88 398 THR A O 1
ATOM 2832 N N . TYR A 1 399 ? 10.159 -1.244 -24.897 1.00 74.25 399 TYR A N 1
ATOM 2833 C CA . TYR A 1 399 ? 10.709 -2.038 -25.988 1.00 74.25 399 TYR A CA 1
ATOM 2834 C C . TYR A 1 399 ? 11.244 -3.371 -25.463 1.00 74.25 399 TYR A C 1
ATOM 2836 O O . TYR A 1 399 ? 12.045 -3.382 -24.538 1.00 74.25 399 TYR A O 1
ATOM 2844 N N . VAL A 1 400 ? 10.856 -4.498 -26.059 1.00 81.38 400 VAL A N 1
ATOM 2845 C CA . VAL A 1 400 ? 11.422 -5.816 -25.722 1.00 81.38 400 VAL A CA 1
ATOM 2846 C C . VAL A 1 400 ? 12.708 -6.035 -26.519 1.00 81.38 400 VAL A C 1
ATOM 2848 O O . VAL A 1 400 ? 12.686 -6.053 -27.750 1.00 81.38 400 VAL A O 1
ATOM 2851 N N . LEU A 1 401 ? 13.833 -6.205 -25.826 1.00 73.50 401 LEU A N 1
ATOM 2852 C CA . LEU A 1 401 ? 15.151 -6.389 -26.422 1.00 73.50 401 LEU A CA 1
ATOM 2853 C C . LEU A 1 401 ? 15.348 -7.851 -26.863 1.00 73.50 401 LEU A C 1
ATOM 2855 O O . LEU A 1 401 ? 15.254 -8.782 -26.067 1.00 73.50 401 LEU A O 1
ATOM 2859 N N . GLY A 1 402 ? 15.626 -8.054 -28.154 1.00 62.09 402 GLY A N 1
ATOM 2860 C CA . GLY A 1 402 ? 15.926 -9.361 -28.750 1.00 62.09 402 GLY A CA 1
ATOM 2861 C C . GLY A 1 402 ? 15.148 -9.642 -30.042 1.00 62.09 402 GLY A C 1
ATOM 2862 O O . GLY A 1 402 ? 14.031 -9.181 -30.236 1.00 62.09 402 GLY A O 1
ATOM 2863 N N . ASN A 1 403 ? 15.722 -10.451 -30.942 1.00 42.19 403 ASN A N 1
ATOM 2864 C CA . ASN A 1 403 ? 15.168 -10.778 -32.272 1.00 42.19 403 ASN A CA 1
ATOM 2865 C C . ASN A 1 403 ? 13.898 -11.662 -32.256 1.00 42.19 403 ASN A C 1
ATOM 2867 O O . ASN A 1 403 ? 13.475 -12.171 -33.302 1.00 42.19 403 ASN A O 1
ATOM 2871 N N . SER A 1 404 ? 13.288 -11.902 -31.093 1.00 41.12 404 SER A N 1
ATOM 2872 C CA . SER A 1 404 ? 12.086 -12.726 -31.010 1.00 41.12 404 SER A CA 1
ATOM 2873 C C . SER A 1 404 ? 10.867 -11.885 -31.389 1.00 41.12 404 SER A C 1
ATOM 2875 O O . SER A 1 404 ? 10.432 -10.997 -30.668 1.00 41.12 404 SER A O 1
ATOM 2877 N N . LYS A 1 405 ? 10.272 -12.173 -32.550 1.00 41.84 405 LYS A N 1
ATOM 2878 C CA . LYS A 1 405 ? 9.035 -11.522 -33.026 1.00 41.84 405 LYS A CA 1
ATOM 2879 C C . LYS A 1 405 ? 7.812 -11.777 -32.123 1.00 41.84 405 LYS A C 1
ATOM 2881 O O . LYS A 1 405 ? 6.703 -11.388 -32.478 1.00 41.84 405 LYS A O 1
ATOM 2886 N N . LYS A 1 406 ? 7.979 -12.499 -31.011 1.00 60.94 406 LYS A N 1
ATOM 2887 C CA . LYS A 1 406 ? 6.911 -12.953 -30.128 1.00 60.94 406 LYS A CA 1
ATOM 2888 C C . LYS A 1 406 ? 7.398 -12.893 -28.684 1.00 60.94 406 LYS A C 1
ATOM 2890 O O . LYS A 1 406 ? 8.233 -13.700 -28.295 1.00 60.94 406 LYS A O 1
ATOM 2895 N N . LEU A 1 407 ? 6.832 -11.962 -27.919 1.00 78.44 407 LEU A N 1
ATOM 2896 C CA . LEU A 1 407 ? 6.949 -11.923 -26.465 1.00 78.44 407 LEU A CA 1
ATOM 2897 C C . LEU A 1 407 ? 6.543 -13.282 -25.879 1.00 78.44 407 LEU A C 1
ATOM 2899 O O . LEU A 1 407 ? 5.415 -13.736 -26.103 1.00 78.44 407 LEU A O 1
ATOM 2903 N N . ASP A 1 408 ? 7.442 -13.901 -25.120 1.00 84.44 408 ASP A N 1
ATOM 2904 C CA . ASP A 1 408 ? 7.093 -15.019 -24.254 1.00 84.44 408 ASP A CA 1
ATOM 2905 C C . ASP A 1 408 ? 6.509 -14.476 -22.947 1.00 84.44 408 ASP A C 1
ATOM 2907 O O . ASP A 1 408 ? 7.213 -13.933 -22.100 1.00 84.44 408 ASP A O 1
ATOM 2911 N N . ARG A 1 409 ? 5.189 -14.591 -22.797 1.00 87.81 409 ARG A N 1
ATOM 2912 C CA . ARG A 1 409 ? 4.484 -14.139 -21.589 1.00 87.81 409 ARG A CA 1
ATOM 2913 C C . ARG A 1 409 ? 4.687 -15.072 -20.397 1.00 87.81 409 ARG A C 1
ATOM 2915 O O . ARG A 1 409 ? 4.387 -14.673 -19.276 1.00 87.81 409 ARG A O 1
ATOM 2922 N N . THR A 1 410 ? 5.208 -16.278 -20.633 1.00 90.62 410 THR A N 1
ATOM 2923 C CA . THR A 1 410 ? 5.494 -17.262 -19.581 1.00 90.62 410 THR A CA 1
ATOM 2924 C C . THR A 1 410 ? 6.833 -17.012 -18.892 1.00 90.62 410 THR A C 1
ATOM 2926 O O . THR A 1 410 ? 7.129 -17.654 -17.884 1.00 90.62 410 THR A O 1
ATOM 2929 N N . SER A 1 411 ? 7.634 -16.066 -19.401 1.00 92.25 411 SER A N 1
ATOM 2930 C CA . SER A 1 411 ? 8.857 -15.632 -18.738 1.00 92.25 411 SER A CA 1
ATOM 2931 C C . SER A 1 411 ? 8.553 -15.159 -17.308 1.00 92.25 411 SER A C 1
ATOM 2933 O O . SER A 1 411 ? 7.667 -14.327 -17.111 1.00 92.25 411 SER A O 1
ATOM 2935 N N . PRO A 1 412 ? 9.296 -15.646 -16.302 1.00 94.12 412 PRO A N 1
ATOM 2936 C CA . PRO A 1 412 ? 9.004 -15.385 -14.888 1.00 94.12 412 PRO A CA 1
ATOM 2937 C C . PRO A 1 412 ? 9.473 -14.004 -14.403 1.00 94.12 412 PRO A C 1
ATOM 2939 O O . PRO A 1 412 ? 9.168 -13.602 -13.280 1.00 94.12 412 PRO A O 1
ATOM 2942 N N . CYS A 1 413 ? 10.259 -13.290 -15.213 1.00 95.50 413 CYS A N 1
ATOM 2943 C CA . CYS A 1 413 ? 10.917 -12.048 -14.826 1.00 95.50 413 CYS A CA 1
ATOM 2944 C C . CYS A 1 413 ? 11.207 -11.129 -16.016 1.00 95.50 413 CYS A C 1
ATOM 2946 O O . CYS A 1 413 ? 11.225 -11.546 -17.176 1.00 95.50 413 CYS A O 1
ATOM 2948 N N . VAL A 1 414 ? 11.496 -9.872 -15.689 1.00 95.56 414 VAL A N 1
ATOM 2949 C CA . VAL A 1 414 ? 12.017 -8.845 -16.588 1.00 95.56 414 VAL A CA 1
ATOM 2950 C C . VAL A 1 414 ? 13.364 -8.346 -16.080 1.00 95.56 414 VAL A C 1
ATOM 2952 O O . VAL A 1 414 ? 13.556 -8.171 -14.875 1.00 95.56 414 VAL A O 1
ATOM 2955 N N . ARG A 1 415 ? 14.273 -8.072 -17.016 1.00 96.06 415 ARG A N 1
ATOM 2956 C CA . ARG A 1 415 ? 15.491 -7.284 -16.819 1.00 96.06 415 ARG A CA 1
ATOM 2957 C C . ARG A 1 415 ? 15.375 -6.008 -17.639 1.00 96.06 415 ARG A C 1
ATOM 2959 O O . ARG A 1 415 ? 15.502 -6.037 -18.860 1.00 96.06 415 ARG A O 1
ATOM 2966 N N . ALA A 1 416 ? 15.106 -4.893 -16.978 1.00 94.81 416 ALA A N 1
ATOM 2967 C CA . ALA A 1 416 ? 15.039 -3.608 -17.652 1.00 94.81 416 ALA A CA 1
ATOM 2968 C C . ALA A 1 416 ? 16.435 -2.990 -17.770 1.00 94.81 416 ALA A C 1
ATOM 2970 O O . ALA A 1 416 ? 17.172 -2.945 -16.786 1.00 94.81 416 ALA A O 1
ATOM 2971 N N . HIS A 1 417 ? 16.761 -2.510 -18.966 1.00 93.44 417 HIS A N 1
ATOM 2972 C CA . HIS A 1 417 ? 17.875 -1.615 -19.247 1.00 93.44 417 HIS A CA 1
ATOM 2973 C C . HIS A 1 417 ? 17.445 -0.199 -18.881 1.00 93.44 417 HIS A C 1
ATOM 2975 O O . HIS A 1 417 ? 16.705 0.445 -19.625 1.00 93.44 417 HIS A O 1
ATOM 2981 N N . ALA A 1 418 ? 17.831 0.262 -17.700 1.00 92.69 418 ALA A N 1
ATOM 2982 C CA . ALA A 1 418 ? 17.415 1.551 -17.164 1.00 92.69 418 ALA A CA 1
ATOM 2983 C C . ALA A 1 418 ? 18.642 2.378 -16.784 1.00 92.69 418 ALA A C 1
ATOM 2985 O O . ALA A 1 418 ? 19.671 1.831 -16.381 1.00 92.69 418 ALA A O 1
ATOM 2986 N N . THR A 1 419 ? 18.548 3.706 -16.877 1.00 92.44 419 THR A N 1
ATOM 2987 C CA . THR A 1 419 ? 19.654 4.557 -16.425 1.00 92.44 419 THR A CA 1
ATOM 2988 C C . THR A 1 419 ? 19.873 4.381 -14.919 1.00 92.44 419 THR A C 1
ATOM 2990 O O . THR A 1 419 ? 18.948 4.040 -14.174 1.00 92.44 419 THR A O 1
ATOM 2993 N N . ALA A 1 420 ? 21.077 4.675 -14.425 1.00 92.88 420 ALA A N 1
ATOM 2994 C CA . ALA A 1 420 ? 21.347 4.630 -12.986 1.00 92.88 420 ALA A CA 1
ATOM 2995 C C . ALA A 1 420 ? 20.378 5.517 -12.170 1.00 92.88 420 ALA A C 1
ATOM 2997 O O . ALA A 1 420 ? 20.006 5.164 -11.049 1.00 92.88 420 ALA A O 1
ATOM 2998 N N . ALA A 1 421 ? 19.935 6.644 -12.742 1.00 93.19 421 ALA A N 1
ATOM 2999 C CA . ALA A 1 421 ? 18.954 7.534 -12.125 1.00 93.19 421 ALA A CA 1
ATOM 3000 C C . ALA A 1 421 ? 17.559 6.894 -12.038 1.00 93.19 421 ALA A C 1
ATOM 3002 O O . ALA A 1 421 ? 16.913 7.000 -10.994 1.00 93.19 421 ALA A O 1
ATOM 3003 N N . ASP A 1 422 ? 17.119 6.195 -13.091 1.00 93.50 422 ASP A N 1
ATOM 3004 C CA . ASP A 1 422 ? 15.839 5.476 -13.098 1.00 93.50 422 ASP A CA 1
ATOM 3005 C C . ASP A 1 422 ? 15.814 4.373 -12.041 1.00 93.50 422 ASP A C 1
ATOM 3007 O O . ASP A 1 422 ? 14.851 4.244 -11.277 1.00 93.50 422 ASP A O 1
ATOM 3011 N N . LYS A 1 423 ? 16.899 3.593 -11.959 1.00 96.31 423 LYS A N 1
ATOM 3012 C CA . LYS A 1 423 ? 17.028 2.543 -10.949 1.00 96.31 423 LYS A CA 1
ATOM 3013 C C . LYS A 1 423 ? 17.003 3.126 -9.538 1.00 96.31 423 LYS A C 1
ATOM 3015 O O . LYS A 1 423 ? 16.214 2.681 -8.707 1.00 96.31 423 LYS A O 1
ATOM 3020 N N . GLN A 1 424 ? 17.810 4.154 -9.275 1.00 97.44 424 GLN A N 1
ATOM 3021 C CA . GLN A 1 424 ? 17.856 4.805 -7.966 1.00 97.44 424 GLN A CA 1
ATOM 3022 C C . GLN A 1 424 ? 16.488 5.372 -7.559 1.00 97.44 424 GLN A C 1
ATOM 3024 O O . GLN A 1 424 ? 16.091 5.261 -6.396 1.00 97.44 424 GLN A O 1
ATOM 3029 N N . PHE A 1 425 ? 15.758 5.974 -8.502 1.00 96.81 425 PHE A N 1
ATOM 3030 C CA . PHE A 1 425 ? 14.410 6.478 -8.260 1.00 96.81 425 PHE A CA 1
ATOM 3031 C C . PHE A 1 425 ? 13.450 5.348 -7.875 1.00 96.81 425 PHE A C 1
ATOM 3033 O O . PHE A 1 425 ? 12.737 5.461 -6.875 1.00 96.81 425 PHE A O 1
ATOM 3040 N N . ALA A 1 426 ? 13.451 4.242 -8.619 1.00 97.69 426 ALA A N 1
ATOM 3041 C CA . ALA A 1 426 ? 12.578 3.112 -8.333 1.00 97.69 426 ALA A CA 1
ATOM 3042 C C . ALA A 1 426 ? 12.916 2.423 -6.996 1.00 97.69 426 ALA A C 1
ATOM 3044 O O . ALA A 1 426 ? 12.005 2.136 -6.218 1.00 97.69 426 ALA A O 1
ATOM 3045 N N . ASP A 1 427 ? 14.200 2.244 -6.677 1.00 96.62 427 ASP A N 1
ATOM 3046 C CA . ASP A 1 427 ? 14.653 1.673 -5.400 1.00 96.62 427 ASP A CA 1
ATOM 3047 C C . ASP A 1 427 ? 14.216 2.560 -4.210 1.00 96.62 427 ASP A C 1
ATOM 3049 O O . ASP A 1 427 ? 13.777 2.070 -3.159 1.00 96.62 427 ASP A O 1
ATOM 3053 N N . ALA A 1 428 ? 14.257 3.889 -4.382 1.00 96.62 428 ALA A N 1
ATOM 3054 C CA . ALA A 1 428 ? 13.768 4.843 -3.388 1.00 96.62 428 ALA A CA 1
ATOM 3055 C C . ALA A 1 428 ? 12.240 4.773 -3.211 1.00 96.62 428 ALA A C 1
ATOM 3057 O O . ALA A 1 428 ? 11.759 4.807 -2.074 1.00 96.62 428 ALA A O 1
ATOM 3058 N N . GLN A 1 429 ? 11.478 4.639 -4.303 1.00 97.56 429 GLN A N 1
ATOM 3059 C CA . GLN A 1 429 ? 10.022 4.450 -4.263 1.00 97.56 429 GLN A CA 1
ATOM 3060 C C . GLN A 1 429 ? 9.651 3.150 -3.541 1.00 97.56 429 GLN A C 1
ATOM 3062 O O . GLN A 1 429 ? 8.792 3.170 -2.662 1.00 97.56 429 GLN A O 1
ATOM 3067 N N . LEU A 1 430 ? 10.333 2.039 -3.840 1.00 97.06 430 LEU A N 1
ATOM 3068 C CA . LEU A 1 430 ? 10.095 0.750 -3.187 1.00 97.06 430 LEU A CA 1
ATOM 3069 C C . LEU A 1 430 ? 10.400 0.818 -1.683 1.00 97.06 430 LEU A C 1
ATOM 3071 O O . LEU A 1 430 ? 9.572 0.430 -0.857 1.00 97.06 430 LEU A O 1
ATOM 3075 N N . THR A 1 431 ? 11.548 1.395 -1.314 1.00 95.62 431 THR A N 1
ATOM 3076 C CA . THR A 1 431 ? 11.943 1.589 0.092 1.00 95.62 431 THR A CA 1
ATOM 3077 C C . THR A 1 431 ? 10.940 2.464 0.842 1.00 95.62 431 THR A C 1
ATOM 3079 O O . THR A 1 431 ? 10.509 2.123 1.948 1.00 95.62 431 THR A O 1
ATOM 3082 N N . LYS A 1 432 ? 10.528 3.582 0.233 1.00 94.56 432 LYS A N 1
ATOM 3083 C CA . LYS A 1 432 ? 9.503 4.464 0.792 1.00 94.56 432 LYS A CA 1
ATOM 3084 C C . LYS A 1 432 ? 8.168 3.740 0.930 1.00 94.56 432 LYS A C 1
ATOM 3086 O O . LYS A 1 432 ? 7.530 3.851 1.970 1.00 94.56 432 LYS A O 1
ATOM 3091 N N . GLY A 1 433 ? 7.766 2.974 -0.074 1.00 95.75 433 GLY A N 1
ATOM 3092 C CA . GLY A 1 433 ? 6.529 2.211 -0.064 1.00 95.75 433 GLY A CA 1
ATOM 3093 C C . GLY A 1 433 ? 6.502 1.139 1.028 1.00 95.75 433 GLY A C 1
ATOM 3094 O O . GLY A 1 433 ? 5.492 1.006 1.719 1.00 95.75 433 GLY A O 1
ATOM 3095 N N . PHE A 1 434 ? 7.620 0.445 1.278 1.00 96.75 434 PHE A N 1
ATOM 3096 C CA . PHE A 1 434 ? 7.751 -0.449 2.433 1.00 96.75 434 PHE A CA 1
ATOM 3097 C C . PHE A 1 434 ? 7.603 0.287 3.766 1.00 96.75 434 PHE A C 1
ATOM 3099 O O . PHE A 1 434 ? 6.955 -0.242 4.667 1.00 96.75 434 PHE A O 1
ATOM 3106 N N . ALA A 1 435 ? 8.147 1.500 3.899 1.00 94.69 435 ALA A N 1
ATOM 3107 C CA . ALA A 1 435 ? 7.976 2.319 5.098 1.00 94.69 435 ALA A CA 1
ATOM 3108 C C . ALA A 1 435 ? 6.535 2.813 5.276 1.00 94.69 435 ALA A C 1
ATOM 3110 O O . ALA A 1 435 ? 5.947 2.605 6.338 1.00 94.69 435 ALA A O 1
ATOM 3111 N N . ASP A 1 436 ? 5.948 3.394 4.232 1.00 93.44 436 ASP A N 1
ATOM 3112 C CA . ASP A 1 436 ? 4.598 3.959 4.249 1.00 93.44 436 ASP A CA 1
ATOM 3113 C C . ASP A 1 436 ? 3.537 2.879 4.498 1.00 93.44 436 ASP A C 1
ATOM 3115 O O . ASP A 1 436 ? 2.544 3.131 5.174 1.00 93.44 436 ASP A O 1
ATOM 3119 N N . GLN A 1 437 ? 3.757 1.663 3.988 1.00 96.00 437 GLN A N 1
ATOM 3120 C CA . GLN A 1 437 ? 2.871 0.515 4.190 1.00 96.00 437 GLN A CA 1
ATOM 3121 C C . GLN A 1 437 ? 3.321 -0.402 5.331 1.00 96.00 437 GLN A C 1
ATOM 3123 O O . GLN A 1 437 ? 2.683 -1.426 5.570 1.00 96.00 437 GLN A O 1
ATOM 3128 N N . ARG A 1 438 ? 4.399 -0.078 6.051 1.00 96.31 438 ARG A N 1
ATOM 3129 C CA . ARG A 1 438 ? 5.013 -0.937 7.076 1.00 96.31 438 ARG A CA 1
ATOM 3130 C C . ARG A 1 438 ? 5.163 -2.404 6.655 1.00 96.31 438 ARG A C 1
ATOM 3132 O O . ARG A 1 438 ? 4.768 -3.296 7.399 1.00 96.31 438 ARG A O 1
ATOM 3139 N N . VAL A 1 439 ? 5.647 -2.679 5.449 1.00 97.69 439 VAL A N 1
ATOM 3140 C CA . VAL A 1 439 ? 5.904 -4.058 4.999 1.00 97.69 439 VAL A CA 1
ATOM 3141 C C . VAL A 1 439 ? 7.169 -4.544 5.698 1.00 97.69 439 VAL A C 1
ATOM 3143 O O . VAL A 1 439 ? 8.206 -3.901 5.564 1.00 97.69 439 VAL A O 1
ATOM 3146 N N . ILE A 1 440 ? 7.114 -5.643 6.449 1.00 97.06 440 ILE A N 1
ATOM 3147 C CA . ILE A 1 440 ? 8.277 -6.248 7.134 1.00 97.06 440 ILE A CA 1
ATOM 3148 C C . ILE A 1 440 ? 8.696 -7.558 6.458 1.00 97.06 440 ILE A C 1
ATOM 3150 O O . ILE A 1 440 ? 8.045 -7.995 5.514 1.00 97.06 440 ILE A O 1
ATOM 3154 N N . ASP A 1 441 ? 9.816 -8.152 6.870 1.00 96.75 441 ASP A N 1
ATOM 3155 C CA . ASP A 1 441 ? 10.266 -9.433 6.311 1.00 96.75 441 ASP A CA 1
ATOM 3156 C C . ASP A 1 441 ? 9.151 -10.491 6.371 1.00 96.75 441 ASP A C 1
ATOM 3158 O O . ASP A 1 441 ? 8.401 -10.556 7.345 1.00 96.75 441 ASP A O 1
ATOM 3162 N N . ALA A 1 442 ? 9.035 -11.291 5.311 1.00 96.25 442 ALA A N 1
ATOM 3163 C CA . ALA A 1 442 ? 7.991 -12.289 5.094 1.00 96.25 442 ALA A CA 1
ATOM 3164 C C . ALA A 1 442 ? 6.547 -11.768 4.927 1.00 96.25 442 ALA A C 1
ATOM 3166 O O . ALA A 1 442 ? 5.676 -12.586 4.623 1.00 96.25 442 ALA A O 1
ATOM 3167 N N . ASP A 1 443 ? 6.277 -10.459 5.040 1.00 97.88 443 ASP A N 1
ATOM 3168 C CA . ASP A 1 443 ? 4.971 -9.910 4.653 1.00 97.88 443 ASP A CA 1
ATOM 3169 C C . ASP A 1 443 ? 4.749 -10.133 3.149 1.00 97.88 443 ASP A C 1
ATOM 3171 O O . ASP A 1 443 ? 5.618 -9.839 2.321 1.00 97.88 443 ASP A O 1
ATOM 3175 N N . GLN A 1 444 ? 3.553 -10.599 2.794 1.00 98.06 444 GLN A N 1
ATOM 3176 C CA . GLN A 1 444 ? 3.063 -10.517 1.422 1.00 98.06 444 GLN A CA 1
ATOM 3177 C C . GLN A 1 444 ? 2.564 -9.102 1.124 1.00 98.06 444 GLN A C 1
ATOM 3179 O O . GLN A 1 444 ? 2.006 -8.457 2.011 1.00 98.06 444 GLN A O 1
ATOM 3184 N N . PHE A 1 445 ? 2.749 -8.622 -0.104 1.00 98.31 445 PHE A N 1
ATOM 3185 C CA . PHE A 1 445 ? 2.327 -7.299 -0.549 1.00 98.31 445 PHE A CA 1
ATOM 3186 C C . PHE A 1 445 ? 1.964 -7.273 -2.037 1.00 98.31 445 PHE A C 1
ATOM 3188 O O . PHE A 1 445 ? 2.514 -8.011 -2.856 1.00 98.31 445 PHE A O 1
ATOM 3195 N N . GLU A 1 446 ? 1.051 -6.376 -2.387 1.00 98.12 446 GLU A N 1
ATOM 3196 C CA . GLU A 1 446 ? 0.815 -5.946 -3.764 1.00 98.12 446 GLU A CA 1
ATOM 3197 C C . GLU A 1 446 ? 1.646 -4.700 -4.072 1.00 98.12 446 GLU A C 1
ATOM 3199 O O . GLU A 1 446 ? 2.029 -3.954 -3.169 1.00 98.12 446 GLU A O 1
ATOM 3204 N N . VAL A 1 447 ? 1.884 -4.440 -5.354 1.00 97.44 447 VAL A N 1
ATOM 3205 C CA . VAL A 1 447 ? 2.526 -3.220 -5.841 1.00 97.44 447 VAL A CA 1
ATOM 3206 C C . VAL A 1 447 ? 1.608 -2.569 -6.848 1.00 97.44 447 VAL A C 1
ATOM 3208 O O . VAL A 1 447 ? 1.228 -3.179 -7.848 1.00 97.44 447 VAL A O 1
ATOM 3211 N N . LYS A 1 448 ? 1.277 -1.307 -6.596 1.00 96.25 448 LYS A N 1
ATOM 3212 C CA . LYS A 1 448 ? 0.467 -0.509 -7.502 1.00 96.25 448 LYS A CA 1
ATOM 3213 C C . LYS A 1 448 ? 1.339 0.511 -8.209 1.00 96.25 448 LYS A C 1
ATOM 3215 O O . LYS A 1 448 ? 1.826 1.453 -7.584 1.00 96.25 448 LYS A O 1
ATOM 3220 N N . PHE A 1 449 ? 1.443 0.360 -9.522 1.00 94.62 449 PHE A N 1
ATOM 3221 C CA . PHE A 1 449 ? 2.112 1.325 -10.379 1.00 94.62 449 PHE A CA 1
ATOM 3222 C C . PHE A 1 449 ? 1.151 2.432 -10.818 1.00 94.62 449 PHE A C 1
ATOM 3224 O O . PHE A 1 449 ? -0.002 2.172 -11.159 1.00 94.62 449 PHE A O 1
ATOM 3231 N N . THR A 1 450 ? 1.606 3.682 -10.775 1.00 92.12 450 THR A N 1
ATOM 3232 C CA . THR A 1 450 ? 0.890 4.836 -11.342 1.00 92.12 450 THR A CA 1
ATOM 3233 C C . THR A 1 450 ? 1.840 5.607 -12.246 1.00 92.12 450 THR A C 1
ATOM 3235 O O . THR A 1 450 ? 2.828 6.165 -11.773 1.00 92.12 450 THR A O 1
ATOM 3238 N N . LEU A 1 451 ? 1.536 5.621 -13.538 1.00 87.50 451 LEU A N 1
ATOM 3239 C CA . LEU A 1 451 ? 2.305 6.297 -14.581 1.00 87.50 451 LEU A CA 1
ATOM 3240 C C . LEU A 1 451 ? 1.429 7.391 -15.214 1.00 87.50 451 LEU A C 1
ATOM 3242 O O . LEU A 1 451 ? 0.212 7.382 -14.995 1.00 87.50 451 LEU A O 1
ATOM 3246 N N . PRO A 1 452 ? 2.005 8.356 -15.947 1.00 78.06 452 PRO A N 1
ATOM 3247 C CA . PRO A 1 452 ? 1.215 9.352 -16.658 1.00 78.06 452 PRO A CA 1
ATOM 3248 C C . PRO A 1 452 ? 0.360 8.689 -17.749 1.00 78.06 452 PRO A C 1
ATOM 3250 O O . PRO A 1 452 ? 0.801 7.738 -18.382 1.00 78.06 452 PRO A O 1
ATOM 3253 N N . ASP A 1 453 ? -0.835 9.232 -17.969 1.00 61.69 453 ASP A N 1
ATOM 3254 C CA . ASP A 1 453 ? -1.726 8.944 -19.099 1.00 61.69 453 ASP A CA 1
ATOM 3255 C C . ASP A 1 453 ? -1.956 10.295 -19.792 1.00 61.69 453 ASP A C 1
ATOM 3257 O O . ASP A 1 453 ? -2.487 11.222 -19.166 1.00 61.69 453 ASP A O 1
ATOM 3261 N N . THR A 1 454 ? -1.450 10.483 -21.014 1.00 49.25 454 THR A N 1
ATOM 3262 C CA . THR A 1 454 ? -1.415 11.807 -21.666 1.00 49.25 454 THR A CA 1
ATOM 3263 C C . THR A 1 454 ? -2.558 12.065 -22.648 1.00 49.25 454 THR A C 1
ATOM 3265 O O . THR A 1 454 ? -2.609 13.130 -23.266 1.00 49.25 454 THR A O 1
ATOM 3268 N N . GLY A 1 455 ? -3.571 11.198 -22.716 1.00 50.78 455 GLY A N 1
ATOM 3269 C CA . GLY A 1 455 ? -4.749 11.457 -23.547 1.00 50.78 455 GLY A CA 1
ATOM 3270 C C . GLY A 1 455 ? -4.490 11.279 -25.057 1.00 50.78 455 GLY A C 1
ATOM 3271 O O . GLY A 1 455 ? -3.645 10.477 -25.446 1.00 50.78 455 GLY A O 1
ATOM 3272 N N . PRO A 1 456 ? -5.272 11.931 -25.946 1.00 44.59 456 PRO A N 1
ATOM 3273 C CA . PRO A 1 456 ? -5.372 11.526 -27.349 1.00 44.59 456 PRO A CA 1
ATOM 3274 C C . PRO A 1 456 ? -4.106 11.837 -28.162 1.00 44.59 456 PRO A C 1
ATOM 3276 O O . PRO A 1 456 ? -3.793 13.000 -28.411 1.00 44.59 456 PRO A O 1
ATOM 3279 N N . HIS A 1 457 ? -3.451 10.787 -28.656 1.00 55.84 457 HIS A N 1
ATOM 3280 C CA . HIS A 1 457 ? -2.349 10.839 -29.616 1.00 55.84 457 HIS A CA 1
ATOM 3281 C C . HIS A 1 457 ? -2.764 10.301 -31.000 1.00 55.84 457 HIS A C 1
ATOM 3283 O O . HIS A 1 457 ? -3.889 9.833 -31.209 1.00 55.84 457 HIS A O 1
ATOM 3289 N N . ALA A 1 458 ? -1.875 10.428 -31.992 1.00 59.66 458 ALA A N 1
ATOM 3290 C CA . ALA A 1 458 ? -2.102 9.854 -33.315 1.00 59.66 458 ALA A CA 1
ATOM 3291 C C . ALA A 1 458 ? -2.086 8.324 -33.221 1.00 59.66 458 ALA A C 1
ATOM 3293 O O . ALA A 1 458 ? -1.128 7.770 -32.705 1.00 59.66 458 ALA A O 1
ATOM 3294 N N . ARG A 1 459 ? -3.083 7.640 -33.799 1.00 63.69 459 ARG A N 1
ATOM 3295 C CA . ARG A 1 459 ? -3.243 6.173 -33.694 1.00 63.69 459 ARG A CA 1
ATOM 3296 C C . ARG A 1 459 ? -2.032 5.329 -34.108 1.00 63.69 459 ARG A C 1
ATOM 3298 O O . ARG A 1 459 ? -1.964 4.152 -33.787 1.00 63.69 459 ARG A O 1
ATOM 3305 N N . CYS A 1 460 ? -1.103 5.892 -34.881 1.00 69.06 460 CYS A N 1
ATOM 3306 C CA . CYS A 1 460 ? 0.134 5.197 -35.229 1.00 69.06 460 CYS A CA 1
ATOM 3307 C C . CYS A 1 460 ? 1.149 5.143 -34.073 1.00 69.06 460 CYS A C 1
ATOM 3309 O O . CYS A 1 460 ? 2.119 4.398 -34.176 1.00 69.06 460 CYS A O 1
ATOM 3311 N N . LEU A 1 461 ? 0.929 5.907 -32.998 1.00 67.12 461 LEU A N 1
ATOM 3312 C CA . LEU A 1 461 ? 1.686 5.857 -31.747 1.00 67.12 461 LEU A CA 1
ATOM 3313 C C . LEU A 1 461 ? 1.115 4.808 -30.778 1.00 67.12 461 LEU A C 1
ATOM 3315 O O . LEU A 1 461 ? 1.859 4.337 -29.931 1.00 67.12 461 LEU A O 1
ATOM 3319 N N . ASP A 1 462 ? -0.136 4.357 -30.967 1.00 63.59 462 ASP A N 1
ATOM 3320 C CA . ASP A 1 462 ? -0.744 3.271 -30.174 1.00 63.59 462 ASP A CA 1
ATOM 3321 C C . ASP A 1 462 ? 0.071 1.964 -30.264 1.00 63.59 462 ASP A C 1
ATOM 3323 O O . ASP A 1 462 ? 0.011 1.108 -29.381 1.00 63.59 462 ASP A O 1
ATOM 3327 N N . THR A 1 463 ? 0.788 1.766 -31.375 1.00 60.31 463 THR A N 1
ATOM 3328 C CA . THR A 1 463 ? 1.622 0.587 -31.616 1.00 60.31 463 THR A CA 1
ATOM 3329 C C . THR A 1 463 ? 2.865 0.960 -32.412 1.00 60.31 463 THR A C 1
ATOM 3331 O O . THR A 1 463 ? 2.756 1.430 -33.546 1.00 60.31 463 THR A O 1
ATOM 3334 N N . THR A 1 464 ? 4.039 0.651 -31.873 1.00 66.94 464 THR A N 1
ATOM 3335 C CA . THR A 1 464 ? 5.315 0.765 -32.585 1.00 66.94 464 THR A CA 1
ATOM 3336 C C . THR A 1 464 ? 5.528 -0.466 -33.482 1.00 66.94 464 THR A C 1
ATOM 3338 O O . THR A 1 464 ? 5.544 -1.593 -32.976 1.00 66.94 464 THR A O 1
ATOM 3341 N N . PRO A 1 465 ? 5.678 -0.319 -34.815 1.00 74.69 465 PRO A N 1
ATOM 3342 C CA . PRO A 1 465 ? 5.962 -1.438 -35.698 1.00 74.69 465 PRO A CA 1
ATOM 3343 C C . PRO A 1 465 ? 7.273 -2.123 -35.343 1.00 74.69 465 PRO A C 1
ATOM 3345 O O . PRO A 1 465 ? 8.259 -1.497 -34.954 1.00 74.69 465 PRO A O 1
ATOM 3348 N N . LEU A 1 466 ? 7.299 -3.432 -35.567 1.00 58.59 466 LEU A N 1
ATOM 3349 C CA . LEU A 1 466 ? 8.491 -4.242 -35.381 1.00 58.59 466 LEU A CA 1
ATOM 3350 C C . LEU A 1 466 ? 9.673 -3.676 -36.198 1.00 58.59 466 LEU A C 1
ATOM 3352 O O . LEU A 1 466 ? 9.543 -3.464 -37.405 1.00 58.59 466 LEU A O 1
ATOM 3356 N N . ASN A 1 467 ? 10.828 -3.504 -35.543 1.00 70.38 467 ASN A N 1
ATOM 3357 C CA . ASN A 1 467 ? 12.073 -2.914 -36.070 1.00 70.38 467 ASN A CA 1
ATOM 3358 C C . ASN A 1 467 ? 12.047 -1.398 -36.325 1.00 70.38 467 ASN A C 1
ATOM 3360 O O . ASN A 1 467 ? 12.982 -0.872 -36.932 1.00 70.38 467 ASN A O 1
ATOM 3364 N N . ALA A 1 468 ? 11.008 -0.686 -35.888 1.00 74.56 468 ALA A N 1
ATOM 3365 C CA . ALA A 1 468 ? 11.043 0.767 -35.906 1.00 74.56 468 ALA A CA 1
ATOM 3366 C C . ALA A 1 468 ? 12.017 1.285 -34.832 1.00 74.56 468 ALA A C 1
ATOM 3368 O O . ALA A 1 468 ? 12.066 0.777 -33.714 1.00 74.56 468 ALA A O 1
ATOM 3369 N N . LEU A 1 469 ? 12.811 2.288 -35.192 1.00 74.62 469 LEU A N 1
ATOM 3370 C CA . LEU A 1 469 ? 13.728 2.982 -34.300 1.00 74.62 469 LEU A CA 1
ATOM 3371 C C . LEU A 1 469 ? 13.009 4.160 -33.630 1.00 74.62 469 LEU A C 1
ATOM 3373 O O . LEU A 1 469 ? 12.282 4.877 -34.322 1.00 74.62 469 LEU A O 1
ATOM 3377 N N . PRO A 1 470 ? 13.237 4.417 -32.332 1.00 69.06 470 PRO A N 1
ATOM 3378 C CA . PRO A 1 470 ? 12.701 5.600 -31.666 1.00 69.06 470 PRO A CA 1
ATOM 3379 C C . PRO A 1 470 ? 13.177 6.897 -32.330 1.00 69.06 470 PRO A C 1
ATOM 3381 O O . PRO A 1 470 ? 14.338 7.015 -32.736 1.00 69.06 470 PRO A O 1
ATOM 3384 N N . ASN A 1 471 ? 12.288 7.884 -32.420 1.00 72.06 471 ASN A N 1
ATOM 3385 C CA . ASN A 1 471 ? 12.595 9.219 -32.917 1.00 72.06 471 ASN A CA 1
ATOM 3386 C C . ASN A 1 471 ? 11.782 10.278 -32.161 1.00 72.06 471 ASN A C 1
ATOM 3388 O O . ASN A 1 471 ? 10.649 10.591 -32.535 1.00 72.06 471 ASN A O 1
ATOM 3392 N N . GLY A 1 472 ? 12.369 10.818 -31.089 1.00 71.94 472 GLY A N 1
ATOM 3393 C CA . GLY A 1 472 ? 11.632 11.624 -30.116 1.00 71.94 472 GLY A CA 1
ATOM 3394 C C . GLY A 1 472 ? 10.485 10.810 -29.526 1.00 71.94 472 GLY A C 1
ATOM 3395 O O . GLY A 1 472 ? 10.675 9.659 -29.141 1.00 71.94 472 GLY A O 1
ATOM 3396 N N . ASP A 1 473 ? 9.292 11.393 -29.560 1.00 63.91 473 ASP A N 1
ATOM 3397 C CA . ASP A 1 473 ? 8.048 10.776 -29.105 1.00 63.91 473 ASP A CA 1
ATOM 3398 C C . ASP A 1 473 ? 7.401 9.826 -30.141 1.00 63.91 473 ASP A C 1
ATOM 3400 O O . ASP A 1 473 ? 6.299 9.316 -29.942 1.00 63.91 473 ASP A O 1
ATOM 3404 N N . GLY A 1 474 ? 8.062 9.600 -31.276 1.00 73.44 474 GLY A N 1
ATOM 3405 C CA . GLY A 1 474 ? 7.589 8.754 -32.364 1.00 73.44 474 GLY A CA 1
ATOM 3406 C C . GLY A 1 474 ? 8.566 7.642 -32.736 1.00 73.44 474 GLY A C 1
ATOM 3407 O O . GLY A 1 474 ? 9.514 7.330 -32.016 1.00 73.44 474 GLY A O 1
ATOM 3408 N N . TRP A 1 475 ? 8.361 7.050 -33.907 1.00 84.19 475 TRP A N 1
ATOM 3409 C CA . TRP A 1 475 ? 9.214 5.996 -34.440 1.00 84.19 475 TRP A CA 1
ATOM 3410 C C . TRP A 1 475 ? 9.450 6.158 -35.942 1.00 84.19 475 TRP A C 1
ATOM 3412 O O . TRP A 1 475 ? 8.626 6.705 -36.676 1.00 84.19 475 TRP A O 1
ATOM 3422 N N . ILE A 1 476 ? 10.593 5.655 -36.405 1.00 87.44 476 ILE A N 1
ATOM 3423 C CA . ILE A 1 476 ? 11.018 5.600 -37.803 1.00 87.44 476 ILE A CA 1
ATOM 3424 C C . ILE A 1 476 ? 11.332 4.148 -38.168 1.00 87.44 476 ILE A C 1
ATOM 3426 O O . ILE A 1 476 ? 12.194 3.515 -37.572 1.00 87.44 476 ILE A O 1
ATOM 3430 N N . LEU A 1 477 ? 10.672 3.626 -39.195 1.00 88.75 477 LEU A N 1
ATOM 3431 C CA . LEU A 1 477 ? 10.929 2.318 -39.779 1.00 88.75 477 LEU A CA 1
ATOM 3432 C C . LEU A 1 477 ? 11.514 2.485 -41.182 1.00 88.75 477 LEU A C 1
ATOM 3434 O O . LEU A 1 477 ? 10.815 2.884 -42.112 1.00 88.75 477 LEU A O 1
ATOM 3438 N N . ASN A 1 478 ? 12.776 2.101 -41.349 1.00 90.50 478 ASN A N 1
ATOM 3439 C CA . ASN A 1 478 ? 13.398 1.907 -42.654 1.00 90.50 478 ASN A CA 1
ATOM 3440 C C . ASN A 1 478 ? 13.642 0.413 -42.875 1.00 90.50 478 ASN A C 1
ATOM 3442 O O . ASN A 1 478 ? 14.130 -0.281 -41.987 1.00 90.50 478 ASN A O 1
ATOM 3446 N N . THR A 1 479 ? 13.326 -0.080 -44.067 1.00 86.81 479 THR A N 1
ATOM 3447 C CA . THR A 1 479 ? 13.550 -1.481 -44.447 1.00 86.81 479 THR A CA 1
ATOM 3448 C C . THR A 1 479 ? 14.416 -1.573 -45.694 1.00 86.81 479 THR A C 1
ATOM 3450 O O . THR A 1 479 ? 14.519 -0.626 -46.480 1.00 86.81 479 THR A O 1
ATOM 3453 N N . THR A 1 480 ? 15.059 -2.727 -45.856 1.00 90.12 480 THR A N 1
ATOM 3454 C CA . THR A 1 480 ? 15.898 -3.032 -47.011 1.00 90.12 480 THR A CA 1
ATOM 3455 C C . THR A 1 480 ? 15.553 -4.386 -47.612 1.00 90.12 480 THR A C 1
ATOM 3457 O O . THR A 1 480 ? 14.991 -5.253 -46.942 1.00 90.12 480 THR A O 1
ATOM 3460 N N . GLU A 1 481 ? 15.943 -4.588 -48.867 1.00 90.69 481 GLU A N 1
ATOM 3461 C CA . GLU A 1 481 ? 15.951 -5.897 -49.521 1.00 90.69 481 GLU A CA 1
ATOM 3462 C C . GLU A 1 481 ? 17.335 -6.224 -50.107 1.00 90.69 481 GLU A C 1
ATOM 3464 O O . GLU A 1 481 ? 18.049 -5.315 -50.553 1.00 90.69 481 GLU A O 1
ATOM 3469 N N . PRO A 1 482 ? 17.729 -7.510 -50.146 1.00 92.62 482 PRO A N 1
ATOM 3470 C CA . PRO A 1 482 ? 18.990 -7.915 -50.745 1.00 92.62 482 PRO A CA 1
ATOM 3471 C C . PRO A 1 482 ? 18.966 -7.714 -52.262 1.00 92.62 482 PRO A C 1
ATOM 3473 O O . PRO A 1 482 ? 18.024 -8.113 -52.949 1.00 92.62 482 PRO A O 1
ATOM 3476 N N . VAL A 1 483 ? 20.047 -7.155 -52.800 1.00 90.38 483 VAL A N 1
ATOM 3477 C CA . VAL A 1 483 ? 20.277 -7.016 -54.240 1.00 90.38 483 VAL A CA 1
ATOM 3478 C C . VAL A 1 483 ? 21.591 -7.696 -54.639 1.00 90.38 483 VAL A C 1
ATOM 3480 O O . VAL A 1 483 ? 22.589 -7.554 -53.927 1.00 90.38 483 VAL A O 1
ATOM 3483 N N . PRO A 1 484 ? 21.637 -8.401 -55.790 1.00 90.75 484 PRO A N 1
ATOM 3484 C CA . PRO A 1 484 ? 22.864 -9.053 -56.257 1.00 90.75 484 PRO A CA 1
ATOM 3485 C C . PRO A 1 484 ? 24.026 -8.085 -56.496 1.00 90.75 484 PRO A C 1
ATOM 3487 O O . PRO A 1 484 ? 25.176 -8.482 -56.357 1.00 90.75 484 PRO A O 1
ATOM 3490 N N . HIS A 1 485 ? 23.722 -6.827 -56.831 1.00 91.88 485 HIS A N 1
ATOM 3491 C CA . HIS A 1 485 ? 24.699 -5.765 -57.060 1.00 91.88 485 HIS A CA 1
ATOM 3492 C C . HIS A 1 485 ? 24.121 -4.424 -56.596 1.00 91.88 485 HIS A C 1
ATOM 3494 O O . HIS A 1 485 ? 23.023 -4.054 -57.028 1.00 91.88 485 HIS A O 1
ATOM 3500 N N . VAL A 1 486 ? 24.850 -3.701 -55.737 1.00 90.06 486 VAL A N 1
ATOM 3501 C CA . VAL A 1 486 ? 24.466 -2.347 -55.286 1.00 90.06 486 VAL A CA 1
ATOM 3502 C C . VAL A 1 486 ? 24.616 -1.292 -56.381 1.00 90.06 486 VAL A C 1
ATOM 3504 O O . VAL A 1 486 ? 23.890 -0.308 -56.350 1.00 90.06 486 VAL A O 1
ATOM 3507 N N . ASN A 1 487 ? 25.503 -1.526 -57.354 1.00 91.88 487 ASN A N 1
ATOM 3508 C CA . ASN A 1 487 ? 25.624 -0.760 -58.595 1.00 91.88 487 ASN A CA 1
ATOM 3509 C C . ASN A 1 487 ? 25.607 -1.748 -59.777 1.00 91.88 487 ASN A C 1
ATOM 3511 O O . ASN A 1 487 ? 26.402 -2.690 -59.807 1.00 91.88 487 ASN A O 1
ATOM 3515 N N . LYS A 1 488 ? 24.673 -1.585 -60.717 1.00 90.06 488 LYS A N 1
ATOM 3516 C CA . LYS A 1 488 ? 24.368 -2.535 -61.805 1.00 90.06 488 LYS A CA 1
ATOM 3517 C C . LYS A 1 488 ? 24.915 -2.130 -63.171 1.00 90.06 488 LYS A C 1
ATOM 3519 O O . LYS A 1 488 ? 24.882 -2.936 -64.095 1.00 90.06 488 LYS A O 1
ATOM 3524 N N . THR A 1 489 ? 25.357 -0.890 -63.323 1.00 87.69 489 THR A N 1
ATOM 3525 C CA . THR A 1 489 ? 25.785 -0.310 -64.605 1.00 87.69 489 THR A CA 1
ATOM 3526 C C . THR A 1 489 ? 27.284 -0.015 -64.648 1.00 87.69 489 THR A C 1
ATOM 3528 O O . THR A 1 489 ? 27.812 0.378 -65.689 1.00 87.69 489 THR A O 1
ATOM 3531 N N . THR A 1 490 ? 27.988 -0.235 -63.537 1.00 83.44 490 THR A N 1
ATOM 3532 C CA . THR A 1 490 ? 29.439 -0.073 -63.420 1.00 83.44 490 THR A CA 1
ATOM 3533 C C . THR A 1 490 ? 30.193 -1.289 -63.967 1.00 83.44 490 THR A C 1
ATOM 3535 O O . THR A 1 490 ? 29.671 -2.403 -63.999 1.00 83.44 490 THR A O 1
ATOM 3538 N N . SER A 1 491 ? 31.447 -1.087 -64.385 1.00 83.06 491 SER A N 1
ATOM 3539 C CA . SER A 1 491 ? 32.367 -2.165 -64.771 1.00 83.06 491 SER A CA 1
ATOM 3540 C C . SER A 1 491 ? 33.666 -2.042 -63.962 1.00 83.06 491 SER A C 1
ATOM 3542 O O . SER A 1 491 ? 34.412 -1.090 -64.200 1.00 83.06 491 SER A O 1
ATOM 3544 N N . PRO A 1 492 ? 33.963 -2.973 -63.033 1.00 84.69 492 PRO A N 1
ATOM 3545 C CA . PRO A 1 492 ? 33.167 -4.158 -62.689 1.00 84.69 492 PRO A CA 1
ATOM 3546 C C . PRO A 1 492 ? 31.836 -3.808 -61.997 1.00 84.69 492 PRO A C 1
ATOM 3548 O O . PRO A 1 492 ? 31.656 -2.702 -61.479 1.00 84.69 492 PRO A O 1
ATOM 3551 N N . LEU A 1 493 ? 30.896 -4.760 -61.997 1.00 90.06 493 LEU A N 1
ATOM 3552 C CA . LEU A 1 493 ? 29.640 -4.630 -61.253 1.00 90.06 493 LEU A CA 1
ATOM 3553 C C . LEU A 1 493 ? 29.925 -4.423 -59.761 1.00 90.06 493 LEU A C 1
ATOM 3555 O O . LEU A 1 493 ? 30.886 -4.980 -59.222 1.00 90.06 493 LEU A O 1
ATOM 3559 N N . GLY A 1 494 ? 29.071 -3.651 -59.088 1.00 87.75 494 GLY A N 1
ATOM 3560 C CA . GLY A 1 494 ? 29.166 -3.459 -57.644 1.00 87.75 494 GLY A CA 1
ATOM 3561 C C . GLY A 1 494 ? 28.961 -4.774 -56.875 1.00 87.75 494 GLY A C 1
ATOM 3562 O O . GLY A 1 494 ? 28.321 -5.694 -57.387 1.00 8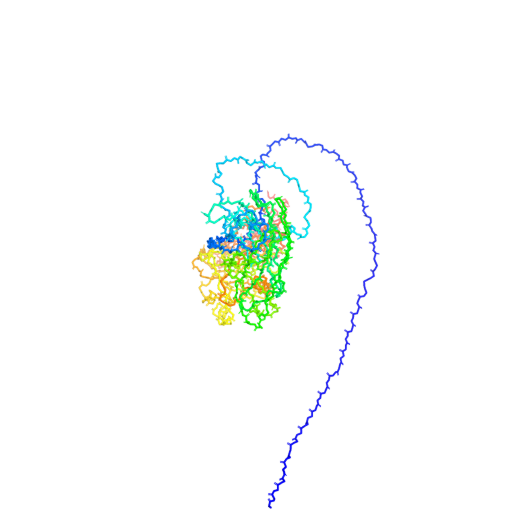7.75 494 GLY A O 1
ATOM 3563 N N . PRO A 1 495 ? 29.467 -4.895 -55.638 1.00 91.00 495 PRO A N 1
ATOM 3564 C CA . PRO A 1 495 ? 29.258 -6.093 -54.829 1.00 91.00 495 PRO A CA 1
ATOM 3565 C C . PRO A 1 495 ? 27.768 -6.297 -54.476 1.00 91.00 495 PRO A C 1
ATOM 3567 O O . PRO A 1 495 ? 26.978 -5.347 -54.555 1.00 91.00 495 PRO A O 1
ATOM 3570 N N . PRO A 1 496 ? 27.365 -7.509 -54.051 1.00 91.56 496 PRO A N 1
ATOM 3571 C CA . PRO A 1 496 ? 26.060 -7.730 -53.433 1.00 91.56 496 PRO A CA 1
ATOM 3572 C C . PRO A 1 496 ? 25.858 -6.847 -52.200 1.00 91.56 496 PRO A C 1
ATOM 3574 O O . PRO A 1 496 ? 26.806 -6.549 -51.475 1.00 91.56 496 PRO A O 1
ATOM 3577 N N . GLY A 1 497 ? 24.615 -6.448 -51.937 1.00 90.00 497 GLY A N 1
ATOM 3578 C CA . GLY A 1 497 ? 24.299 -5.610 -50.782 1.00 90.00 497 GLY A CA 1
ATOM 3579 C C . GLY A 1 497 ? 22.804 -5.457 -50.549 1.00 90.00 497 GLY A C 1
ATOM 3580 O O . GLY A 1 497 ? 22.014 -6.305 -50.954 1.00 90.00 497 GLY A O 1
ATOM 3581 N N . GLN A 1 498 ? 22.418 -4.386 -49.864 1.00 90.25 498 GLN A N 1
ATOM 3582 C CA . GLN A 1 498 ? 21.035 -4.105 -49.476 1.00 90.25 498 GLN A CA 1
ATOM 3583 C C . GLN A 1 498 ? 20.569 -2.807 -50.133 1.00 90.25 498 GLN A C 1
ATOM 3585 O O . GLN A 1 498 ? 21.333 -1.846 -50.194 1.00 90.25 498 GLN A O 1
ATOM 3590 N N . ARG A 1 499 ? 19.323 -2.766 -50.606 1.00 87.94 499 ARG A N 1
ATOM 3591 C CA . ARG A 1 499 ? 18.690 -1.567 -51.169 1.00 87.94 499 ARG A CA 1
ATOM 3592 C C . ARG A 1 499 ? 17.547 -1.100 -50.262 1.00 87.94 499 ARG A C 1
ATOM 3594 O O . ARG A 1 499 ? 16.780 -1.956 -49.827 1.00 87.94 499 ARG A O 1
ATOM 3601 N N . PRO A 1 500 ? 17.389 0.211 -50.005 1.00 88.69 500 PRO A N 1
ATOM 3602 C CA . PRO A 1 500 ? 16.219 0.747 -49.308 1.00 88.69 500 PRO A CA 1
ATOM 3603 C C . PRO A 1 500 ? 14.922 0.420 -50.045 1.00 88.69 500 PRO A C 1
ATOM 3605 O O . PRO A 1 500 ? 14.856 0.566 -51.266 1.00 88.69 500 PRO A O 1
ATOM 3608 N N . THR A 1 501 ? 13.889 0.009 -49.314 1.00 87.38 501 THR A N 1
ATOM 3609 C CA . THR A 1 501 ? 12.578 -0.325 -49.891 1.00 87.38 501 THR A CA 1
ATOM 3610 C C . THR A 1 501 ? 11.476 0.570 -49.342 1.00 87.38 501 THR A C 1
ATOM 3612 O O . THR A 1 501 ? 10.923 1.385 -50.075 1.00 87.38 501 THR A O 1
ATOM 3615 N N . GLN A 1 502 ? 11.169 0.451 -48.053 1.00 86.69 502 GLN A N 1
ATOM 3616 C CA . GLN A 1 502 ? 10.114 1.215 -47.392 1.00 86.69 502 GLN A CA 1
ATOM 3617 C C . GLN A 1 502 ? 10.695 2.083 -46.280 1.00 86.69 502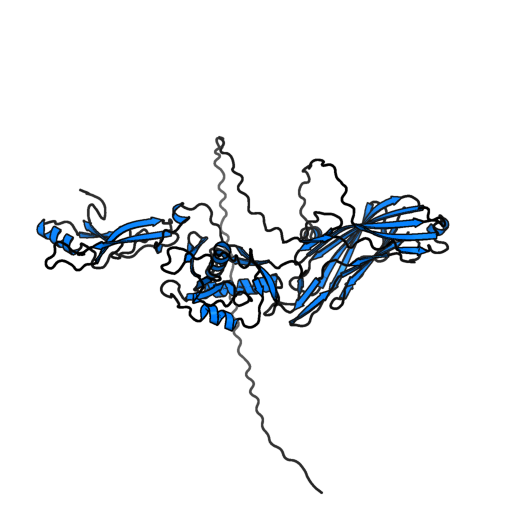 GLN A C 1
ATOM 3619 O O . GLN A 1 502 ? 11.515 1.623 -45.484 1.00 86.69 502 GLN A O 1
ATOM 3624 N N . ALA A 1 503 ? 10.210 3.321 -46.219 1.00 90.44 503 ALA A N 1
ATOM 3625 C CA . ALA A 1 503 ? 10.450 4.259 -45.137 1.00 90.44 503 ALA A CA 1
ATOM 3626 C C . ALA A 1 503 ? 9.096 4.735 -44.594 1.00 90.44 503 ALA A C 1
ATOM 3628 O O . ALA A 1 503 ? 8.264 5.251 -45.339 1.00 90.44 503 ALA A O 1
ATOM 3629 N N . GLN A 1 504 ? 8.853 4.508 -43.309 1.00 90.94 504 GLN A N 1
ATOM 3630 C CA . GLN A 1 504 ? 7.652 4.928 -42.599 1.00 90.94 504 GLN A CA 1
ATOM 3631 C C . GLN A 1 504 ? 8.049 5.621 -41.311 1.00 90.94 504 GLN A C 1
ATOM 3633 O O . GLN A 1 504 ? 9.031 5.249 -40.679 1.00 90.94 504 GLN A O 1
ATOM 3638 N N . ALA A 1 505 ? 7.261 6.601 -40.901 1.00 88.56 505 ALA A N 1
ATOM 3639 C CA . ALA A 1 505 ? 7.439 7.222 -39.610 1.00 88.56 505 ALA A CA 1
ATOM 3640 C C . ALA A 1 505 ? 6.080 7.557 -39.011 1.00 88.56 505 ALA A C 1
ATOM 3642 O O . ALA A 1 505 ? 5.168 7.975 -39.727 1.00 88.56 505 ALA A O 1
ATOM 3643 N N . CYS A 1 506 ? 5.970 7.399 -37.701 1.00 86.81 506 CYS A N 1
ATOM 3644 C CA . CYS A 1 506 ? 4.939 8.050 -36.917 1.00 86.81 506 CYS A CA 1
ATOM 3645 C C . CYS A 1 506 ? 5.654 9.057 -36.032 1.00 86.81 506 CYS A C 1
ATOM 3647 O O . CYS A 1 506 ? 6.530 8.682 -35.263 1.00 86.81 506 CYS A O 1
ATOM 3649 N N . LEU A 1 507 ? 5.357 10.336 -36.217 1.00 82.25 507 LEU A N 1
ATOM 3650 C CA . LEU A 1 507 ? 6.152 11.425 -35.672 1.00 82.25 507 LEU A CA 1
ATOM 3651 C C . LEU A 1 507 ? 5.260 12.344 -34.860 1.00 82.25 507 LEU A C 1
ATOM 3653 O O . LEU A 1 507 ? 4.165 12.693 -35.306 1.00 82.25 507 LEU A O 1
ATOM 3657 N N . ASP A 1 508 ? 5.765 12.780 -33.715 1.00 70.81 508 ASP A N 1
ATOM 3658 C CA . ASP A 1 508 ? 5.198 13.917 -33.007 1.00 70.81 508 ASP A CA 1
ATOM 3659 C C . ASP A 1 508 ? 5.779 15.244 -33.537 1.00 70.81 508 ASP A C 1
ATOM 3661 O O . ASP A 1 508 ? 6.805 15.288 -34.223 1.00 70.81 508 ASP A O 1
ATOM 3665 N N . ARG A 1 509 ? 5.121 16.357 -33.199 1.00 68.44 509 ARG A N 1
ATOM 3666 C CA . ARG A 1 509 ? 5.544 17.727 -33.520 1.00 68.44 509 ARG A CA 1
ATOM 3667 C C . ARG A 1 509 ? 6.899 18.097 -32.911 1.00 68.44 509 ARG A C 1
ATOM 3669 O O . ARG A 1 509 ? 7.482 19.086 -33.348 1.00 68.44 509 ARG A O 1
ATOM 3676 N N . THR A 1 510 ? 7.378 17.344 -31.923 1.00 67.31 510 THR A N 1
ATOM 3677 C CA . THR A 1 510 ? 8.662 17.555 -31.240 1.00 67.31 510 THR A CA 1
ATOM 3678 C C . THR A 1 510 ? 9.801 16.659 -31.742 1.00 67.31 510 THR A C 1
ATOM 3680 O O . THR A 1 510 ? 10.882 16.682 -31.153 1.00 67.31 510 THR A O 1
ATOM 3683 N N . ALA A 1 511 ? 9.596 15.884 -32.818 1.00 72.81 511 ALA A N 1
ATOM 3684 C CA . ALA A 1 511 ? 10.612 14.974 -33.351 1.00 72.81 511 ALA A CA 1
ATOM 3685 C C . ALA A 1 511 ? 11.981 15.675 -33.533 1.00 72.81 511 ALA A C 1
ATOM 3687 O O . ALA A 1 511 ? 12.038 16.746 -34.148 1.00 72.81 511 ALA A O 1
ATOM 3688 N N . PRO A 1 512 ? 13.082 15.097 -33.009 1.00 75.25 512 PRO A N 1
ATOM 3689 C CA . PRO A 1 512 ? 14.401 15.708 -33.095 1.00 75.25 512 PRO A CA 1
ATOM 3690 C C . PRO A 1 512 ? 14.869 15.782 -34.550 1.00 75.25 512 PRO A C 1
ATOM 3692 O O . PRO A 1 512 ? 14.456 14.987 -35.394 1.00 75.25 512 PRO A O 1
ATOM 3695 N N . GLU A 1 513 ? 15.759 16.726 -34.852 1.00 85.62 513 GLU A N 1
ATOM 3696 C CA . GLU A 1 513 ? 16.365 16.806 -36.180 1.00 85.62 513 GLU A CA 1
ATOM 3697 C C . GLU A 1 513 ? 17.289 15.598 -36.423 1.00 85.62 513 GLU A C 1
ATOM 3699 O O . GLU A 1 513 ? 18.032 15.156 -35.545 1.00 85.62 513 GLU A O 1
ATOM 3704 N N . GLY A 1 514 ? 17.223 15.043 -37.630 1.00 86.44 514 GLY A N 1
ATOM 3705 C CA . GLY A 1 514 ? 18.043 13.922 -38.067 1.00 86.44 514 GLY A CA 1
ATOM 3706 C C . GLY A 1 514 ? 19.457 14.340 -38.474 1.00 86.44 514 GLY A C 1
ATOM 3707 O O . GLY A 1 514 ? 19.896 15.473 -38.282 1.00 86.44 514 GLY A O 1
ATOM 3708 N N . THR A 1 515 ? 20.185 13.413 -39.092 1.00 88.56 515 THR A N 1
ATOM 3709 C CA . THR A 1 515 ? 21.579 13.631 -39.510 1.00 88.56 515 THR A CA 1
ATOM 3710 C C . THR A 1 515 ? 21.710 13.914 -41.006 1.00 88.56 515 THR A C 1
ATOM 3712 O O . THR A 1 515 ? 20.874 13.493 -41.814 1.00 88.56 515 THR A O 1
ATOM 3715 N N . ASP A 1 516 ? 22.780 14.620 -41.381 1.00 89.19 516 ASP A N 1
ATOM 3716 C CA . ASP A 1 516 ? 23.088 14.952 -42.776 1.00 89.19 516 ASP A CA 1
ATOM 3717 C C . ASP A 1 516 ? 23.347 13.703 -43.628 1.00 89.19 516 ASP A C 1
ATOM 3719 O O . ASP A 1 516 ? 23.878 12.699 -43.149 1.00 89.19 516 ASP A O 1
ATOM 3723 N N . ALA A 1 517 ? 22.966 13.765 -44.908 1.00 88.56 517 ALA A N 1
ATOM 3724 C CA . ALA A 1 517 ? 23.124 12.654 -45.840 1.00 88.56 517 ALA A CA 1
ATOM 3725 C C . ALA A 1 517 ? 24.603 12.372 -46.137 1.00 88.56 517 ALA A C 1
ATOM 3727 O O . ALA A 1 517 ? 25.326 13.246 -46.617 1.00 88.56 517 ALA A O 1
ATOM 3728 N N . GLN A 1 518 ? 25.038 11.130 -45.922 1.00 84.94 518 GLN A N 1
ATOM 3729 C CA . GLN A 1 518 ? 26.439 10.735 -46.060 1.00 84.94 518 GLN A CA 1
ATOM 3730 C C . GLN A 1 518 ? 26.599 9.303 -46.593 1.00 84.94 518 GLN A C 1
ATOM 3732 O O . GLN A 1 518 ? 25.635 8.548 -46.712 1.00 84.94 518 GLN A O 1
ATOM 3737 N N . GLY A 1 519 ? 27.843 8.937 -46.912 1.00 84.12 519 GLY A N 1
ATOM 3738 C CA . GLY A 1 519 ? 28.228 7.588 -47.331 1.00 84.12 519 GLY A CA 1
ATOM 3739 C C . GLY A 1 519 ? 28.051 7.291 -48.823 1.00 84.12 519 GLY A C 1
ATOM 3740 O O . GLY A 1 519 ? 27.541 8.104 -49.601 1.00 84.12 519 GLY A O 1
ATOM 3741 N N . ASP A 1 520 ? 28.512 6.106 -49.218 1.00 84.69 520 ASP A N 1
ATOM 3742 C CA . ASP A 1 520 ? 28.253 5.519 -50.535 1.00 84.69 520 ASP A CA 1
ATOM 3743 C C . ASP A 1 520 ? 26.910 4.787 -50.482 1.00 84.69 520 ASP A C 1
ATOM 3745 O O . ASP A 1 520 ? 26.751 3.883 -49.669 1.00 84.69 520 ASP A O 1
ATOM 3749 N N . ILE A 1 521 ? 25.917 5.213 -51.259 1.00 90.88 521 ILE A N 1
ATOM 3750 C CA . ILE A 1 521 ? 24.557 4.656 -51.189 1.00 90.88 521 ILE A CA 1
ATOM 3751 C C . ILE A 1 521 ? 24.294 3.729 -52.381 1.00 90.88 521 ILE A C 1
ATOM 3753 O O . ILE A 1 521 ? 24.847 3.960 -53.457 1.00 90.88 521 ILE A O 1
ATOM 3757 N N . PRO A 1 522 ? 23.440 2.699 -52.239 1.00 90.94 522 PRO A N 1
ATOM 3758 C CA . PRO A 1 522 ? 23.104 1.817 -53.354 1.00 90.94 522 PRO A CA 1
ATOM 3759 C C . PRO A 1 522 ? 22.624 2.605 -54.583 1.00 90.94 522 PRO A C 1
ATOM 3761 O O . PRO A 1 522 ? 21.725 3.440 -54.482 1.00 90.94 522 PRO A O 1
ATOM 3764 N N . GLY A 1 523 ? 23.232 2.344 -55.741 1.00 91.38 523 GLY A N 1
ATOM 3765 C CA . GLY A 1 523 ? 22.948 3.014 -57.010 1.00 91.38 523 GLY A CA 1
ATOM 3766 C C . GLY A 1 523 ? 23.614 4.382 -57.188 1.00 91.38 523 GLY A C 1
ATOM 3767 O O . GLY A 1 523 ? 23.335 5.049 -58.184 1.00 91.38 523 GLY A O 1
ATOM 3768 N N . TRP A 1 524 ? 24.471 4.839 -56.265 1.00 91.38 524 TRP A N 1
ATOM 3769 C CA . TRP A 1 524 ? 25.132 6.145 -56.391 1.00 91.38 524 TRP A CA 1
ATOM 3770 C C . TRP A 1 524 ? 26.003 6.236 -57.648 1.00 91.38 524 TRP A C 1
ATOM 3772 O O . TRP A 1 524 ? 25.864 7.182 -58.425 1.00 91.38 524 TRP A O 1
ATOM 3782 N N . GLN A 1 525 ? 26.839 5.221 -57.886 1.00 90.81 525 GLN A N 1
ATOM 3783 C CA . GLN A 1 525 ? 27.718 5.161 -59.058 1.00 90.81 525 GLN A CA 1
ATOM 3784 C C . GLN A 1 525 ? 26.927 4.912 -60.347 1.00 90.81 525 GLN A C 1
ATOM 3786 O O . GLN A 1 525 ? 27.294 5.421 -61.403 1.00 90.81 525 GLN A O 1
ATOM 3791 N N . ASP A 1 526 ? 25.814 4.175 -60.264 1.00 90.81 526 ASP A N 1
ATOM 3792 C CA . ASP A 1 526 ? 24.904 4.014 -61.402 1.00 90.81 526 ASP A CA 1
ATOM 3793 C C . ASP A 1 526 ? 24.316 5.357 -61.838 1.00 90.81 526 ASP A C 1
ATOM 3795 O O . ASP A 1 526 ? 24.253 5.663 -63.028 1.00 90.81 526 ASP A O 1
ATOM 3799 N N . ALA A 1 527 ? 23.916 6.184 -60.872 1.00 90.19 527 ALA A N 1
ATOM 3800 C CA . ALA A 1 527 ? 23.402 7.517 -61.140 1.00 90.19 527 ALA A CA 1
ATOM 3801 C C . ALA A 1 527 ? 24.496 8.472 -61.658 1.00 90.19 527 ALA A C 1
ATOM 3803 O O . ALA A 1 527 ? 24.224 9.242 -62.580 1.00 90.19 527 ALA A O 1
ATOM 3804 N N . GLU A 1 528 ? 25.736 8.379 -61.161 1.00 89.75 528 GLU A N 1
ATOM 3805 C CA . GLU A 1 528 ? 26.877 9.136 -61.706 1.00 89.75 528 GLU A CA 1
ATOM 3806 C C . GLU A 1 528 ? 27.173 8.746 -63.159 1.00 89.75 528 GLU A C 1
ATOM 3808 O O . GLU A 1 528 ? 27.351 9.612 -64.021 1.00 89.75 528 GLU A O 1
ATOM 3813 N N . LYS A 1 529 ? 27.161 7.442 -63.459 1.00 89.88 529 LYS A N 1
ATOM 3814 C CA . LYS A 1 529 ? 27.332 6.938 -64.820 1.00 89.88 529 LYS A CA 1
ATOM 3815 C C . LYS A 1 529 ? 26.198 7.395 -65.732 1.00 89.88 529 LYS A C 1
ATOM 3817 O O . LYS A 1 529 ? 26.464 7.909 -66.812 1.00 89.88 529 LYS A O 1
ATOM 3822 N N . PHE A 1 530 ? 24.947 7.270 -65.294 1.00 89.69 530 PHE A N 1
ATOM 3823 C CA . PHE A 1 530 ? 23.794 7.737 -66.059 1.00 89.69 530 PHE A CA 1
ATOM 3824 C C . PHE A 1 530 ? 23.876 9.241 -66.343 1.00 89.69 530 PHE A C 1
ATOM 3826 O O . PHE A 1 530 ? 23.590 9.672 -67.461 1.00 89.69 530 PHE A O 1
ATOM 3833 N N . LYS A 1 531 ? 24.313 10.041 -65.360 1.00 89.00 531 LYS A N 1
ATOM 3834 C CA . LYS A 1 531 ? 24.555 11.477 -65.531 1.00 89.00 531 LYS A CA 1
ATOM 3835 C C . LYS A 1 531 ? 25.556 11.747 -66.654 1.00 89.00 531 LYS A C 1
ATOM 3837 O O . LYS A 1 531 ? 25.285 12.586 -67.512 1.00 89.00 531 LYS A O 1
ATOM 3842 N N . ALA A 1 532 ? 26.688 11.043 -66.637 1.00 89.06 532 ALA A N 1
ATOM 3843 C CA . ALA A 1 532 ? 27.749 11.186 -67.628 1.00 89.06 532 ALA A CA 1
ATOM 3844 C C . ALA A 1 532 ? 27.289 10.736 -69.023 1.00 89.06 532 ALA A C 1
ATOM 3846 O O . ALA A 1 532 ? 27.418 11.494 -69.983 1.00 89.06 532 ALA A O 1
ATOM 3847 N N . ASP A 1 533 ? 26.680 9.552 -69.117 1.00 90.69 533 ASP A N 1
ATOM 3848 C CA . ASP A 1 533 ? 26.217 8.957 -70.375 1.00 90.69 533 ASP A CA 1
ATOM 3849 C C . ASP A 1 533 ? 25.136 9.815 -71.064 1.00 90.69 533 ASP A C 1
ATOM 3851 O O . ASP A 1 533 ? 25.032 9.815 -72.288 1.00 90.69 533 ASP A O 1
ATOM 3855 N N . ASN A 1 534 ? 24.354 10.581 -70.292 1.00 89.56 534 ASN A N 1
ATOM 3856 C CA . ASN A 1 53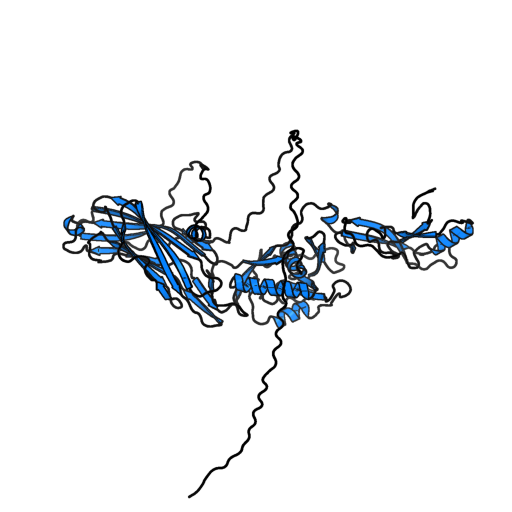4 ? 23.266 11.427 -70.799 1.00 89.56 534 ASN A CA 1
ATOM 3857 C C . ASN A 1 534 ? 23.583 12.932 -70.772 1.00 89.56 534 ASN A C 1
ATOM 3859 O O . ASN A 1 534 ? 22.690 13.745 -71.004 1.00 89.56 534 ASN A O 1
ATOM 3863 N N . SER A 1 535 ? 24.833 13.324 -70.493 1.00 89.31 535 SER A N 1
ATOM 3864 C CA . SER A 1 535 ? 25.264 14.734 -70.451 1.00 89.31 535 SER A CA 1
ATOM 3865 C C . SER A 1 535 ? 24.380 15.633 -69.566 1.00 89.31 535 SER A C 1
ATOM 3867 O O . SER A 1 535 ? 24.132 16.798 -69.881 1.00 89.31 535 SER A O 1
ATOM 3869 N N . LEU A 1 536 ? 23.884 15.094 -68.447 1.00 84.38 536 LEU A N 1
ATOM 3870 C CA . LEU A 1 536 ? 22.988 15.820 -67.547 1.00 84.38 536 LEU A CA 1
ATOM 3871 C C . LEU A 1 536 ? 23.776 16.824 -66.698 1.00 84.38 536 LEU A C 1
ATOM 3873 O O . LEU A 1 536 ? 24.728 16.469 -66.001 1.00 84.38 536 LEU A O 1
ATOM 3877 N N . THR A 1 537 ? 23.347 18.086 -66.701 1.00 81.88 537 THR A N 1
ATOM 3878 C CA . THR A 1 537 ? 23.985 19.169 -65.932 1.00 81.88 537 THR A CA 1
ATOM 3879 C C . THR A 1 537 ? 23.428 19.309 -64.512 1.00 81.88 537 THR A C 1
ATOM 3881 O O . THR A 1 537 ? 24.036 19.975 -63.674 1.00 81.88 537 THR A O 1
ATOM 3884 N N . ASN A 1 538 ? 22.314 18.640 -64.204 1.00 79.31 538 ASN A N 1
ATOM 3885 C CA . ASN A 1 538 ? 21.638 18.725 -62.911 1.00 79.31 538 ASN A CA 1
ATOM 3886 C C . ASN A 1 538 ? 22.528 18.208 -61.763 1.00 79.31 538 ASN A C 1
ATOM 3888 O O . ASN A 1 538 ? 23.280 17.234 -61.894 1.00 79.31 538 ASN A O 1
ATOM 3892 N N . GLY A 1 539 ? 22.430 18.856 -60.600 1.00 82.19 539 GLY A N 1
ATOM 3893 C CA . GLY A 1 539 ? 23.087 18.391 -59.378 1.00 82.19 539 GLY A CA 1
ATOM 3894 C C . GLY A 1 539 ? 22.507 17.051 -58.921 1.00 82.19 539 GLY A C 1
ATOM 3895 O O . GLY A 1 539 ? 21.288 16.901 -58.872 1.00 82.19 539 GLY A O 1
ATOM 3896 N N . GLN A 1 540 ? 23.365 16.089 -58.587 1.00 86.88 540 GLN A N 1
ATOM 3897 C CA . GLN A 1 540 ? 22.966 14.824 -57.966 1.00 86.88 540 GLN A CA 1
ATOM 3898 C C . GLN A 1 540 ? 22.998 14.993 -56.443 1.00 86.88 540 GLN A C 1
ATOM 3900 O O . GLN A 1 540 ? 23.890 15.652 -55.909 1.00 86.88 540 GLN A O 1
ATOM 3905 N N . ALA A 1 541 ? 22.024 14.422 -55.743 1.00 89.19 541 ALA A N 1
ATOM 3906 C CA . ALA A 1 541 ? 21.895 14.505 -54.297 1.00 89.19 541 ALA A CA 1
ATOM 3907 C C . ALA A 1 541 ? 21.575 13.133 -53.698 1.00 89.19 541 ALA A C 1
ATOM 3909 O O . ALA A 1 541 ? 21.036 12.246 -54.361 1.00 89.19 541 ALA A O 1
ATOM 3910 N N . ARG A 1 542 ? 21.921 12.971 -52.421 1.00 91.56 542 ARG A N 1
ATOM 3911 C CA . ARG A 1 542 ? 21.464 11.856 -51.592 1.00 91.56 542 ARG A CA 1
ATOM 3912 C C . ARG A 1 542 ? 20.141 12.289 -50.967 1.00 91.56 542 ARG A C 1
ATOM 3914 O O . ARG A 1 542 ? 20.152 13.116 -50.060 1.00 91.56 542 ARG A O 1
ATOM 3921 N N . CYS A 1 543 ? 19.025 11.798 -51.493 1.00 90.75 543 CYS A N 1
ATOM 3922 C CA . CYS A 1 543 ? 17.700 12.158 -50.998 1.00 90.75 543 CYS A CA 1
ATOM 3923 C C . CYS A 1 543 ? 17.323 11.307 -49.798 1.00 90.75 543 CYS A C 1
ATOM 3925 O O . CYS A 1 543 ? 17.343 10.080 -49.885 1.00 90.75 543 CYS A O 1
ATOM 3927 N N . HIS A 1 544 ? 16.905 11.963 -48.722 1.00 91.00 544 HIS A N 1
ATOM 3928 C CA . HIS A 1 544 ? 16.261 11.330 -47.579 1.00 91.00 544 HIS A CA 1
ATOM 3929 C C . HIS A 1 544 ? 14.877 10.779 -47.950 1.00 91.00 544 HIS A C 1
ATOM 3931 O O . HIS A 1 544 ? 14.062 11.499 -48.519 1.00 91.00 544 HIS A O 1
ATOM 3937 N N . LEU A 1 545 ? 14.594 9.526 -47.582 1.00 91.06 545 LEU A N 1
ATOM 3938 C CA . LEU A 1 545 ? 13.249 8.942 -47.683 1.00 91.06 545 LEU A CA 1
ATOM 3939 C C . LEU A 1 545 ? 12.339 9.454 -46.556 1.00 91.06 545 LEU A C 1
ATOM 3941 O O . LEU A 1 545 ? 11.198 9.833 -46.799 1.00 91.06 545 LEU A O 1
ATOM 3945 N N . ILE A 1 546 ? 12.862 9.519 -45.331 1.00 90.69 546 ILE A N 1
ATOM 3946 C CA . ILE A 1 546 ? 12.295 10.303 -44.228 1.00 90.69 546 ILE A CA 1
ATOM 3947 C C . ILE A 1 546 ? 13.159 11.551 -44.073 1.00 90.69 546 ILE A C 1
ATOM 3949 O O . ILE A 1 546 ? 14.359 11.387 -43.832 1.00 90.69 546 ILE A O 1
ATOM 3953 N N . PRO A 1 547 ? 12.604 12.769 -44.205 1.00 89.00 547 PRO A N 1
ATOM 3954 C CA . PRO A 1 547 ? 13.377 14.008 -44.183 1.00 89.00 547 PRO A CA 1
ATOM 3955 C C . PRO A 1 547 ? 14.204 14.206 -42.909 1.00 89.00 547 PRO A C 1
ATOM 3957 O O . PRO A 1 547 ? 13.766 13.876 -41.803 1.00 89.00 547 PRO A O 1
ATOM 3960 N N . LYS A 1 548 ? 15.376 14.839 -43.055 1.00 87.88 548 LYS A N 1
ATOM 3961 C CA . LYS A 1 548 ? 16.232 15.243 -41.927 1.00 87.88 548 LYS A CA 1
ATOM 3962 C C . LYS A 1 548 ? 15.464 16.076 -40.898 1.00 87.88 548 LYS A C 1
ATOM 3964 O O . LYS A 1 548 ? 15.539 15.800 -39.709 1.00 87.88 548 LYS A O 1
ATOM 3969 N N . VAL A 1 549 ? 14.674 17.046 -41.359 1.00 85.62 549 VAL A N 1
ATOM 3970 C CA . VAL A 1 549 ? 13.898 17.956 -40.494 1.00 85.62 549 VAL A CA 1
ATOM 3971 C C . VAL A 1 549 ? 12.859 17.245 -39.620 1.00 85.62 549 VAL A C 1
ATOM 3973 O O . VAL A 1 549 ? 12.346 17.838 -38.683 1.00 85.62 549 VAL A O 1
ATOM 3976 N N . THR A 1 550 ? 12.556 15.981 -39.916 1.00 81.75 550 THR A N 1
ATOM 3977 C CA . THR A 1 550 ? 11.627 15.135 -39.162 1.00 81.75 550 THR A CA 1
ATOM 3978 C C . THR A 1 550 ? 12.320 13.948 -38.475 1.00 81.75 550 THR A C 1
ATOM 3980 O O . THR A 1 550 ? 11.672 12.955 -38.156 1.00 81.75 550 THR A O 1
ATOM 3983 N N . GLY A 1 551 ? 13.642 14.005 -38.287 1.00 84.06 551 GLY A N 1
ATOM 3984 C CA . GLY A 1 551 ? 14.432 12.972 -37.596 1.00 84.06 551 GLY A CA 1
ATOM 3985 C C . GLY A 1 551 ? 15.023 11.883 -38.486 1.00 84.06 551 GLY A C 1
ATOM 3986 O O . GLY A 1 551 ? 15.674 10.954 -38.009 1.00 84.06 551 GLY A O 1
ATOM 3987 N N . GLY A 1 552 ? 14.858 11.997 -39.803 1.00 87.25 552 GLY A N 1
ATOM 3988 C CA . GLY A 1 552 ? 15.455 11.071 -40.752 1.00 87.25 552 GLY A CA 1
ATOM 3989 C C . GLY A 1 552 ? 16.980 11.093 -40.719 1.00 87.25 552 GLY A C 1
ATOM 3990 O O . GLY A 1 552 ? 17.613 12.122 -40.956 1.00 87.25 552 GLY A O 1
ATOM 3991 N N . ARG A 1 553 ? 17.595 9.936 -40.467 1.00 85.31 553 ARG A N 1
ATOM 3992 C CA . ARG A 1 553 ? 19.056 9.800 -40.452 1.00 85.31 553 ARG A CA 1
ATOM 3993 C C . ARG A 1 553 ? 19.613 9.719 -41.869 1.00 85.31 553 ARG A C 1
ATOM 3995 O O . ARG A 1 553 ? 19.054 9.031 -42.720 1.00 85.31 553 ARG A O 1
ATOM 4002 N N . GLY A 1 554 ? 20.745 10.369 -42.111 1.00 86.31 554 GLY A N 1
ATOM 4003 C CA . GLY A 1 554 ? 21.462 10.341 -43.385 1.00 86.31 554 GLY A CA 1
ATOM 4004 C C . GLY A 1 554 ? 22.300 9.079 -43.596 1.00 86.31 554 GLY A C 1
ATOM 4005 O O . GLY A 1 554 ? 23.489 9.164 -43.888 1.00 86.31 554 GLY A O 1
ATOM 4006 N N . ILE A 1 555 ? 21.695 7.906 -43.423 1.00 84.69 555 ILE A N 1
ATOM 4007 C CA . ILE A 1 555 ? 22.336 6.591 -43.569 1.00 84.69 555 ILE A CA 1
ATOM 4008 C C . ILE A 1 555 ? 21.786 5.848 -44.788 1.00 84.69 555 ILE A C 1
ATOM 4010 O O . ILE A 1 555 ? 20.666 6.112 -45.216 1.00 84.69 555 ILE A O 1
ATOM 4014 N N . GLN A 1 556 ? 22.545 4.881 -45.314 1.00 85.62 556 GLN A N 1
ATOM 4015 C CA . GLN A 1 556 ? 22.215 4.155 -46.552 1.00 85.62 556 GLN A CA 1
ATOM 4016 C C . GLN A 1 556 ? 20.758 3.669 -46.624 1.00 85.62 556 GLN A C 1
ATOM 4018 O O . GLN A 1 556 ? 20.136 3.800 -47.668 1.00 85.62 556 GLN A O 1
ATOM 4023 N N . VAL A 1 557 ? 20.189 3.164 -45.522 1.00 86.38 557 VAL A N 1
ATOM 4024 C CA . VAL A 1 557 ? 18.819 2.608 -45.476 1.00 86.38 557 VAL A CA 1
ATOM 4025 C C . VAL A 1 557 ? 17.698 3.651 -45.598 1.00 86.38 557 VAL A C 1
ATOM 4027 O O . VAL A 1 557 ? 16.542 3.290 -45.797 1.00 86.38 557 VAL A O 1
ATOM 4030 N N . ASN A 1 558 ? 18.023 4.938 -45.480 1.00 90.38 558 ASN A N 1
ATOM 4031 C CA . ASN A 1 558 ? 17.087 6.057 -45.582 1.00 90.38 558 ASN A CA 1
ATOM 4032 C C . ASN A 1 558 ? 17.460 7.010 -46.733 1.00 90.38 558 ASN A C 1
ATOM 4034 O O . ASN A 1 558 ? 16.944 8.123 -46.794 1.00 90.38 558 ASN A O 1
ATOM 4038 N N . LEU A 1 559 ? 18.367 6.601 -47.628 1.00 91.50 559 LEU A N 1
ATOM 4039 C CA . LEU A 1 559 ? 18.881 7.444 -48.704 1.00 91.50 559 LEU A CA 1
ATOM 4040 C C . LEU A 1 559 ? 18.748 6.777 -50.071 1.00 91.50 559 LEU A C 1
ATOM 4042 O O . LEU A 1 559 ? 19.063 5.602 -50.231 1.00 91.50 559 LEU A O 1
ATOM 4046 N N . VAL A 1 560 ? 18.371 7.558 -51.081 1.00 91.69 560 VAL A N 1
ATOM 4047 C CA . VAL A 1 560 ? 18.382 7.138 -52.490 1.00 91.69 560 VAL A CA 1
ATOM 4048 C C . VAL A 1 560 ? 19.093 8.173 -53.366 1.00 91.69 560 VAL A C 1
ATOM 4050 O O . VAL A 1 560 ? 19.043 9.371 -53.061 1.00 91.69 560 VAL A O 1
ATOM 4053 N N . PRO A 1 561 ? 19.782 7.751 -54.443 1.00 91.81 561 PRO A N 1
ATOM 4054 C CA . PRO A 1 561 ? 20.335 8.691 -55.407 1.00 91.81 561 PRO A CA 1
ATOM 4055 C C . PRO A 1 561 ? 19.189 9.413 -56.118 1.00 91.81 561 PRO A C 1
ATOM 4057 O O . PRO A 1 561 ? 18.243 8.787 -56.595 1.00 91.81 561 PRO A O 1
ATOM 4060 N N . CYS A 1 562 ? 19.270 10.736 -56.188 1.00 88.88 562 CYS A N 1
ATOM 4061 C CA . CYS A 1 562 ? 18.237 11.565 -56.793 1.00 88.88 562 CYS A CA 1
ATOM 4062 C C . CYS A 1 562 ? 18.824 12.823 -57.436 1.00 88.88 562 CYS A C 1
ATOM 4064 O O . CYS A 1 562 ? 19.989 13.176 -57.231 1.00 88.88 562 CYS A O 1
ATOM 4066 N N . TRP A 1 563 ? 17.991 13.545 -58.181 1.00 86.88 563 TRP A N 1
ATOM 4067 C CA . TRP A 1 563 ? 18.326 14.880 -58.665 1.00 86.88 563 TRP A CA 1
ATOM 4068 C C . TRP A 1 563 ? 17.981 15.932 -57.614 1.00 86.88 563 TRP A C 1
ATOM 4070 O O . TRP A 1 563 ? 16.899 15.916 -57.025 1.00 86.88 563 TRP A O 1
ATOM 4080 N N . HIS A 1 564 ? 18.914 16.858 -57.396 1.00 77.94 564 HIS A N 1
ATOM 4081 C CA . HIS A 1 564 ? 18.780 17.933 -56.422 1.00 77.94 564 HIS A CA 1
ATOM 4082 C C . HIS A 1 564 ? 17.541 18.789 -56.713 1.00 77.94 564 HIS A C 1
ATOM 4084 O O . HIS A 1 564 ? 16.706 18.971 -55.837 1.00 77.94 564 HIS A O 1
ATOM 4090 N N . SER A 1 565 ? 17.375 19.245 -57.957 1.00 72.81 565 SER A N 1
ATOM 4091 C CA . SER A 1 565 ? 16.143 19.909 -58.391 1.00 72.81 565 SER A CA 1
ATOM 4092 C C . SER A 1 565 ? 15.125 18.883 -58.899 1.00 72.81 565 SER A C 1
ATOM 4094 O O . SER A 1 565 ? 15.488 17.871 -59.504 1.00 72.81 565 SER A O 1
ATOM 4096 N N . GLY A 1 566 ? 13.848 19.134 -58.616 1.00 73.94 566 GLY A N 1
ATOM 4097 C CA . GLY A 1 566 ? 12.726 18.266 -58.962 1.00 73.94 566 GLY A CA 1
ATOM 4098 C C . GLY A 1 566 ? 12.395 17.237 -57.885 1.00 73.94 566 GLY A C 1
ATOM 4099 O O . GLY A 1 566 ? 11.315 17.318 -57.311 1.00 73.94 566 GLY A O 1
ATOM 4100 N N . MET A 1 567 ? 13.311 16.307 -57.589 1.00 74.94 567 MET A N 1
ATOM 4101 C CA . MET A 1 567 ? 13.046 15.204 -56.649 1.00 74.94 567 MET A CA 1
ATOM 4102 C C . MET A 1 567 ? 13.386 15.539 -55.188 1.00 74.94 567 MET A C 1
ATOM 4104 O O . MET A 1 567 ? 12.639 15.137 -54.305 1.00 74.94 567 MET A O 1
ATOM 4108 N N . ASN A 1 568 ? 14.474 16.275 -54.921 1.00 76.19 568 ASN A N 1
ATOM 4109 C CA . ASN A 1 568 ? 14.901 16.578 -53.545 1.00 76.19 568 ASN A CA 1
ATOM 4110 C C . ASN A 1 568 ? 14.283 17.868 -52.974 1.00 76.19 568 ASN A C 1
ATOM 4112 O O . ASN A 1 568 ? 13.805 17.875 -51.846 1.00 76.19 568 ASN A O 1
ATOM 4116 N N . THR A 1 569 ? 14.322 18.976 -53.725 1.00 72.31 569 THR A N 1
ATOM 4117 C CA . THR A 1 569 ? 13.946 20.312 -53.205 1.00 72.31 569 THR A CA 1
ATOM 4118 C C . THR A 1 569 ? 12.673 20.899 -53.815 1.00 72.31 569 THR A C 1
ATOM 4120 O O . THR A 1 569 ? 12.190 21.911 -53.318 1.00 72.31 569 THR A O 1
ATOM 4123 N N . GLY A 1 570 ? 12.097 20.252 -54.836 1.00 56.75 570 GLY A N 1
ATOM 4124 C CA . GLY A 1 570 ? 10.868 20.692 -55.499 1.00 56.75 570 GLY A CA 1
ATOM 4125 C C . GLY A 1 570 ? 11.029 21.962 -56.352 1.00 56.75 570 GLY A C 1
ATOM 4126 O O . GLY A 1 570 ? 11.504 23.000 -55.912 1.00 56.75 570 GLY A O 1
ATOM 4127 N N . THR A 1 571 ? 10.548 21.883 -57.590 1.00 49.12 571 THR A N 1
ATOM 4128 C CA . THR A 1 571 ? 10.522 22.926 -58.634 1.00 49.12 571 THR A CA 1
ATOM 4129 C C . THR A 1 571 ? 11.848 23.468 -59.216 1.00 49.12 571 THR A C 1
ATOM 4131 O O . THR A 1 571 ? 12.776 23.806 -58.483 1.00 49.12 571 THR A O 1
ATOM 4134 N N . PRO A 1 572 ? 11.915 23.606 -60.559 1.00 46.25 572 PRO A N 1
ATOM 4135 C CA . PRO A 1 572 ? 10.958 23.051 -61.518 1.00 46.25 572 PRO A CA 1
ATOM 4136 C C . PRO A 1 572 ? 11.123 21.519 -61.559 1.00 46.25 572 PRO A C 1
ATOM 4138 O O . PRO A 1 572 ? 12.179 21.001 -61.906 1.00 46.25 572 PRO A O 1
ATOM 4141 N N . SER A 1 573 ? 10.109 20.789 -61.088 1.00 40.62 573 SER A N 1
ATOM 4142 C CA . SER A 1 573 ? 10.020 19.337 -61.204 1.00 40.62 573 SER A CA 1
ATOM 4143 C C . SER A 1 573 ? 9.590 19.030 -62.629 1.00 40.62 573 SER A C 1
ATOM 4145 O O . SER A 1 573 ? 8.857 19.838 -63.197 1.00 40.62 573 SER A O 1
ATOM 4147 N N . MET A 1 574 ? 10.089 17.914 -63.171 1.00 35.78 574 MET A N 1
ATOM 4148 C CA . MET A 1 574 ? 9.890 17.477 -64.560 1.00 35.78 574 MET A CA 1
ATOM 4149 C C . MET A 1 574 ? 8.486 17.710 -65.111 1.00 35.78 574 MET A C 1
ATOM 4151 O O . MET A 1 574 ? 7.515 17.452 -64.361 1.00 35.78 574 MET A O 1
#

Secondary structure (DSSP, 8-state):
-------------------------------------------PPPP-----------PPPPP--EEEEPPS-PPPEEEEPPTTSHHHHTT--EEEEEEEEPP-------PPP------PPPHHHHHHTTS---STTEEEEETTEEEEEEEEEEEEEE-TT--EEEEEEEEEEEEEE--SS-SEEEEEEEEEEEEEEET-SEEEEEEEEEE-TT-EEEE--S-SSEEEETT-EEEEEEEEE--PPTT-EEEE-EEEEEEEE-TT------EEEEE-SSPEEEES-S-TTPPPEEE-TTSPPEEEEE--TTS--HHHHHHHHHHHHSTT-BTTTB-EEB--SSHHHHHHHHHTT----TTTSTTEEEEEES-TTBTT----GGGSEEEEEEEETTEEEEEEESS-SS--TT-S-EEEEEEHHHHHHHHHHHHHHHHHTT--TT-EEEEEEE--------TTSSSPPTTPEEETTEEEEEEEEEES-S-SSSSSPPPSEEEEEEEEEE--TTPPP-PPP-S--TTHHHHHHHHHHTT--SPEEEEESS-GGGT---SGGGEEEEEIIIIIS-SS--

Foldseek 3Di:
DDDDDDDDDDDDDDDDDDDDDDDDDDDDDDDDDDDDDDDDDDDDDDDDDDDPDDDPPPDDDDFPKDKDAFPAKDPKDKDAFDPPFPLVVLQFGIKIKMKAWQDPPPDPDDDDDDDDDDDDDDPVVVQVVNFDAPDTRMWIDGFFKIKHWRMKMKMFTAHPVRDTQKIWIKIKIKMWGWFLAFFKIKMKIKIATADIDGPGQKKWKWKAKAKDPQKGFPFGTQDGTDMHGHGDMDIGITMMGGDADAQDKDKMKMKMWMFMGGPPTDPPTHIYIGIDPFIKMWHNNLDDPFHIIITRLVHAAAQEDEDFLPALAQLLQVQVVLLVQAPVNELPPHWWFFAPPCLVQLCCQQCVPPDAPCVQEPQWDWRKPVHSRTPLGRHHNVLAFEWEWDQALRFIDIHTDDPDPDDDSNRSMYTYGGHPRSNVSRVVSRSVSCSSSVRHHRRTHHYDYYGDDNDDDDVCLVDDDPQWDDFHNKTKDWDWDKDCALADPDVVTHHTDIATDDIDMDADPPGDFAADADDDARCQVVVVVVCVVVVPPFDKDFAFQPHRRGHTYNDRRGTDIDTCEQPHPYPPHD

Nearest PDB structures (foldseek):
  5t99-assembly2_B  TM=4.025E-01  e=5.388E-02  Bacteroides uniformis
  5t99-assembly1_A  TM=3.731E-01  e=4.568E-02  Bacteroides uniformis
  5t9a-assembly2_B  TM=3.442E-01  e=2.002E-02  Bacteroides uniformis
  5t9g-assembly1_A  TM=3.955E-01  e=8.839E-02  Bacteroides uniformis
  5t98-assembly2_B  TM=4.157E-01  e=1.909E-01  Bacteroides uniformis

Radius of gyration: 37.93 Å; Cα contacts (8 Å, |Δi|>4): 1256; chains: 1; bounding box: 99×61×121 Å

pLDDT: mean 77.37, std 23.35, range [22.98, 98.62]

Solvent-accessible surface area (backbone atoms only — not comparable to full-atom values): 32218 Å² total; per-residue (Å²): 133,88,80,87,87,86,92,82,90,80,89,84,89,83,86,82,85,85,87,87,83,89,81,88,82,86,84,81,80,87,82,87,81,78,88,78,87,78,84,84,82,91,76,85,83,85,86,77,91,73,85,80,72,83,75,79,71,81,70,77,83,77,71,75,71,46,73,44,70,51,71,76,54,42,72,76,31,68,32,66,46,50,90,86,24,72,54,38,73,73,50,24,46,33,36,32,18,25,32,37,52,43,74,78,73,88,68,76,89,76,83,90,80,90,84,83,84,90,72,88,78,54,78,72,50,59,67,56,68,68,46,81,84,86,52,63,19,26,34,32,32,33,42,43,27,43,32,36,36,40,35,34,36,44,37,39,31,19,28,91,86,67,49,78,52,20,32,36,32,33,35,38,34,39,35,34,55,41,30,53,65,42,45,57,41,51,35,42,40,37,41,29,26,77,41,61,36,73,77,26,70,47,33,24,43,27,45,39,47,44,47,36,71,64,43,43,46,78,36,33,47,53,49,76,78,43,81,34,40,72,78,36,70,51,75,37,48,31,28,38,36,34,80,50,53,85,65,29,77,29,64,27,36,44,34,40,35,42,30,56,45,50,76,86,51,70,84,67,66,25,45,31,62,55,58,52,92,59,52,40,34,30,29,24,42,59,49,90,91,51,59,40,17,28,33,28,71,90,38,75,34,67,28,54,38,75,33,52,67,89,46,55,27,38,36,50,45,39,47,45,48,45,35,74,61,25,74,66,16,58,19,71,79,31,67,39,32,34,26,84,71,65,28,70,61,16,41,44,39,32,44,64,81,62,78,70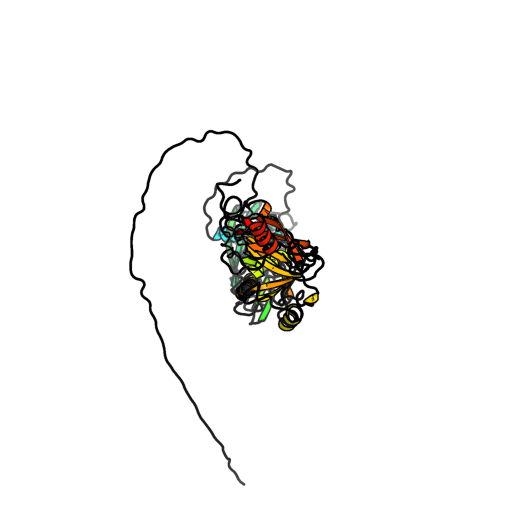,49,58,94,82,31,65,65,36,34,78,38,60,33,49,41,33,57,22,69,78,20,36,52,57,39,89,57,30,46,38,28,36,42,41,79,33,72,52,24,73,48,70,47,69,61,66,94,63,95,62,86,69,37,81,35,81,32,35,35,24,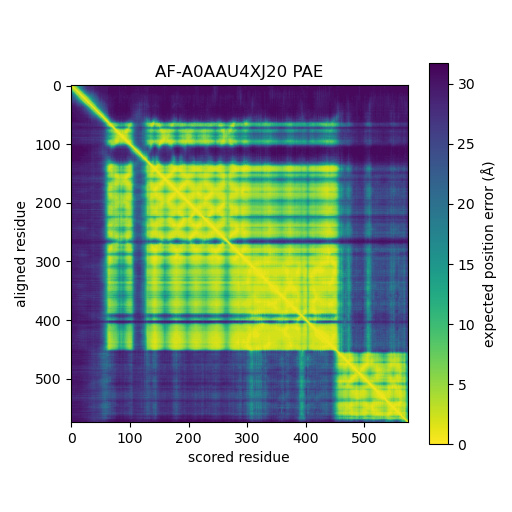49,20,31,55,60,10,42,54,46,37,53,50,34,52,54,48,18,31,39,68,50,60,46,32,71,69,36,57,29,32,49,45,69,44,68,48,80,70,75,94,72,63,76,61,70,79,52,82,60,91,82,43,40,81,34,61,52,22,34,38,32,60,40,67,44,83,36,81,38,35,20,80,75,46,88,74,62,36,62,62,42,64,37,56,73,49,66,50,69,38,72,45,99,72,28,45,70,35,41,74,69,54,85,89,38,54,34,40,66,32,51,52,49,50,33,61,78,66,70,53,84,73,53,75,35,69,29,56,69,45,48,35,82,65,36,18,49,28,40,50,56,30,36,42,66,39,40,36,64,28,75,61,69,53,62,83,46,133

Mean predicted aligned error: 17.14 Å